Protein AF-A0A1C6FQ64-F1 (afdb_monomer)

pLDDT: mean 91.22, std 11.68, range [41.25, 98.88]

Secondary structure (DSSP, 8-state):
-HHHHHHHHHHHHHHHHHHHHHHHHHHHHHHHHH----EEEE----B--S----TT-EEEEEEEEE--TT----PPPTT--TTSTT---SEEEEEEE-GGGTTSPPPHHHHHHHHHHHHHHHHHT-EEEEEEES-SSS-GGGTS-SSHHHHHHHHHHHHHHHHTTTTTEEEEES-S-SGGGSS-S-STTSTTHHHHHHHHHHHHS-TTSEEEES-HHHHHHHH-TTTT-SS--SPPTT-GGGTEEE-EEEETSSTTGGGTS-SB-TTT-SS-TTSPBPHHHHHHHHHHHTTTS-EEEEE-S-SGGGSHHHHHHHHHHTTEEEEESSS-HHHHHHHHHPBP--SSTTTTT-BHHHHHHHHSS--EEEEEEEEE--TTT-SSEEEEEEEEE-SSS---S--EEEEEEEETTT--EEEEEE-SS-GGGS-BT-EEEEEEEE-HHHH--SS--EEEEEEEEEETTTTEEPPP-BSSPPBTTBEEEEEEE-

Nearest PDB structures (foldseek):
  6ed1-assembly2_C  TM=5.323E-01  e=8.907E-02  Phocaeicola dorei
  6kzb-assembly2_B  TM=4.913E-01  e=3.198E-01  Homo sapiens
  5vi0-assembly2_B  TM=2.117E-01  e=6.150E-03  Pseudomonas fluorescens
  3myo-assembly1_B  TM=4.336E-01  e=9.646E-01  Streptococcus pyogenes serotype M1
  7xbx-assembly1_C  TM=5.048E-01  e=9.857E+00  Homo sapiens

Radius of gyration: 29.84 Å; Cα contacts (8 Å, |Δi|>4): 1020; chains: 1; bounding box: 92×79×87 Å

Solvent-accessible surface area (backbone atoms only — not comparable to full-atom values): 25631 Å² total; per-residue (Å²): 115,69,68,65,52,50,54,51,50,50,53,50,53,52,49,52,51,52,51,50,51,50,53,49,52,52,48,52,50,50,49,65,74,39,58,45,63,73,50,70,48,56,51,90,63,45,72,35,67,68,85,75,90,43,84,85,23,22,42,24,52,83,45,80,43,73,51,48,96,82,61,82,79,91,69,67,63,66,82,44,36,69,91,39,95,77,48,93,49,41,30,34,34,39,36,44,30,45,38,80,38,34,90,48,80,78,47,76,62,44,53,50,50,52,47,51,53,52,55,33,46,49,51,24,68,34,28,29,35,41,30,41,18,22,30,89,79,68,50,16,84,82,25,45,46,92,48,71,67,56,53,55,48,50,48,60,66,47,18,70,56,54,44,76,41,42,82,30,38,48,32,40,40,39,70,41,41,14,32,60,8,54,69,38,84,53,88,66,65,52,100,60,37,44,48,51,44,49,49,51,47,58,75,43,37,51,85,84,33,28,36,24,35,56,28,70,22,56,49,44,52,58,60,48,81,57,65,92,53,86,54,67,65,85,52,56,92,94,40,68,70,43,32,48,26,40,32,31,80,27,35,43,37,45,87,28,23,80,67,53,27,35,84,43,51,71,86,78,44,98,72,65,58,57,50,40,26,20,48,71,52,47,41,53,39,30,50,42,46,21,53,58,23,58,19,30,37,28,55,33,58,80,49,75,51,54,35,62,73,45,30,56,51,49,41,36,40,34,12,28,16,32,37,50,73,70,80,33,62,66,44,52,47,53,23,52,73,34,66,35,80,60,90,57,75,64,54,45,75,35,34,36,36,61,52,51,50,59,24,26,6,56,32,39,26,64,66,51,49,51,69,50,70,49,43,68,79,50,59,46,28,43,33,37,40,31,37,31,17,72,7,25,9,29,40,76,62,85,48,51,44,30,40,30,36,26,31,70,85,77,69,46,76,79,45,77,42,70,51,92,69,62,55,38,70,39,38,41,79,36,76,41,74,52,65,39,79,39,62,51,60,81,55,65,47,100,88,47,42,46,32,41,31,18,46,29,40,27,33,75,80,74,72,38,75,56,71,58,36,35,69,69,75,79,49,99,57,23,40,73,46,28,36,41,40,85

Foldseek 3Di:
DVVVVVVVVVVVVVVVVVVVVVVVVVVVVLQVVQFDDKDFDFDDWDFALDFDAFAPFFEEAEDEDEQDLPDDDDFDDLPLAPPDPPDPHLEYEYEYAPLVDLPHAQDPSSLVVLLVNLVRVVSNLHAYAYAYEHDAPQPRVVRHHPDLVSLLRNLQSNLVSQQVNLLRHAEAEALHDGRSNQQPPGPQLPDCSLLVSLVSNCVRHDLNHAYEHAAQLSVCVNQVVCFVPLADDCPDPPGNLQRYYYEHQQPLQDQQSVPNADDADPVNDPTNSNHGHGPVSRLSSLLRSQLAYAYEHEYDHDDDCLQLVNVVVSLLSNLARYYYPPDHPVSLVNQQPAADPDPPPNRHRPGSNSVLRSQRRWAKTWDAKDWDDDRRPDQWIKIKTKIATQHSYFDNHWKWKWKWKAFPVPRDGPDIWTWPDTSSPNGHPDMDMGITIHRQNVVPDPPTFKIWMAMWMDDPSSRGTGDHSIPDDADPRGHTRTMMGD

Structure (mmCIF, N/CA/C/O backbone):
data_AF-A0A1C6FQ64-F1
#
_entry.id   AF-A0A1C6FQ64-F1
#
loop_
_atom_site.group_PDB
_atom_site.id
_atom_site.type_symbol
_atom_site.label_atom_id
_atom_site.label_alt_id
_atom_site.label_comp_id
_atom_site.label_asym_id
_atom_site.label_entity_id
_atom_site.label_seq_id
_atom_site.pdbx_PDB_ins_code
_atom_site.Cartn_x
_atom_site.Cartn_y
_atom_site.Cartn_z
_atom_site.occupancy
_atom_site.B_iso_or_equiv
_atom_site.auth_seq_id
_atom_site.auth_comp_id
_atom_site.auth_asym_id
_atom_site.auth_atom_id
_atom_site.pdbx_PDB_model_num
ATOM 1 N N . MET A 1 1 ? 56.320 -53.507 -55.464 1.00 50.50 1 MET A N 1
ATOM 2 C CA . MET A 1 1 ? 55.688 -53.169 -54.160 1.00 50.50 1 MET A CA 1
ATOM 3 C C . MET A 1 1 ? 55.742 -51.681 -53.788 1.00 50.50 1 MET A C 1
ATOM 5 O O . MET A 1 1 ? 54.725 -51.188 -53.321 1.00 50.50 1 MET A O 1
ATOM 9 N N . LYS A 1 2 ? 56.837 -50.936 -54.031 1.00 53.28 2 LYS A N 1
ATOM 10 C CA . LYS A 1 2 ? 56.956 -49.500 -53.666 1.00 53.28 2 LYS A CA 1
ATOM 11 C C . LYS A 1 2 ? 55.908 -48.563 -54.307 1.00 53.28 2 LYS A C 1
ATOM 13 O O . LYS A 1 2 ? 55.346 -47.722 -53.617 1.00 53.28 2 LYS A O 1
ATOM 18 N N . GLN A 1 3 ? 55.565 -48.756 -55.583 1.00 54.75 3 GLN A N 1
ATOM 19 C CA . GLN A 1 3 ? 54.612 -47.891 -56.307 1.00 54.75 3 GLN A CA 1
ATOM 20 C C . GLN A 1 3 ? 53.154 -48.042 -55.824 1.00 54.75 3 GLN A C 1
ATOM 22 O O . GLN A 1 3 ? 52.431 -47.062 -55.684 1.00 54.75 3 GLN A O 1
ATOM 27 N N . LYS A 1 4 ? 52.738 -49.266 -55.460 1.00 55.53 4 LYS A N 1
ATOM 28 C CA . LYS A 1 4 ? 51.401 -49.546 -54.898 1.00 55.53 4 LYS A CA 1
ATOM 29 C C . LYS A 1 4 ? 51.234 -48.953 -53.490 1.00 55.53 4 LYS A C 1
ATOM 31 O O . LYS A 1 4 ? 50.132 -48.562 -53.118 1.00 55.53 4 LYS A O 1
ATOM 36 N N . HIS A 1 5 ? 52.328 -48.861 -52.730 1.00 57.06 5 HIS A N 1
ATOM 37 C CA . HIS A 1 5 ? 52.360 -48.230 -51.408 1.00 57.06 5 HIS A CA 1
ATOM 38 C C . HIS A 1 5 ? 52.306 -46.695 -51.497 1.00 57.06 5 HIS A C 1
ATOM 40 O O . HIS A 1 5 ? 51.608 -46.068 -50.706 1.00 57.06 5 HIS A O 1
ATOM 46 N N . SER A 1 6 ? 52.979 -46.107 -52.494 1.00 62.12 6 SER A N 1
ATOM 47 C CA . SER A 1 6 ? 52.959 -44.664 -52.777 1.00 62.12 6 SER A CA 1
ATOM 48 C C . SER A 1 6 ? 51.579 -44.177 -53.242 1.00 62.12 6 SER A C 1
ATOM 50 O O . SER A 1 6 ? 51.078 -43.194 -52.705 1.00 62.12 6 SER A O 1
ATOM 52 N N . ASN A 1 7 ? 50.900 -44.918 -54.128 1.00 69.06 7 ASN A N 1
ATOM 53 C CA . ASN A 1 7 ? 49.538 -44.574 -54.565 1.00 69.06 7 ASN A CA 1
ATOM 54 C C . ASN A 1 7 ? 48.507 -44.682 -53.427 1.00 69.06 7 ASN A C 1
ATOM 56 O O . ASN A 1 7 ? 47.606 -43.853 -53.334 1.00 69.06 7 ASN A O 1
ATOM 60 N N . ARG A 1 8 ? 48.653 -45.671 -52.530 1.00 71.88 8 ARG A N 1
ATOM 61 C CA . ARG A 1 8 ? 47.814 -45.784 -51.323 1.00 71.88 8 ARG A CA 1
ATOM 62 C C . ARG A 1 8 ? 48.053 -44.628 -50.352 1.00 71.88 8 ARG A C 1
ATOM 64 O O . ARG A 1 8 ? 47.089 -44.065 -49.855 1.00 71.88 8 ARG A O 1
ATOM 71 N N . LEU A 1 9 ? 49.310 -44.247 -50.121 1.00 75.50 9 LEU A N 1
ATOM 72 C CA . LEU A 1 9 ? 49.655 -43.112 -49.261 1.00 75.50 9 LEU A CA 1
ATOM 73 C C . LEU A 1 9 ? 49.114 -41.788 -49.828 1.00 75.50 9 LEU A C 1
ATOM 75 O O . LEU A 1 9 ? 48.520 -41.008 -49.093 1.00 75.50 9 LEU A O 1
ATOM 79 N N . CYS A 1 10 ? 49.246 -41.567 -51.139 1.00 79.19 10 CYS A N 1
ATOM 80 C CA . CYS A 1 10 ? 48.720 -40.381 -51.816 1.00 79.19 10 CYS A CA 1
ATOM 81 C C . CYS A 1 10 ? 47.182 -40.316 -51.744 1.00 79.19 10 CYS A C 1
ATOM 83 O O . CYS A 1 10 ? 46.627 -39.281 -51.388 1.00 79.19 10 CYS A O 1
ATOM 85 N N . SER A 1 11 ? 46.490 -41.442 -51.960 1.00 80.50 11 SER A N 1
ATOM 86 C CA . SER A 1 11 ? 45.030 -41.539 -51.803 1.00 80.50 11 SER A CA 1
ATOM 87 C C . SER A 1 11 ? 44.561 -41.252 -50.371 1.00 80.50 11 SER A C 1
ATOM 89 O O . SER A 1 11 ? 43.514 -40.632 -50.193 1.00 80.50 11 SER A O 1
ATOM 91 N N . VAL A 1 12 ? 45.315 -41.683 -49.354 1.00 85.25 12 VAL A N 1
ATOM 92 C CA . VAL A 1 12 ? 45.012 -41.398 -47.940 1.00 85.25 12 VAL A CA 1
ATOM 93 C C . VAL A 1 12 ? 45.204 -39.912 -47.633 1.00 85.25 12 VAL A C 1
ATOM 95 O O . VAL A 1 12 ? 44.321 -39.308 -47.035 1.00 85.25 12 VAL A O 1
ATOM 98 N N . ILE A 1 13 ? 46.297 -39.299 -48.100 1.00 87.75 13 ILE A N 1
ATOM 99 C CA . ILE A 1 13 ? 46.556 -37.861 -47.918 1.00 87.75 13 ILE A CA 1
ATOM 100 C C . ILE A 1 13 ? 45.460 -37.018 -48.585 1.00 87.75 13 ILE A C 1
ATOM 102 O O . ILE A 1 13 ? 44.919 -36.116 -47.952 1.00 87.75 13 ILE A O 1
ATOM 106 N N . VAL A 1 14 ? 45.077 -37.340 -49.826 1.00 88.94 14 VAL A N 1
ATOM 107 C CA . VAL A 1 14 ? 43.984 -36.647 -50.531 1.00 88.94 14 VAL A CA 1
ATOM 108 C C . VAL A 1 14 ? 42.659 -36.800 -49.779 1.00 88.94 14 VAL A C 1
ATOM 110 O O . VAL A 1 14 ? 41.938 -35.820 -49.618 1.00 88.94 14 VAL A O 1
ATOM 113 N N . SER A 1 15 ? 42.358 -37.992 -49.254 1.00 88.62 15 SER A N 1
ATOM 114 C CA . SER A 1 15 ? 41.135 -38.224 -48.469 1.00 88.62 15 SER A CA 1
ATOM 115 C C . SER A 1 15 ? 41.114 -37.401 -47.177 1.00 88.62 15 SER A C 1
ATOM 117 O O . SER A 1 15 ? 40.089 -36.812 -46.849 1.00 88.62 15 SER A O 1
ATOM 119 N N . ILE A 1 16 ? 42.247 -37.302 -46.471 1.00 92.44 16 ILE A N 1
ATOM 120 C CA . ILE A 1 16 ? 42.382 -36.469 -45.264 1.00 92.44 16 ILE A CA 1
ATOM 121 C C . ILE A 1 16 ? 42.164 -34.987 -45.598 1.00 92.44 16 ILE A C 1
ATOM 123 O O . ILE A 1 16 ? 41.440 -34.307 -44.877 1.00 92.44 16 ILE A O 1
ATOM 127 N N . ILE A 1 17 ? 42.736 -34.493 -46.703 1.00 93.12 17 ILE A N 1
ATOM 128 C CA . ILE A 1 17 ? 42.558 -33.100 -47.144 1.00 93.12 17 ILE A CA 1
ATOM 129 C C . ILE A 1 17 ? 41.088 -32.814 -47.474 1.00 93.12 17 ILE A C 1
ATOM 131 O O . ILE A 1 17 ? 40.559 -31.796 -47.038 1.00 93.12 17 ILE A O 1
ATOM 135 N N . VAL A 1 18 ? 40.408 -33.709 -48.199 1.00 93.44 18 VAL A N 1
ATOM 136 C CA . VAL A 1 18 ? 38.982 -33.544 -48.530 1.00 93.44 18 VAL A CA 1
ATOM 137 C C . VAL A 1 18 ? 38.122 -33.522 -47.266 1.00 93.44 18 VAL A C 1
ATOM 139 O O . VAL A 1 18 ? 37.279 -32.640 -47.128 1.00 93.44 18 VAL A O 1
ATOM 142 N N . ILE A 1 19 ? 38.361 -34.434 -46.316 1.00 94.31 19 ILE A N 1
ATOM 143 C CA . ILE A 1 19 ? 37.652 -34.444 -45.027 1.00 94.31 19 ILE A CA 1
ATOM 144 C C . ILE A 1 19 ? 37.881 -33.126 -44.279 1.00 94.31 19 ILE A C 1
ATOM 146 O O . ILE A 1 19 ? 36.928 -32.534 -43.782 1.00 94.31 19 ILE A O 1
ATOM 150 N N . LEU A 1 20 ? 39.120 -32.632 -44.237 1.00 95.06 20 LEU A N 1
ATOM 151 C CA . LEU A 1 20 ? 39.455 -31.380 -43.562 1.00 95.06 20 LEU A CA 1
ATOM 152 C C . LEU A 1 20 ? 38.768 -30.171 -44.216 1.00 95.06 20 LEU A C 1
ATOM 154 O O . LEU A 1 20 ? 38.237 -29.322 -43.508 1.00 95.06 20 LEU A O 1
ATOM 158 N N . LEU A 1 21 ? 38.704 -30.116 -45.549 1.00 94.75 21 LEU A N 1
ATOM 159 C CA . LEU A 1 21 ? 37.979 -29.067 -46.275 1.00 94.75 21 LEU A CA 1
ATOM 160 C C . LEU A 1 21 ? 36.473 -29.110 -46.002 1.00 94.75 21 LEU A C 1
ATOM 162 O O . LEU A 1 21 ? 35.866 -28.060 -45.809 1.00 94.75 21 LEU A O 1
ATOM 166 N N . VAL A 1 22 ? 35.874 -30.304 -45.940 1.00 94.75 22 VAL A N 1
ATOM 167 C CA . VAL A 1 22 ? 34.458 -30.461 -45.577 1.00 94.75 22 VAL A CA 1
ATOM 168 C C . VAL A 1 22 ? 34.219 -30.009 -44.137 1.00 94.75 22 VAL A C 1
ATOM 170 O O . VAL A 1 22 ? 33.280 -29.260 -43.896 1.00 94.75 22 VAL A O 1
ATOM 173 N N . LEU A 1 23 ? 35.080 -30.390 -43.189 1.00 94.88 23 LEU A N 1
ATOM 174 C CA . LEU A 1 23 ? 34.971 -29.949 -41.794 1.00 94.88 23 LEU A CA 1
ATOM 175 C C . LEU A 1 23 ? 35.099 -28.427 -41.661 1.00 94.88 23 LEU A C 1
ATOM 177 O O . LEU A 1 23 ? 34.334 -27.818 -40.918 1.00 94.88 23 LEU A O 1
ATOM 181 N N . ILE A 1 24 ? 36.015 -27.802 -42.406 1.00 94.88 24 ILE A N 1
ATOM 182 C CA . ILE A 1 24 ? 36.146 -26.341 -42.451 1.00 94.88 24 ILE A CA 1
ATOM 183 C C . ILE A 1 24 ? 34.890 -25.709 -43.053 1.00 94.88 24 ILE A C 1
ATOM 185 O O . ILE A 1 24 ? 34.363 -24.767 -42.473 1.00 94.88 24 ILE A O 1
ATOM 189 N N . ALA A 1 25 ? 34.378 -26.224 -44.173 1.00 93.19 25 ALA A N 1
ATOM 190 C CA . ALA A 1 25 ? 33.176 -25.690 -44.810 1.00 93.19 25 ALA A CA 1
ATOM 191 C C . ALA A 1 25 ? 31.940 -25.810 -43.904 1.00 93.19 25 ALA A C 1
ATOM 193 O O . ALA A 1 25 ? 31.176 -24.857 -43.790 1.00 93.19 25 ALA A O 1
ATOM 194 N N . VAL A 1 26 ? 31.775 -26.943 -43.214 1.00 93.50 26 VAL A N 1
ATOM 195 C CA . VAL A 1 26 ? 30.701 -27.152 -42.232 1.00 93.50 26 VAL A CA 1
ATOM 196 C C . VAL A 1 26 ? 30.869 -26.218 -41.037 1.00 93.50 26 VAL A C 1
ATOM 198 O O . VAL A 1 26 ? 29.891 -25.620 -40.607 1.00 93.50 26 VAL A O 1
ATOM 201 N N . SER A 1 27 ? 32.093 -26.046 -40.531 1.00 91.25 27 SER A N 1
ATOM 202 C CA . SER A 1 27 ? 32.384 -25.119 -39.433 1.00 91.25 27 SER A CA 1
ATOM 203 C C . SER A 1 27 ? 32.088 -23.670 -39.821 1.00 91.25 27 SER A C 1
ATOM 205 O O . SER A 1 27 ? 31.380 -22.978 -39.099 1.00 91.25 27 SER A O 1
ATOM 207 N N . LEU A 1 28 ? 32.539 -23.220 -40.995 1.00 92.25 28 LEU A N 1
ATOM 208 C CA . LEU A 1 28 ? 32.263 -21.876 -41.507 1.00 92.25 28 LEU A CA 1
ATOM 209 C C . LEU A 1 28 ? 30.773 -21.659 -41.765 1.00 92.25 28 LEU A C 1
ATOM 211 O O . LEU A 1 28 ? 30.250 -20.606 -41.414 1.00 92.25 28 LEU A O 1
ATOM 215 N N . PHE A 1 29 ? 30.080 -22.646 -42.338 1.00 91.00 29 PHE A N 1
ATOM 216 C CA . PHE A 1 29 ? 28.633 -22.586 -42.521 1.00 91.00 29 PHE A CA 1
ATOM 217 C C . PHE A 1 29 ? 27.914 -22.494 -41.174 1.00 91.00 29 PHE A C 1
ATOM 219 O O . PHE A 1 29 ? 27.047 -21.642 -41.005 1.00 91.00 29 PHE A O 1
ATOM 226 N N . TRP A 1 30 ? 28.308 -23.318 -40.201 1.00 89.38 30 TRP A N 1
ATOM 227 C CA . TRP A 1 30 ? 27.746 -23.301 -38.857 1.00 89.38 30 TRP A CA 1
ATOM 228 C C . TRP A 1 30 ? 27.982 -21.951 -38.171 1.00 89.38 30 TRP A C 1
ATOM 230 O O . TRP A 1 30 ? 27.018 -21.328 -37.735 1.00 89.38 30 TRP A O 1
ATOM 240 N N . VAL A 1 31 ? 29.219 -21.443 -38.170 1.00 89.06 31 VAL A N 1
ATOM 241 C CA . VAL A 1 31 ? 29.573 -20.117 -37.637 1.00 89.06 31 VAL A CA 1
ATOM 242 C C . VAL A 1 31 ? 28.755 -19.028 -38.323 1.00 89.06 31 VAL A C 1
ATOM 244 O O . VAL A 1 31 ? 28.104 -18.253 -37.637 1.00 89.06 31 VAL A O 1
ATOM 247 N N . ASN A 1 32 ? 28.710 -18.996 -39.654 1.00 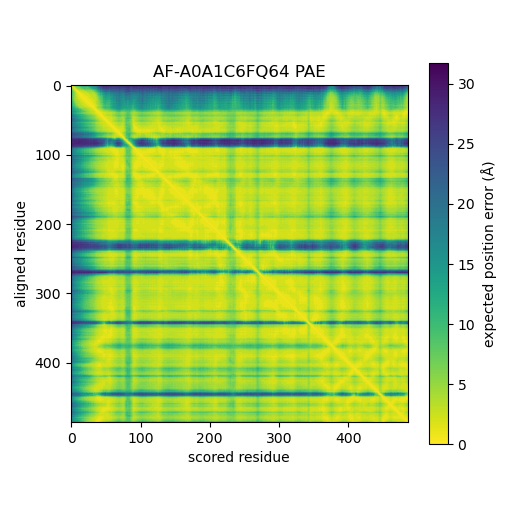86.00 32 ASN A N 1
ATOM 248 C CA . ASN A 1 32 ? 27.968 -17.982 -40.402 1.00 86.00 32 ASN A CA 1
ATOM 249 C C . ASN A 1 32 ? 26.451 -18.064 -40.168 1.00 86.00 32 ASN A C 1
ATOM 251 O O . ASN A 1 32 ? 25.781 -17.043 -40.125 1.00 86.00 32 ASN A O 1
ATOM 255 N N . SER A 1 33 ? 25.903 -19.269 -39.984 1.00 84.25 33 SER A N 1
ATOM 256 C CA . SER A 1 33 ? 24.484 -19.464 -39.657 1.00 84.25 33 SER A CA 1
ATOM 257 C C . SER A 1 33 ? 24.133 -19.091 -38.214 1.00 84.25 33 SER A C 1
ATOM 259 O O . SER A 1 33 ? 22.961 -18.903 -37.896 1.00 84.25 33 SER A O 1
ATOM 261 N N . ARG A 1 34 ? 25.134 -19.024 -37.327 1.00 86.94 34 ARG A N 1
ATOM 262 C CA . ARG A 1 34 ? 24.954 -18.763 -35.894 1.00 86.94 34 ARG A CA 1
ATOM 263 C C . ARG A 1 34 ? 25.423 -17.375 -35.477 1.00 86.94 34 ARG A C 1
ATOM 265 O O . ARG A 1 34 ? 24.992 -16.928 -34.421 1.00 86.94 34 ARG A O 1
ATOM 272 N N . LEU A 1 35 ? 26.266 -16.703 -36.249 1.00 89.19 35 LEU A N 1
ATOM 273 C CA . LEU A 1 35 ? 26.768 -15.376 -35.921 1.00 89.19 35 LEU A CA 1
ATOM 274 C C . LEU A 1 35 ? 25.618 -14.362 -35.941 1.00 89.19 35 LEU A C 1
ATOM 276 O O . LEU A 1 35 ? 24.963 -14.182 -36.961 1.00 89.19 35 LEU A O 1
ATOM 280 N N . CYS A 1 36 ? 25.373 -13.735 -34.798 1.00 89.31 36 CYS A N 1
ATOM 281 C CA . CYS A 1 36 ? 24.341 -12.726 -34.596 1.00 89.31 36 CYS A CA 1
ATOM 282 C C . CYS A 1 36 ? 24.956 -11.650 -33.708 1.00 89.31 36 CYS A C 1
ATOM 284 O O . CYS A 1 36 ? 25.340 -11.965 -32.585 1.00 89.31 36 CYS A O 1
ATOM 286 N N . PHE A 1 37 ? 25.132 -10.431 -34.201 1.00 91.50 37 PHE A N 1
ATOM 287 C CA . PHE A 1 37 ? 25.578 -9.341 -33.336 1.00 91.50 37 PHE A CA 1
ATOM 288 C C . PHE A 1 37 ? 24.357 -8.727 -32.671 1.00 91.50 37 PHE A C 1
ATOM 290 O O . PHE A 1 37 ? 23.246 -8.898 -33.151 1.00 91.50 37 PHE A O 1
ATOM 297 N N . VAL A 1 38 ? 24.550 -8.160 -31.490 1.00 93.38 38 VAL A N 1
ATOM 298 C CA . VAL A 1 38 ? 23.466 -7.532 -30.748 1.00 93.38 38 VAL A CA 1
ATOM 299 C C . VAL A 1 38 ? 24.060 -6.355 -30.022 1.00 93.38 38 VAL A C 1
ATOM 301 O O . VAL A 1 38 ? 24.919 -6.546 -29.157 1.00 93.38 38 VAL A O 1
ATOM 304 N N . ASP A 1 39 ? 23.577 -5.172 -30.356 1.00 95.31 39 ASP A N 1
ATOM 305 C CA . ASP A 1 39 ? 23.893 -3.952 -29.640 1.00 95.31 39 ASP A CA 1
ATOM 306 C C . ASP A 1 39 ? 22.680 -3.557 -28.801 1.00 95.31 39 ASP A C 1
ATOM 308 O O . ASP A 1 39 ? 21.544 -3.539 -29.272 1.00 95.31 39 ASP A O 1
ATOM 312 N N . TYR A 1 40 ? 22.921 -3.286 -27.520 1.00 97.56 40 TYR A N 1
ATOM 313 C CA . TYR A 1 40 ? 21.890 -2.844 -26.592 1.00 97.56 40 TYR A CA 1
ATOM 314 C C . TYR A 1 40 ? 22.198 -1.439 -26.102 1.00 97.56 40 TYR A C 1
ATOM 316 O O . TYR A 1 40 ? 23.255 -1.202 -25.512 1.00 97.56 40 TYR A O 1
ATOM 324 N N . THR A 1 41 ? 21.246 -0.534 -26.300 1.00 98.19 41 THR A N 1
ATOM 325 C CA . THR A 1 41 ? 21.323 0.839 -25.806 1.00 98.19 41 THR A CA 1
ATOM 326 C C . THR A 1 41 ? 20.285 1.020 -24.699 1.00 98.19 41 THR A C 1
ATOM 328 O O . THR A 1 41 ? 19.091 1.008 -24.999 1.00 98.19 41 THR A O 1
ATOM 331 N N . PRO A 1 42 ? 20.694 1.163 -23.424 1.00 98.06 42 PRO A N 1
ATOM 332 C CA . PRO A 1 42 ? 19.753 1.400 -22.336 1.00 98.06 42 PRO A CA 1
ATOM 333 C C . PRO A 1 42 ? 19.106 2.784 -22.461 1.00 98.06 42 PRO A C 1
ATOM 335 O O . PRO A 1 42 ? 19.740 3.733 -22.931 1.00 98.06 42 PRO A O 1
ATOM 338 N N . TYR A 1 43 ? 17.870 2.914 -21.980 1.00 97.81 43 TYR A N 1
ATOM 339 C CA . TYR A 1 43 ? 17.222 4.217 -21.845 1.00 97.81 43 TYR A CA 1
ATOM 340 C C . TYR A 1 43 ? 17.938 5.094 -20.794 1.00 97.81 43 TYR A C 1
ATOM 342 O O . TYR A 1 43 ? 18.624 4.596 -19.899 1.00 97.81 43 TYR A O 1
ATOM 350 N N . SER A 1 44 ? 17.784 6.418 -20.885 1.00 96.12 44 SER A N 1
ATOM 351 C CA . SER A 1 44 ? 18.323 7.352 -19.888 1.00 96.12 44 SER A CA 1
ATOM 352 C C . SER A 1 44 ? 17.351 7.531 -18.724 1.00 96.12 44 SER A C 1
ATOM 354 O O . SER A 1 44 ? 16.393 8.298 -18.804 1.00 96.12 44 SER A O 1
ATOM 356 N N . TYR A 1 45 ? 17.620 6.856 -17.615 1.00 95.94 45 TYR A N 1
ATOM 357 C CA . TYR A 1 45 ? 16.752 6.873 -16.443 1.00 95.94 45 TY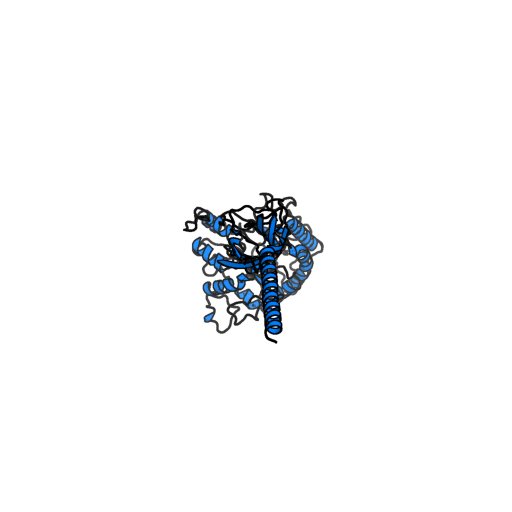R A CA 1
ATOM 358 C C . TYR A 1 45 ? 16.941 8.112 -15.575 1.00 95.94 45 TYR A C 1
ATOM 360 O O . TYR A 1 45 ? 18.059 8.530 -15.278 1.00 95.94 45 TYR A O 1
ATOM 368 N N . SER A 1 46 ? 15.838 8.706 -15.132 1.00 94.94 46 SER A N 1
ATOM 369 C CA . SER A 1 46 ? 15.849 9.756 -14.115 1.00 94.94 46 SER A CA 1
ATOM 370 C C . SER A 1 46 ? 14.582 9.674 -13.281 1.00 94.94 46 SER A C 1
ATOM 372 O O . SER A 1 46 ? 13.509 9.381 -13.814 1.00 94.94 46 SER A O 1
ATOM 374 N N . GLU A 1 47 ? 14.726 9.910 -11.983 1.00 95.88 47 GLU A N 1
ATOM 375 C CA . GLU A 1 47 ? 13.617 9.980 -11.038 1.00 95.88 47 GLU A CA 1
ATOM 376 C C . GLU A 1 47 ? 12.774 11.231 -11.314 1.00 95.88 47 GLU A C 1
ATOM 378 O O . GLU A 1 47 ? 13.313 12.315 -11.546 1.00 95.88 47 GLU A O 1
ATOM 383 N N . SER A 1 48 ? 11.451 11.076 -11.324 1.00 95.25 48 SER A N 1
ATOM 384 C CA . SER A 1 48 ? 10.514 12.194 -11.343 1.00 95.25 48 SER A CA 1
ATOM 385 C C . SER A 1 48 ? 10.114 12.548 -9.919 1.00 95.25 48 SER A C 1
ATOM 387 O O . SER A 1 48 ? 9.850 11.667 -9.098 1.00 95.25 48 SER A O 1
ATOM 389 N N . GLY A 1 49 ? 10.009 13.847 -9.653 1.00 93.94 49 GLY A N 1
ATOM 390 C CA . GLY A 1 49 ? 9.431 14.358 -8.421 1.00 93.94 49 GLY A CA 1
ATOM 391 C C . GLY A 1 49 ? 7.909 14.305 -8.426 1.00 93.94 49 GLY A C 1
ATOM 392 O O . GLY A 1 49 ? 7.334 14.523 -7.376 1.00 93.94 49 GLY A O 1
ATOM 393 N N . ASP A 1 50 ? 7.240 14.028 -9.549 1.00 93.31 50 ASP A N 1
ATOM 394 C CA . ASP A 1 50 ? 5.786 14.174 -9.699 1.00 93.31 50 ASP A CA 1
ATOM 395 C C . ASP A 1 50 ? 4.973 13.247 -8.783 1.00 93.31 50 ASP A C 1
ATOM 397 O O . ASP A 1 50 ? 5.395 12.140 -8.421 1.00 93.31 50 ASP A O 1
ATOM 401 N N . ALA A 1 51 ? 3.765 13.690 -8.427 1.00 91.50 51 ALA A N 1
ATOM 402 C CA . ALA A 1 51 ? 2.801 12.841 -7.742 1.00 91.50 51 ALA A CA 1
ATOM 403 C C . ALA A 1 51 ? 2.397 11.670 -8.651 1.00 91.50 51 ALA A C 1
ATOM 405 O O . ALA A 1 51 ? 2.088 11.864 -9.828 1.00 91.50 51 ALA A O 1
ATOM 406 N N . ILE A 1 52 ? 2.388 10.456 -8.096 1.00 91.56 52 ILE A N 1
ATOM 407 C CA . ILE A 1 52 ? 1.918 9.256 -8.790 1.00 91.56 52 ILE A CA 1
ATOM 408 C C . ILE A 1 52 ? 0.730 8.683 -8.038 1.00 91.56 52 ILE A C 1
ATOM 410 O O . ILE A 1 52 ? 0.723 8.594 -6.814 1.00 91.56 52 ILE A O 1
ATOM 414 N N . LYS A 1 53 ? -0.279 8.288 -8.800 1.00 88.88 53 LYS A N 1
ATOM 415 C CA . LYS A 1 53 ? -1.519 7.725 -8.291 1.00 88.88 53 LYS A CA 1
ATOM 416 C C . LYS A 1 53 ? -1.469 6.212 -8.450 1.00 88.88 53 LYS A C 1
ATOM 418 O O . LYS A 1 53 ? -1.855 5.685 -9.493 1.00 88.88 53 LYS A O 1
ATOM 423 N N . ASN A 1 54 ? -0.930 5.534 -7.444 1.00 94.00 54 ASN A N 1
ATOM 424 C CA . ASN A 1 54 ? -0.847 4.077 -7.369 1.00 94.00 54 ASN A CA 1
ATOM 425 C C . ASN A 1 54 ? -1.838 3.541 -6.321 1.00 94.00 54 ASN A C 1
ATOM 427 O O . ASN A 1 54 ? -2.110 4.234 -5.342 1.00 94.00 54 ASN A O 1
ATOM 431 N N . PRO A 1 55 ? -2.389 2.327 -6.501 1.00 93.38 55 PRO A N 1
ATOM 432 C CA . PRO A 1 55 ? -3.354 1.767 -5.562 1.00 93.38 55 PRO A CA 1
ATOM 433 C C . PRO A 1 55 ? -2.710 1.379 -4.224 1.00 93.38 55 PRO A C 1
ATOM 435 O O . PRO A 1 55 ? -1.514 1.078 -4.159 1.00 93.38 55 PRO A O 1
ATOM 438 N N . TYR A 1 56 ? -3.552 1.301 -3.187 1.00 94.62 56 TYR A N 1
ATOM 439 C CA . TYR A 1 56 ? -3.230 0.828 -1.827 1.00 94.62 56 TYR A CA 1
ATOM 440 C C . TYR A 1 56 ? -2.283 1.710 -1.004 1.00 94.62 56 TYR A C 1
ATOM 442 O O . TYR A 1 56 ? -1.803 1.278 0.046 1.00 94.62 56 TYR A O 1
ATOM 450 N N . VAL A 1 57 ? -2.002 2.928 -1.465 1.00 95.38 57 VAL A N 1
ATOM 451 C CA . VAL A 1 57 ? -1.037 3.831 -0.835 1.00 95.38 57 VAL A CA 1
ATOM 452 C C . VAL A 1 57 ? -1.508 5.278 -0.875 1.00 95.38 57 VAL A C 1
ATOM 454 O O . VAL A 1 57 ? -2.413 5.630 -1.633 1.00 95.38 57 VAL A O 1
ATOM 457 N N . GLY A 1 58 ? -0.854 6.123 -0.085 1.00 94.94 58 GLY A N 1
ATOM 458 C CA . GLY A 1 58 ? -1.055 7.565 -0.115 1.00 94.94 58 GLY A CA 1
ATOM 459 C C . GLY A 1 58 ? -2.022 8.060 0.948 1.00 94.94 58 GLY A C 1
ATOM 460 O O . GLY A 1 58 ? -2.269 7.421 1.969 1.00 94.94 58 GLY A O 1
ATOM 461 N N . LEU A 1 59 ? -2.538 9.259 0.733 1.00 94.69 59 LEU A N 1
ATOM 462 C CA . LEU A 1 59 ? -3.432 9.895 1.684 1.00 94.69 59 LEU A CA 1
ATOM 463 C C . LEU A 1 59 ? -4.849 9.310 1.610 1.00 94.69 59 LEU A C 1
ATOM 465 O O . LEU A 1 59 ? -5.290 8.876 0.545 1.00 94.69 59 LEU A O 1
ATOM 469 N N . TYR A 1 60 ? -5.570 9.325 2.730 1.00 94.31 60 TYR A N 1
ATOM 470 C CA . TYR A 1 60 ? -6.985 8.955 2.797 1.00 94.31 60 TYR A CA 1
ATOM 471 C C . TYR A 1 60 ? -7.806 10.000 3.553 1.00 94.31 60 TYR A C 1
ATOM 473 O O . TYR A 1 60 ? -7.288 10.714 4.408 1.00 94.31 60 TYR A O 1
ATOM 481 N N . SER A 1 61 ? -9.111 10.030 3.281 1.00 90.81 61 SER A N 1
ATOM 482 C CA . SER A 1 61 ? -10.094 10.797 4.060 1.00 90.81 61 SER A CA 1
ATOM 483 C C . SER A 1 61 ? -11.101 9.863 4.731 1.00 90.81 61 SER A C 1
ATOM 485 O O . SER A 1 61 ? -11.346 8.759 4.232 1.00 90.81 61 SER A O 1
ATOM 487 N N . ILE A 1 62 ? -11.678 10.304 5.851 1.00 92.69 62 ILE A N 1
ATOM 488 C CA . ILE A 1 62 ? -12.686 9.546 6.602 1.00 92.69 62 ILE A CA 1
ATOM 489 C C . ILE A 1 62 ? -14.087 9.884 6.090 1.00 92.69 62 ILE A C 1
ATOM 491 O O . ILE A 1 62 ? -14.425 11.048 5.844 1.00 92.69 62 ILE A O 1
ATOM 495 N N . ARG A 1 63 ? -14.925 8.858 5.927 1.00 94.56 63 ARG A N 1
ATOM 496 C CA . ARG A 1 63 ? -16.337 8.979 5.553 1.00 94.56 63 ARG A CA 1
ATOM 497 C C . ARG A 1 63 ? -17.180 8.077 6.447 1.00 94.56 63 ARG A C 1
ATOM 499 O O . ARG A 1 63 ? -17.065 6.857 6.389 1.00 94.56 63 ARG A O 1
ATOM 506 N N . GLY A 1 64 ? -18.024 8.694 7.269 1.00 95.50 64 GLY A N 1
ATOM 507 C CA . GLY A 1 64 ? -18.854 7.998 8.247 1.00 95.50 64 GLY A CA 1
ATOM 508 C C . GLY A 1 64 ? -20.271 7.705 7.765 1.00 95.50 64 GLY A C 1
ATOM 509 O O . GLY A 1 64 ? -20.920 8.549 7.143 1.00 95.50 64 GLY A O 1
ATOM 510 N N . TYR A 1 65 ? -20.766 6.519 8.112 1.00 97.88 65 TYR A N 1
ATOM 511 C CA . TYR A 1 65 ? -22.122 6.050 7.852 1.00 97.88 65 TYR A CA 1
ATOM 512 C C . TYR A 1 65 ? -22.731 5.469 9.128 1.00 97.88 65 TYR A C 1
ATOM 514 O O . TYR A 1 65 ? -22.289 4.432 9.614 1.00 97.88 65 TYR A O 1
ATOM 522 N N . LEU A 1 66 ? -23.767 6.120 9.663 1.00 97.81 66 LEU A N 1
ATOM 523 C CA . LEU A 1 66 ? -24.540 5.607 10.795 1.00 97.81 66 LEU A CA 1
ATOM 524 C C . LEU A 1 66 ? -25.710 4.781 10.279 1.00 97.81 66 LEU A C 1
ATOM 526 O O . LEU A 1 66 ? -26.646 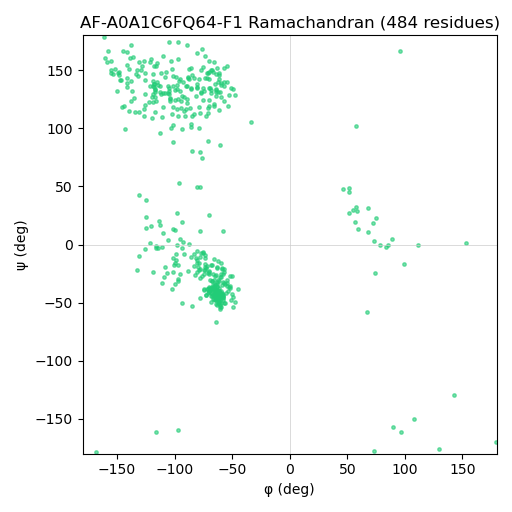5.333 9.700 1.00 97.81 66 LEU A O 1
ATOM 530 N N . LEU A 1 67 ? -25.655 3.466 10.488 1.00 98.12 67 LEU A N 1
ATOM 531 C CA . LEU A 1 67 ? -26.721 2.569 10.059 1.00 98.12 67 LEU A CA 1
ATOM 532 C C . LEU A 1 67 ? -27.971 2.781 10.918 1.00 98.12 67 LEU A C 1
ATOM 534 O O . LEU A 1 67 ? -27.900 2.845 12.147 1.00 98.12 67 LEU A O 1
ATOM 538 N N . ALA A 1 68 ? -29.131 2.858 10.276 1.00 97.00 68 ALA A N 1
ATOM 539 C CA . ALA A 1 68 ? -30.437 2.947 10.928 1.00 97.00 68 ALA A CA 1
ATOM 540 C C . ALA A 1 68 ? -31.528 2.497 9.954 1.00 97.00 68 ALA A C 1
ATOM 542 O O . ALA A 1 68 ? -31.341 2.578 8.741 1.00 97.00 68 ALA A O 1
ATOM 543 N N . GLU A 1 69 ? -32.682 2.074 10.464 1.00 95.50 69 GLU A N 1
ATOM 544 C CA . GLU A 1 69 ? -33.775 1.561 9.626 1.00 95.50 69 GLU A CA 1
ATOM 545 C C . GLU A 1 69 ? -34.273 2.560 8.567 1.00 95.50 69 GLU A C 1
ATOM 547 O O . GLU A 1 69 ? -34.659 2.176 7.466 1.00 95.50 69 GLU A O 1
ATOM 552 N N . ASP A 1 70 ? -34.217 3.854 8.868 1.00 91.62 70 ASP A N 1
ATOM 553 C CA . ASP A 1 70 ? -34.646 4.947 7.996 1.00 91.62 70 ASP A CA 1
ATOM 554 C C . ASP A 1 70 ? -33.479 5.792 7.451 1.00 91.62 70 ASP A C 1
ATOM 556 O O . ASP A 1 70 ? -33.704 6.837 6.829 1.00 91.62 70 ASP A O 1
ATOM 560 N N . ALA A 1 71 ? -32.228 5.351 7.639 1.00 91.75 71 ALA A N 1
ATOM 561 C CA . ALA A 1 71 ? -31.064 6.098 7.176 1.00 91.75 71 ALA A CA 1
ATOM 562 C C . ALA A 1 71 ? -31.020 6.202 5.644 1.00 91.75 71 ALA A C 1
ATOM 564 O O . ALA A 1 71 ? -31.244 5.244 4.903 1.00 91.75 71 ALA A O 1
ATOM 565 N N . THR A 1 72 ? -30.674 7.398 5.169 1.00 89.69 72 THR A N 1
ATOM 566 C CA . THR A 1 72 ? -30.381 7.682 3.763 1.00 89.69 72 THR A CA 1
ATOM 567 C C . THR A 1 72 ? -29.011 8.337 3.686 1.00 89.69 72 THR A C 1
ATOM 569 O O . THR A 1 72 ? -28.745 9.304 4.398 1.00 89.69 72 THR A O 1
ATOM 572 N N . PHE A 1 73 ? -28.142 7.828 2.815 1.00 91.19 73 PHE A N 1
ATOM 573 C CA . PHE A 1 73 ? -26.765 8.300 2.704 1.00 91.19 73 PHE A CA 1
ATOM 574 C C . PHE A 1 73 ? -26.530 9.090 1.423 1.00 91.19 73 PHE A C 1
ATOM 576 O O . PHE A 1 73 ? -27.037 8.743 0.356 1.00 91.19 73 PHE A O 1
ATOM 583 N N . SER A 1 74 ? -25.685 10.115 1.521 1.00 87.56 74 SER A N 1
ATOM 584 C CA . SER A 1 74 ? -25.064 10.717 0.344 1.00 87.56 74 SER A CA 1
ATOM 585 C C . SER A 1 74 ? -23.902 9.829 -0.093 1.00 87.56 74 SER A C 1
ATOM 587 O O . SER A 1 74 ? -22.828 9.853 0.508 1.00 87.56 74 SER A O 1
ATOM 589 N N . LEU A 1 75 ? -24.132 9.010 -1.114 1.00 88.50 75 LEU A N 1
ATOM 590 C CA . LEU A 1 75 ? -23.119 8.124 -1.685 1.00 88.50 75 LEU A CA 1
ATOM 591 C C . LEU A 1 75 ? -22.309 8.845 -2.777 1.00 88.50 75 LEU A C 1
ATOM 593 O O . LEU A 1 75 ? -22.842 9.757 -3.414 1.00 88.50 75 LEU A O 1
ATOM 597 N N . PRO A 1 76 ? -21.037 8.465 -3.002 1.00 83.88 76 PRO A N 1
ATOM 598 C CA . PRO A 1 76 ? -20.230 9.059 -4.065 1.00 83.88 76 PRO A CA 1
ATOM 599 C C . PRO A 1 76 ? -20.842 8.807 -5.454 1.00 83.88 76 PRO A C 1
ATOM 601 O O . PRO A 1 76 ? -21.443 7.760 -5.711 1.00 83.88 76 PRO A O 1
ATOM 604 N N . GLU A 1 77 ? -20.683 9.769 -6.368 1.00 71.75 77 GLU A N 1
ATOM 605 C CA . GLU A 1 77 ? -21.172 9.646 -7.745 1.00 71.75 77 GLU A CA 1
ATOM 606 C C . GLU A 1 77 ? -20.311 8.686 -8.582 1.00 71.75 77 GLU A C 1
ATOM 608 O O . GLU A 1 77 ? -19.085 8.664 -8.496 1.00 71.75 77 GLU A O 1
ATOM 613 N N . THR A 1 78 ? -20.960 7.927 -9.470 1.00 59.03 78 THR A N 1
ATOM 614 C CA . THR A 1 78 ? -20.343 6.856 -10.278 1.00 59.03 78 THR A CA 1
ATOM 615 C C . THR A 1 78 ? -19.344 7.360 -11.331 1.00 59.03 78 THR A C 1
ATOM 617 O O . THR A 1 78 ? -18.540 6.581 -11.828 1.00 59.03 78 THR A O 1
ATOM 620 N N . ASN A 1 79 ? -19.382 8.652 -11.679 1.00 51.03 79 ASN A N 1
ATOM 621 C CA . ASN A 1 79 ? -18.535 9.249 -12.721 1.00 51.03 79 ASN A CA 1
ATOM 622 C C . ASN A 1 79 ? -17.257 9.913 -12.183 1.00 51.03 79 ASN A C 1
ATOM 624 O O . ASN A 1 79 ? -16.504 10.489 -12.967 1.00 51.03 79 ASN A O 1
ATOM 628 N N . ALA A 1 80 ? -16.972 9.807 -10.883 1.00 48.31 80 ALA A N 1
ATOM 629 C CA . ALA A 1 80 ? -15.686 10.191 -10.302 1.00 48.31 80 ALA A CA 1
ATOM 630 C C . ALA A 1 80 ? -14.618 9.110 -10.564 1.00 48.31 80 ALA A C 1
ATOM 632 O O . ALA A 1 80 ? -13.957 8.648 -9.638 1.00 48.31 80 ALA A O 1
ATOM 633 N N . ALA A 1 81 ? -14.478 8.665 -11.819 1.00 44.59 81 ALA A N 1
ATOM 634 C CA . ALA A 1 81 ? -13.397 7.766 -12.207 1.00 44.59 81 ALA A CA 1
ATOM 635 C C . ALA A 1 81 ? -12.058 8.395 -11.797 1.00 44.59 81 ALA A C 1
ATOM 637 O O . ALA A 1 81 ? -11.882 9.602 -11.959 1.00 44.59 81 ALA A O 1
ATOM 638 N N . ILE A 1 82 ? -11.120 7.597 -11.290 1.00 49.75 82 ILE A N 1
ATOM 639 C CA . ILE A 1 82 ? -9.790 8.040 -10.828 1.00 49.75 82 ILE A CA 1
ATOM 640 C C . ILE A 1 82 ? -9.041 8.925 -11.853 1.00 49.75 82 ILE A C 1
ATOM 642 O O . ILE A 1 82 ? -8.269 9.800 -11.459 1.00 49.75 82 ILE A O 1
ATOM 646 N N . ASP A 1 83 ? -9.333 8.768 -13.151 1.00 45.69 83 ASP A N 1
ATOM 647 C CA . ASP A 1 83 ? -8.775 9.574 -14.253 1.00 45.69 83 ASP A CA 1
ATOM 648 C C . ASP A 1 83 ? -9.363 10.992 -14.378 1.00 45.69 83 ASP A C 1
ATOM 650 O O . ASP A 1 83 ? -8.894 11.813 -15.168 1.00 45.69 83 ASP A O 1
ATOM 654 N N . SER A 1 84 ? -10.396 11.314 -13.604 1.00 41.28 84 SER A N 1
ATOM 655 C CA . SER A 1 84 ? -10.884 12.678 -13.452 1.00 41.28 84 SER A CA 1
ATOM 656 C C . SER A 1 84 ? -10.136 13.356 -12.304 1.00 41.28 84 SER A C 1
ATOM 658 O O . SER A 1 84 ? -9.983 12.802 -11.217 1.00 41.28 84 SER A O 1
ATOM 660 N N . ASN A 1 85 ? -9.716 14.605 -12.506 1.00 43.69 85 ASN A N 1
ATOM 661 C CA . ASN A 1 85 ? -9.131 15.471 -11.471 1.00 43.69 85 ASN A CA 1
ATOM 662 C C . ASN A 1 85 ? -10.055 15.716 -10.243 1.00 43.69 85 ASN A C 1
ATOM 664 O O . ASN A 1 85 ? -9.784 16.623 -9.463 1.00 43.69 85 ASN A O 1
ATOM 668 N N . SER A 1 86 ? -11.164 14.980 -10.078 1.00 41.25 86 SER A N 1
ATOM 669 C CA . SER A 1 86 ? -12.160 15.167 -9.017 1.00 41.25 86 SER A CA 1
ATOM 670 C C . SER A 1 86 ? -12.029 14.220 -7.821 1.00 41.25 86 SER A C 1
ATOM 672 O O . SER A 1 86 ? -12.653 14.491 -6.800 1.00 41.25 86 SER A O 1
ATOM 674 N N . SER A 1 87 ? -11.236 13.145 -7.901 1.00 49.69 87 SER A N 1
ATOM 675 C CA . SER A 1 87 ? -10.860 12.351 -6.721 1.00 49.69 87 SER A CA 1
ATOM 676 C C . SER A 1 87 ? -9.428 12.701 -6.303 1.00 49.69 87 SER A C 1
ATOM 678 O O . SER A 1 87 ? -8.467 12.444 -7.041 1.00 49.69 87 SER A O 1
ATOM 680 N N . SER A 1 88 ? -9.284 13.332 -5.134 1.00 55.62 88 SER A N 1
ATOM 681 C CA . SER A 1 88 ? -7.980 13.733 -4.591 1.00 55.62 88 SER A CA 1
ATOM 682 C C . SER A 1 88 ? -7.149 12.537 -4.116 1.00 55.62 88 SER A C 1
ATOM 684 O O . SER A 1 88 ? -5.927 12.638 -4.108 1.00 55.62 88 SER A O 1
ATOM 686 N N . PHE A 1 89 ? -7.784 11.410 -3.761 1.00 63.84 89 PHE A N 1
ATOM 687 C CA . PHE A 1 89 ? -7.146 10.310 -3.031 1.00 63.84 89 PHE A CA 1
ATOM 688 C C . PHE A 1 89 ? -7.525 8.925 -3.569 1.00 63.84 89 PHE A C 1
ATOM 690 O O . PHE A 1 89 ? -8.680 8.653 -3.896 1.00 63.84 89 PHE A O 1
ATOM 697 N N . GLU A 1 90 ? -6.539 8.028 -3.612 1.00 77.31 90 GLU A N 1
ATOM 698 C CA . GLU A 1 90 ? -6.711 6.624 -4.014 1.00 77.31 90 GLU A CA 1
ATOM 699 C C . GLU A 1 90 ? -7.307 5.760 -2.892 1.00 77.31 90 GLU A C 1
ATOM 701 O O . GLU A 1 90 ? -7.925 4.730 -3.161 1.00 77.31 90 GLU A O 1
ATOM 706 N N . LEU A 1 91 ? -7.172 6.204 -1.637 1.00 91.19 91 LEU A N 1
ATOM 707 C CA . LEU A 1 91 ? -7.677 5.529 -0.446 1.00 91.19 91 LEU A CA 1
ATOM 708 C C . LEU A 1 91 ? -8.825 6.299 0.211 1.00 91.19 91 LEU A C 1
ATOM 710 O O . LEU A 1 91 ? -8.880 7.530 0.211 1.00 91.19 91 LEU A O 1
ATOM 714 N N . SER A 1 92 ? -9.754 5.567 0.820 1.00 93.12 92 SER A N 1
ATOM 715 C CA . SER A 1 92 ? -10.794 6.131 1.686 1.00 93.12 92 SER A CA 1
ATOM 716 C C . SER A 1 92 ? -11.047 5.217 2.873 1.00 93.12 92 SER A C 1
ATOM 718 O O . SER A 1 92 ? -11.150 4.002 2.706 1.00 93.12 92 SER A O 1
ATOM 720 N N . LEU A 1 93 ? -11.154 5.808 4.062 1.00 96.50 93 LEU A N 1
ATOM 721 C CA . LEU A 1 93 ? -11.559 5.097 5.266 1.00 96.50 93 LEU A CA 1
ATOM 722 C C . LEU A 1 93 ? -13.063 5.267 5.436 1.00 96.50 93 LEU A C 1
ATOM 724 O O . LEU A 1 93 ? -13.555 6.388 5.574 1.00 96.50 93 LEU A O 1
ATOM 728 N N . LEU A 1 94 ? -13.794 4.155 5.396 1.00 97.75 94 LEU A N 1
ATOM 729 C CA . LEU A 1 94 ? -15.227 4.139 5.649 1.00 97.75 94 LEU A CA 1
ATOM 730 C C . LEU A 1 94 ? -15.485 3.651 7.067 1.00 97.75 94 LEU A C 1
ATOM 732 O O . LEU A 1 94 ? -15.172 2.510 7.414 1.00 97.75 94 LEU A O 1
ATOM 736 N N . GLU A 1 95 ? -16.090 4.521 7.860 1.00 98.38 95 GLU A N 1
ATOM 737 C CA . GLU A 1 95 ? -16.569 4.191 9.192 1.00 98.38 95 GLU A CA 1
ATOM 738 C C . GLU A 1 95 ? -18.020 3.736 9.105 1.00 98.38 95 GLU A C 1
ATOM 740 O O . GLU A 1 95 ? -18.907 4.513 8.743 1.00 98.38 95 GLU A O 1
ATOM 745 N N . ILE A 1 96 ? -18.268 2.474 9.440 1.00 98.62 96 ILE A N 1
ATOM 746 C CA . ILE A 1 96 ? -19.610 1.902 9.485 1.00 98.62 96 ILE A CA 1
ATOM 747 C C . ILE A 1 96 ? -20.033 1.807 10.946 1.00 98.62 96 ILE A C 1
ATOM 749 O O . ILE A 1 96 ? -19.622 0.910 11.683 1.00 98.62 96 ILE A O 1
ATOM 753 N N . ASN A 1 97 ? -20.849 2.768 11.365 1.00 98.62 97 ASN A N 1
ATOM 754 C CA . ASN A 1 97 ? -21.282 2.900 12.741 1.00 98.62 97 ASN A CA 1
ATOM 755 C C . ASN A 1 97 ? -22.535 2.048 13.002 1.00 98.62 97 ASN A C 1
ATOM 757 O O . ASN A 1 97 ? -23.602 2.271 12.419 1.00 98.62 97 ASN A O 1
ATOM 761 N N . LEU A 1 98 ? -22.383 1.079 13.905 1.00 98.62 98 LEU A N 1
ATOM 762 C CA . LEU A 1 98 ? -23.377 0.088 14.309 1.00 98.62 98 LEU A CA 1
ATOM 763 C C . LEU A 1 98 ? -24.077 0.444 15.633 1.00 98.62 98 LEU A C 1
ATOM 765 O O . LEU A 1 98 ? -24.775 -0.401 16.189 1.00 98.62 98 LEU A O 1
ATOM 769 N N . LYS A 1 99 ? -23.929 1.675 16.146 1.00 97.31 99 LYS A N 1
ATOM 770 C CA . LYS A 1 99 ? -24.480 2.146 17.438 1.00 97.31 99 LYS A CA 1
ATOM 771 C C . LYS A 1 99 ? -25.937 1.742 17.689 1.00 97.31 99 LYS A C 1
ATOM 773 O O . LYS A 1 99 ? -26.298 1.395 18.809 1.00 97.31 99 LYS A O 1
ATOM 778 N N . ASN A 1 100 ? -26.775 1.758 16.651 1.00 97.62 100 ASN A N 1
ATOM 779 C CA . ASN A 1 100 ? -28.204 1.435 16.755 1.00 97.62 100 ASN A CA 1
ATOM 780 C C . ASN A 1 100 ? -28.509 -0.069 16.902 1.00 97.62 100 ASN A C 1
ATOM 782 O O . ASN A 1 100 ? -29.659 -0.429 17.135 1.00 97.62 100 ASN A O 1
ATOM 786 N N . TYR A 1 101 ? -27.495 -0.930 16.798 1.00 97.75 101 TYR A N 1
ATOM 787 C CA . TYR A 1 101 ? -27.606 -2.389 16.833 1.00 97.75 101 TYR A CA 1
ATOM 788 C C . TYR A 1 101 ? -26.797 -2.999 17.991 1.00 97.75 101 TYR A C 1
ATOM 790 O O . TYR A 1 101 ? -26.573 -4.198 18.037 1.00 97.75 101 TYR A O 1
ATOM 798 N N . GLY A 1 102 ? -26.372 -2.208 18.986 1.00 95.50 102 GLY A N 1
ATOM 799 C CA . GLY A 1 102 ? -25.532 -2.701 20.091 1.00 95.50 102 GLY A CA 1
ATOM 800 C C . GLY A 1 102 ? -26.126 -3.872 20.899 1.00 95.50 102 GLY A C 1
ATOM 801 O O . GLY A 1 102 ? -25.391 -4.614 21.537 1.00 95.50 102 GLY A O 1
ATOM 802 N N . ASN A 1 103 ? -27.449 -4.070 20.857 1.00 96.44 103 ASN A N 1
ATOM 803 C CA . ASN A 1 103 ? -28.157 -5.123 21.600 1.00 96.44 103 ASN A CA 1
ATOM 804 C C . ASN A 1 103 ? -29.026 -6.030 20.708 1.00 96.44 103 ASN A C 1
ATOM 806 O O . ASN A 1 103 ? -29.913 -6.718 21.220 1.00 96.44 103 ASN A O 1
ATOM 810 N N . CYS A 1 104 ? -28.854 -5.985 19.387 1.00 97.75 104 CYS A N 1
ATOM 811 C CA . CYS A 1 104 ? -29.601 -6.833 18.465 1.00 97.75 104 CYS A CA 1
ATOM 812 C C . CYS A 1 104 ? -28.844 -7.039 17.160 1.00 97.75 104 CYS A C 1
ATOM 814 O O . CYS A 1 104 ? -28.039 -6.212 16.760 1.00 97.75 104 CYS A O 1
ATOM 816 N N . ASP A 1 105 ? -29.174 -8.112 16.460 1.00 98.56 105 ASP A N 1
ATOM 817 C CA . ASP A 1 105 ? -28.612 -8.419 15.150 1.00 98.56 105 ASP A CA 1
ATOM 818 C C . ASP A 1 105 ? -28.854 -7.284 14.139 1.00 98.56 105 ASP A C 1
ATOM 820 O O . ASP A 1 105 ? -29.860 -6.566 14.198 1.00 98.56 105 ASP A O 1
ATOM 824 N N . LEU A 1 106 ? -27.954 -7.160 13.160 1.00 98.62 106 LEU A N 1
ATOM 825 C CA . LEU A 1 106 ? -28.151 -6.273 12.016 1.00 98.62 106 LEU A CA 1
ATOM 826 C C . LEU A 1 106 ? -29.375 -6.728 11.216 1.00 98.62 106 LEU A C 1
ATOM 828 O O . LEU A 1 106 ? -29.505 -7.908 10.881 1.00 98.62 106 LEU A O 1
ATOM 832 N N . SER A 1 107 ? -30.264 -5.791 10.888 1.00 98.44 107 SER A N 1
ATOM 833 C CA . SER A 1 107 ? -31.431 -6.067 10.050 1.00 98.44 107 SER A CA 1
ATOM 834 C C . SER A 1 107 ? -31.047 -6.253 8.580 1.00 98.44 107 SER A C 1
ATOM 836 O O . SER A 1 107 ? -30.001 -5.783 8.127 1.00 98.44 107 SER A O 1
ATOM 838 N N . ASP A 1 108 ? -31.937 -6.861 7.791 1.00 98.06 108 ASP A N 1
ATOM 839 C CA . ASP A 1 108 ? -31.767 -6.966 6.333 1.00 98.06 108 ASP A CA 1
ATOM 840 C C . ASP A 1 108 ? -31.545 -5.593 5.676 1.00 98.06 108 ASP A C 1
ATOM 842 O O . ASP A 1 108 ? -30.808 -5.465 4.697 1.00 98.06 108 ASP A O 1
ATOM 846 N N . ASN A 1 109 ? -32.162 -4.548 6.231 1.00 97.56 109 ASN A N 1
ATOM 847 C CA . ASN A 1 109 ? -32.013 -3.187 5.743 1.00 97.56 109 ASN A CA 1
ATOM 848 C C . ASN A 1 109 ? -30.632 -2.602 6.086 1.00 97.56 109 ASN A C 1
ATOM 850 O O . ASN A 1 109 ? -29.984 -2.041 5.203 1.00 97.56 109 ASN A O 1
ATOM 854 N N . ALA A 1 110 ? -30.132 -2.802 7.311 1.00 98.31 110 ALA A N 1
ATOM 855 C CA . ALA A 1 110 ? -28.768 -2.421 7.693 1.00 98.31 110 ALA A CA 1
ATOM 856 C C . ALA A 1 110 ? -27.717 -3.122 6.815 1.00 98.31 110 ALA A C 1
ATOM 858 O O . ALA A 1 110 ? -26.774 -2.503 6.323 1.00 98.31 110 ALA A O 1
ATOM 859 N N . LEU A 1 111 ? -27.917 -4.411 6.543 1.00 98.69 111 LEU A N 1
ATOM 860 C CA . LEU A 1 111 ? -27.066 -5.192 5.649 1.00 98.69 111 LEU A CA 1
ATOM 861 C C . LEU A 1 111 ? -27.125 -4.662 4.205 1.00 98.69 111 LEU A C 1
ATOM 863 O O . LEU A 1 111 ? -26.088 -4.451 3.572 1.00 98.69 111 LEU A O 1
ATOM 867 N N . SER A 1 112 ? -28.318 -4.349 3.694 1.00 98.06 112 SER A N 1
ATOM 868 C CA . SER A 1 112 ? -28.487 -3.730 2.372 1.00 98.06 112 SER A CA 1
ATOM 869 C C . SER A 1 112 ? -27.846 -2.338 2.276 1.00 98.06 112 SER A C 1
ATOM 871 O O . SER A 1 112 ? -27.383 -1.941 1.201 1.00 98.06 112 SER A O 1
ATOM 873 N N . GLN A 1 113 ? -27.815 -1.585 3.375 1.00 98.38 113 GLN A N 1
ATOM 874 C CA . GLN A 1 113 ? -27.125 -0.300 3.462 1.00 98.38 113 GLN A CA 1
ATOM 875 C C . GLN A 1 113 ? -25.610 -0.470 3.319 1.00 98.38 113 GLN A C 1
ATOM 877 O O . 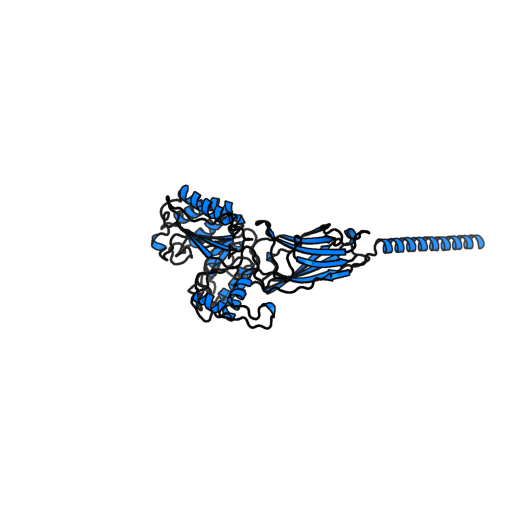GLN A 1 113 ? -25.011 0.229 2.501 1.00 98.38 113 GLN A O 1
ATOM 882 N N . ILE A 1 114 ? -25.005 -1.430 4.030 1.00 98.56 114 ILE A N 1
ATOM 883 C CA . ILE A 1 114 ? -23.574 -1.755 3.894 1.00 98.56 114 ILE A CA 1
ATOM 884 C C . ILE A 1 114 ? -23.256 -2.142 2.444 1.00 98.56 114 ILE A C 1
ATOM 886 O O . ILE A 1 114 ? -22.324 -1.593 1.856 1.00 98.56 114 ILE A O 1
ATOM 890 N N . ASP A 1 115 ? -24.061 -3.020 1.832 1.00 98.31 115 ASP A N 1
ATOM 891 C CA . ASP A 1 115 ? -23.874 -3.419 0.429 1.00 98.31 115 ASP A CA 1
ATOM 892 C C . ASP A 1 115 ? -23.916 -2.212 -0.519 1.00 98.31 115 ASP A C 1
ATOM 894 O O . ASP A 1 115 ? -23.074 -2.084 -1.407 1.00 98.31 115 ASP A O 1
ATOM 898 N N . SER A 1 116 ? -24.861 -1.294 -0.304 1.00 97.12 116 SER A N 1
ATOM 899 C CA . SER A 1 116 ? -25.022 -0.094 -1.132 1.00 97.12 116 SER A CA 1
ATOM 900 C C . SER A 1 116 ? -23.852 0.879 -0.986 1.00 97.12 116 SER A C 1
ATOM 902 O O . SER A 1 116 ? -23.383 1.420 -1.991 1.00 97.12 116 SER A O 1
ATOM 904 N N . ILE A 1 117 ? -23.359 1.079 0.242 1.00 97.19 117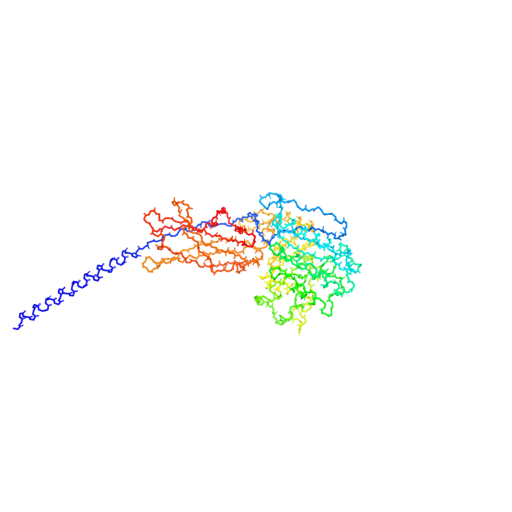 ILE A N 1
ATOM 905 C CA . ILE A 1 117 ? -22.185 1.912 0.531 1.00 97.19 117 ILE A CA 1
ATOM 906 C C . ILE A 1 117 ? -20.965 1.345 -0.198 1.00 97.19 117 ILE A C 1
ATOM 908 O O . ILE A 1 117 ? -20.361 2.046 -1.012 1.00 97.19 117 ILE A O 1
ATOM 91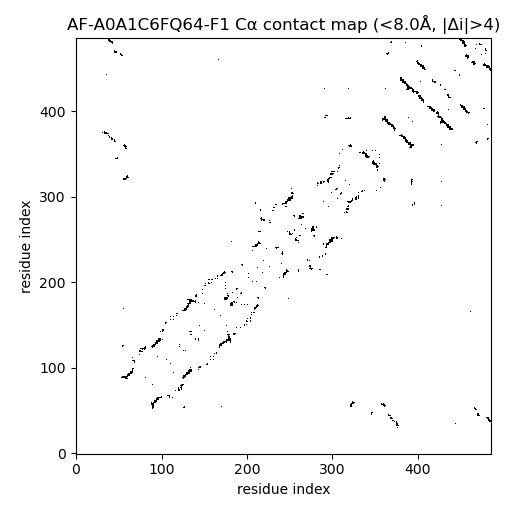2 N N . LEU A 1 118 ? -20.640 0.069 0.029 1.00 97.31 118 LEU A N 1
ATOM 913 C CA . LEU A 1 118 ? -19.471 -0.566 -0.585 1.00 97.31 118 LEU A CA 1
ATOM 914 C C . LEU A 1 118 ? -19.589 -0.612 -2.112 1.00 97.31 118 LEU A C 1
ATOM 916 O O . LEU A 1 118 ? -18.628 -0.295 -2.808 1.00 97.31 118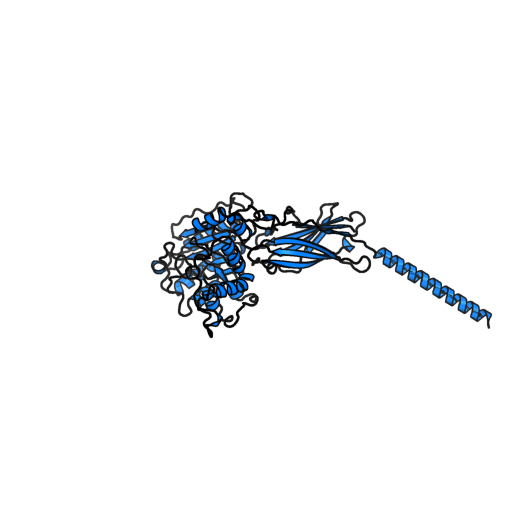 LEU A O 1
ATOM 920 N N . SER A 1 119 ? -20.780 -0.891 -2.653 1.00 95.19 119 SER A N 1
ATOM 921 C CA . SER A 1 119 ? -21.029 -0.852 -4.098 1.00 95.19 119 SER A CA 1
ATOM 922 C C . SER A 1 119 ? -20.752 0.521 -4.708 1.00 95.19 119 SER A C 1
ATOM 924 O O . SER A 1 119 ? -20.187 0.606 -5.800 1.00 95.19 119 SER A O 1
ATOM 926 N N . ALA A 1 120 ? -21.175 1.599 -4.042 1.00 93.12 120 ALA A N 1
ATOM 927 C CA . ALA A 1 120 ? -20.969 2.954 -4.537 1.00 93.12 120 ALA A CA 1
ATOM 928 C C . ALA A 1 120 ? -19.485 3.332 -4.533 1.00 93.12 120 ALA A C 1
ATOM 930 O O . ALA A 1 120 ? -18.986 3.838 -5.536 1.00 93.12 120 ALA A O 1
ATOM 931 N N . TRP A 1 121 ? -18.773 3.016 -3.452 1.00 92.19 121 TRP A N 1
ATOM 932 C CA . TRP A 1 121 ? -17.342 3.283 -3.347 1.00 92.19 121 TRP A CA 1
ATOM 933 C C . TRP A 1 121 ? -16.491 2.427 -4.284 1.00 92.19 121 TRP A C 1
ATOM 935 O O . TRP A 1 121 ? -15.612 2.954 -4.950 1.00 92.19 121 TRP A O 1
ATOM 945 N N . THR A 1 122 ? -16.780 1.135 -4.443 1.00 90.50 122 THR A N 1
ATOM 946 C CA . THR A 1 122 ? -16.068 0.298 -5.423 1.00 90.50 122 THR A CA 1
ATOM 947 C C . THR A 1 122 ? -16.158 0.880 -6.839 1.00 90.50 122 THR A C 1
ATOM 949 O O . THR A 1 122 ? -15.199 0.787 -7.603 1.00 90.50 122 THR A O 1
ATOM 952 N N . LYS A 1 123 ? -17.273 1.533 -7.198 1.00 88.75 123 LYS A N 1
ATOM 953 C CA . LYS A 1 123 ? -17.443 2.161 -8.519 1.00 88.75 123 LYS A CA 1
ATOM 954 C C . LYS A 1 123 ? -16.614 3.433 -8.718 1.00 88.75 123 LYS A C 1
ATOM 956 O O . LYS A 1 123 ? -16.410 3.807 -9.868 1.00 88.75 123 LYS A O 1
ATOM 961 N N . THR A 1 124 ? -16.125 4.082 -7.657 1.00 85.50 124 THR A N 1
ATOM 962 C CA . THR A 1 124 ? -15.173 5.203 -7.800 1.00 85.50 124 THR A CA 1
ATOM 963 C C . THR A 1 124 ? -13.788 4.708 -8.214 1.00 85.50 124 THR A C 1
ATOM 965 O O . THR A 1 124 ? -12.987 5.475 -8.738 1.00 85.50 124 THR A O 1
ATOM 968 N N . GLY A 1 125 ? -13.508 3.418 -7.993 1.00 84.31 125 GLY A N 1
ATOM 969 C CA . GLY A 1 125 ? -12.198 2.808 -8.177 1.00 84.31 125 GLY A CA 1
ATOM 970 C C . GLY A 1 125 ? -11.262 2.984 -6.980 1.00 84.31 125 GLY A C 1
ATOM 971 O O . GLY A 1 125 ? -10.157 2.449 -7.024 1.00 84.31 125 GLY A O 1
ATOM 972 N N . SER A 1 126 ? -11.682 3.683 -5.918 1.00 85.69 126 SER A N 1
ATOM 973 C CA . SER A 1 126 ? -10.895 3.859 -4.691 1.00 85.69 126 SER A CA 1
ATOM 974 C C . SER A 1 126 ? -10.706 2.534 -3.946 1.00 85.69 126 SER A C 1
ATOM 976 O O . SER A 1 126 ? -11.574 1.657 -3.948 1.00 85.69 126 SER A O 1
ATOM 978 N N . GLN A 1 127 ? -9.569 2.400 -3.270 1.00 93.06 127 GLN A N 1
ATOM 979 C CA . GLN A 1 127 ? -9.300 1.306 -2.343 1.00 93.06 127 GLN A CA 1
ATOM 980 C C . GLN A 1 127 ? -9.815 1.692 -0.951 1.00 93.06 127 GLN A C 1
ATOM 982 O O . GLN A 1 127 ? -9.729 2.851 -0.541 1.00 93.06 127 GLN A O 1
ATOM 987 N N . LEU A 1 128 ? -10.374 0.725 -0.226 1.00 96.56 128 LEU A N 1
ATOM 988 C CA . LEU A 1 128 ? -11.119 0.987 1.004 1.00 96.56 128 LEU A CA 1
ATOM 989 C C . LEU A 1 128 ? -10.401 0.462 2.241 1.00 96.56 128 LEU A C 1
ATOM 991 O O . LEU A 1 128 ? -10.040 -0.712 2.316 1.00 96.56 128 LEU A O 1
ATOM 995 N N . ILE A 1 129 ? -10.268 1.325 3.239 1.00 98.56 129 ILE A N 1
ATOM 996 C CA . ILE A 1 129 ? -10.042 0.931 4.627 1.00 98.56 129 ILE A CA 1
ATOM 997 C C . ILE A 1 129 ? -11.429 0.893 5.268 1.00 98.56 129 ILE A C 1
ATOM 999 O O . ILE A 1 129 ? -12.162 1.875 5.194 1.00 98.56 129 ILE A O 1
ATOM 1003 N N . LEU A 1 130 ? -11.831 -0.234 5.843 1.00 98.56 130 LEU A N 1
ATOM 1004 C CA . LEU A 1 130 ? -13.121 -0.361 6.517 1.00 98.56 130 LEU A CA 1
ATOM 1005 C C . LEU A 1 130 ? -12.905 -0.437 8.019 1.00 98.56 130 LEU A C 1
ATOM 1007 O O . LEU A 1 130 ? -12.119 -1.256 8.491 1.00 98.56 130 LEU A O 1
ATOM 1011 N N . ARG A 1 131 ? -13.644 0.386 8.759 1.00 98.75 131 ARG A N 1
ATOM 1012 C CA . ARG A 1 131 ? -13.685 0.347 10.216 1.00 98.75 131 ARG A CA 1
ATOM 1013 C C . ARG A 1 131 ? -15.135 0.247 10.663 1.00 98.75 131 ARG A C 1
ATOM 1015 O O . ARG A 1 131 ? -15.934 1.145 10.409 1.00 98.75 131 ARG A O 1
ATOM 1022 N N . PHE A 1 132 ? -15.482 -0.856 11.311 1.00 98.75 132 PHE A N 1
ATOM 1023 C CA . PHE A 1 132 ? -16.751 -0.959 12.026 1.00 98.75 132 PHE A CA 1
ATOM 1024 C C . PHE A 1 132 ? -16.548 -0.461 13.450 1.00 98.75 132 PHE A C 1
ATOM 1026 O O . PHE A 1 132 ? -15.482 -0.657 14.029 1.00 98.75 132 PHE A O 1
ATOM 1033 N N . LEU A 1 133 ? -17.560 0.202 13.992 1.00 98.56 133 LEU A N 1
ATOM 1034 C CA . LEU A 1 133 ? -17.490 0.849 15.299 1.00 98.56 133 LEU A CA 1
ATOM 1035 C C . LEU A 1 133 ? -18.889 1.041 15.878 1.00 98.56 133 LEU A C 1
ATOM 1037 O O . LEU A 1 133 ? -19.884 0.931 15.159 1.00 98.56 133 LEU A O 1
ATOM 1041 N N . TYR A 1 134 ? -18.967 1.369 17.165 1.00 98.31 134 TYR A N 1
ATOM 1042 C CA . TYR A 1 134 ? -20.237 1.597 17.862 1.00 98.31 134 TYR A CA 1
ATOM 1043 C C . TYR A 1 134 ? -20.412 3.035 18.360 1.00 98.31 134 TYR A C 1
ATOM 1045 O O . TYR A 1 134 ? -21.453 3.350 18.933 1.00 98.31 134 TYR A O 1
ATOM 1053 N N . ASP A 1 135 ? -19.443 3.930 18.159 1.00 96.12 135 ASP A N 1
ATOM 1054 C CA . ASP A 1 135 ? -19.513 5.309 18.645 1.00 96.12 135 ASP A CA 1
ATOM 1055 C C . ASP A 1 135 ? -18.645 6.285 17.835 1.00 96.12 135 ASP A C 1
ATOM 1057 O O . ASP A 1 135 ? -17.573 5.935 17.365 1.00 96.12 135 ASP A O 1
ATOM 1061 N N . TRP A 1 136 ? -19.089 7.537 17.716 1.00 95.69 136 TRP A N 1
ATOM 1062 C CA . TRP A 1 136 ? -18.277 8.631 17.153 1.00 95.69 136 TRP A CA 1
ATOM 1063 C C . TRP A 1 136 ? -17.858 9.671 18.187 1.00 95.69 136 TRP A C 1
ATOM 1065 O O . TRP A 1 136 ? -17.158 10.631 17.869 1.00 95.69 136 TRP A O 1
ATOM 1075 N N . ASP A 1 137 ? -18.297 9.492 19.426 1.00 94.75 137 ASP A N 1
ATOM 1076 C CA . ASP A 1 137 ? -18.197 10.510 20.462 1.00 94.75 137 ASP A CA 1
ATOM 1077 C C . ASP A 1 137 ? -17.098 10.186 21.489 1.00 94.75 137 ASP A C 1
ATOM 1079 O O . ASP A 1 137 ? -16.971 10.901 22.482 1.00 94.75 137 ASP A O 1
ATOM 1083 N N . GLY A 1 138 ? -16.329 9.109 21.288 1.00 93.25 138 GLY A N 1
ATOM 1084 C CA . GLY A 1 138 ? -15.348 8.610 22.255 1.00 93.25 138 GLY A CA 1
ATOM 1085 C C . GLY A 1 138 ? -16.006 8.043 23.514 1.00 93.25 138 GLY A C 1
ATOM 1086 O O . GLY A 1 138 ? -15.480 8.192 24.618 1.00 93.25 138 GLY A O 1
ATOM 1087 N N . GLN A 1 139 ? -17.201 7.473 23.355 1.00 93.94 139 GLN A N 1
ATOM 1088 C CA . GLN A 1 139 ? -18.082 7.004 24.428 1.00 93.94 139 GLN A CA 1
ATOM 1089 C C . GLN A 1 139 ? -18.573 5.581 24.138 1.00 93.94 139 GLN A C 1
ATOM 1091 O O . GLN A 1 139 ? -19.749 5.266 24.320 1.00 93.94 139 GLN A O 1
ATOM 1096 N N . ASN A 1 140 ? -17.675 4.709 23.673 1.00 93.06 140 ASN A N 1
ATOM 1097 C CA . ASN A 1 140 ? -18.019 3.341 23.281 1.00 93.06 140 ASN A CA 1
ATOM 1098 C C . ASN A 1 140 ? -18.743 2.562 24.390 1.00 93.06 140 ASN A C 1
ATOM 1100 O O . ASN A 1 140 ? -19.665 1.822 24.089 1.00 93.06 140 ASN A O 1
ATOM 1104 N N . LEU A 1 141 ? -18.404 2.766 25.667 1.00 94.69 141 LEU A N 1
ATOM 1105 C CA . LEU A 1 141 ? -19.037 2.067 26.795 1.00 94.69 141 LEU A CA 1
ATOM 1106 C C . LEU A 1 141 ? -20.558 2.294 26.900 1.00 94.69 141 LEU A C 1
ATOM 1108 O O . LEU A 1 141 ? -21.231 1.565 27.625 1.00 94.69 141 LEU A O 1
ATOM 1112 N N . GLU A 1 142 ? -21.110 3.300 26.213 1.00 94.69 142 GLU A N 1
ATOM 1113 C CA . GLU A 1 142 ? -22.555 3.548 26.166 1.00 94.69 142 GLU A CA 1
ATOM 1114 C C . GLU A 1 142 ? -23.279 2.784 25.044 1.00 94.69 142 GLU A C 1
ATOM 1116 O O . GLU A 1 142 ? -24.494 2.591 25.128 1.00 94.69 142 GLU A O 1
ATOM 1121 N N . SER A 1 143 ? -22.576 2.381 23.983 1.00 95.12 143 SER A N 1
ATOM 1122 C CA . SER A 1 143 ? -23.181 1.867 22.742 1.00 95.12 143 SER A CA 1
ATOM 1123 C C . SER A 1 143 ? -22.574 0.580 22.192 1.00 95.12 143 SER A C 1
ATOM 1125 O O . SER A 1 143 ? -23.233 -0.121 21.422 1.00 95.12 143 SER A O 1
ATOM 1127 N N . GLU A 1 144 ? -21.339 0.264 22.564 1.00 96.56 144 GLU A N 1
ATOM 1128 C CA . GLU A 1 144 ? -20.695 -1.018 22.311 1.00 96.56 144 GLU A CA 1
ATOM 1129 C C . GLU A 1 144 ? -21.512 -2.143 22.967 1.00 96.56 144 GLU A C 1
ATOM 1131 O O . GLU A 1 144 ? -22.014 -1.967 24.083 1.00 96.56 144 GLU A O 1
ATOM 1136 N N . PRO A 1 145 ? -21.683 -3.300 22.304 1.00 97.75 145 PRO A N 1
ATOM 1137 C CA . PRO A 1 145 ? -22.425 -4.403 22.891 1.00 97.75 145 PRO A CA 1
ATOM 1138 C C . PRO A 1 145 ? -21.837 -4.839 24.231 1.00 97.75 145 PRO A C 1
ATOM 1140 O O . PRO A 1 145 ? -20.629 -5.009 24.350 1.00 97.75 145 PRO A O 1
ATOM 1143 N N . ASN A 1 146 ? -22.685 -5.089 25.229 1.00 95.38 146 ASN A N 1
ATOM 1144 C CA . ASN A 1 146 ? -22.218 -5.566 26.538 1.00 95.38 146 ASN A CA 1
ATOM 1145 C C . ASN A 1 146 ? -21.642 -6.988 26.477 1.00 95.38 146 ASN A C 1
ATOM 1147 O O . ASN A 1 146 ? -20.751 -7.328 27.248 1.00 95.38 146 ASN A O 1
ATOM 1151 N N . GLU A 1 147 ? -22.165 -7.823 25.578 1.00 96.88 147 GLU A N 1
ATOM 1152 C CA . GLU A 1 147 ? -21.783 -9.227 25.443 1.00 96.88 147 GLU A CA 1
ATOM 1153 C C . GLU A 1 147 ? -20.903 -9.422 24.205 1.00 96.88 147 GLU A C 1
ATOM 1155 O O . GLU A 1 147 ? -21.295 -9.056 23.092 1.00 96.88 147 GLU A O 1
ATOM 1160 N N . LEU A 1 148 ? -19.754 -10.084 24.381 1.00 97.88 148 LEU A N 1
ATOM 1161 C CA . LEU A 1 148 ? -18.827 -10.427 23.296 1.00 97.88 148 LEU A CA 1
ATOM 1162 C C . LEU A 1 148 ? -19.531 -11.146 22.133 1.00 97.88 148 LEU A C 1
ATOM 1164 O O . LEU A 1 148 ? -19.235 -10.908 20.963 1.00 97.88 148 LEU A O 1
ATOM 1168 N N . SER A 1 149 ? -20.498 -12.013 22.450 1.00 98.31 149 SER A N 1
ATOM 1169 C CA . SER A 1 149 ? -21.254 -12.797 21.468 1.00 98.31 149 SER A CA 1
ATOM 1170 C C . SER A 1 149 ? -21.999 -11.934 20.451 1.00 98.31 149 SER A C 1
ATOM 1172 O O . SER A 1 149 ? -22.061 -12.318 19.286 1.00 98.31 149 SER A O 1
ATOM 1174 N N . GLN A 1 150 ? -22.507 -10.763 20.846 1.00 98.75 150 GLN A N 1
ATOM 1175 C CA . GLN A 1 150 ? -23.192 -9.862 19.920 1.00 98.75 150 GLN A CA 1
ATOM 1176 C C . GLN A 1 150 ? -22.214 -9.263 18.901 1.00 98.75 150 GLN A C 1
ATOM 1178 O O . GLN A 1 150 ? -22.536 -9.154 17.721 1.00 98.75 150 GLN A O 1
ATOM 1183 N N . ILE A 1 151 ? -20.990 -8.936 19.328 1.00 98.69 151 ILE A N 1
ATOM 1184 C CA . ILE A 1 151 ? -19.940 -8.437 18.429 1.00 98.69 151 ILE A CA 1
ATOM 1185 C C . ILE A 1 151 ? -19.544 -9.528 17.427 1.00 98.69 151 ILE A C 1
ATOM 1187 O O . ILE A 1 151 ? -19.432 -9.256 16.232 1.00 98.69 151 ILE A O 1
ATOM 1191 N N . LEU A 1 152 ? -19.395 -10.774 17.894 1.00 98.88 152 LEU A N 1
ATOM 1192 C CA . LEU A 1 152 ? -19.104 -11.920 17.028 1.00 98.88 152 LEU A CA 1
ATOM 1193 C C . LEU A 1 152 ? -20.218 -12.150 15.994 1.00 98.88 152 LEU A C 1
ATOM 1195 O O . LEU A 1 152 ? -19.913 -12.407 14.831 1.00 98.88 152 LEU A O 1
ATOM 1199 N N . ILE A 1 153 ? -21.490 -12.002 16.385 1.00 98.88 153 ILE A N 1
ATOM 1200 C CA . ILE A 1 153 ? -22.631 -12.072 15.460 1.00 98.88 153 ILE A CA 1
ATOM 1201 C C . ILE A 1 153 ? -22.532 -10.970 14.401 1.00 98.88 153 ILE A C 1
ATOM 1203 O O . ILE A 1 153 ? -22.649 -11.263 13.214 1.00 98.88 153 ILE A O 1
ATOM 1207 N N . HIS A 1 154 ? -22.249 -9.722 14.785 1.00 98.88 154 HIS A N 1
ATOM 1208 C CA . HIS A 1 154 ? -22.085 -8.643 13.806 1.00 98.88 154 HIS A CA 1
ATOM 1209 C C . HIS A 1 154 ? -20.968 -8.938 12.798 1.00 98.88 154 HIS A C 1
ATOM 1211 O O . HIS A 1 154 ? -21.168 -8.729 11.602 1.00 98.88 154 HIS A O 1
ATOM 1217 N N . MET A 1 155 ? -19.826 -9.474 13.244 1.00 98.81 155 MET A N 1
ATOM 1218 C CA . MET A 1 155 ? -18.743 -9.896 12.343 1.00 98.81 155 MET A CA 1
ATOM 1219 C C . MET A 1 155 ? -19.216 -10.965 11.343 1.00 98.81 155 MET A C 1
ATOM 1221 O O . MET A 1 155 ? -18.951 -10.847 10.145 1.00 98.81 155 MET A O 1
ATOM 1225 N N . GLU A 1 156 ? -19.966 -11.970 11.805 1.00 98.88 156 GLU A N 1
ATOM 1226 C CA . GLU A 1 156 ? -20.544 -13.012 10.943 1.00 98.88 156 GLU A CA 1
ATOM 1227 C C . GLU A 1 156 ? -21.548 -12.449 9.930 1.00 98.88 156 GLU A C 1
ATOM 1229 O O . GLU A 1 156 ? -21.560 -12.871 8.773 1.00 98.88 156 GLU A O 1
ATOM 1234 N N . GLN A 1 157 ? -22.369 -11.479 10.335 1.00 98.88 157 GLN A N 1
ATOM 1235 C CA . GLN A 1 157 ? -23.376 -10.872 9.467 1.00 98.88 157 GLN A CA 1
ATOM 1236 C C . GLN A 1 157 ? -22.760 -9.998 8.366 1.00 98.88 157 GLN A C 1
ATOM 1238 O O . GLN A 1 157 ? -23.232 -10.030 7.227 1.00 98.88 157 GLN A O 1
ATOM 1243 N N . VAL A 1 158 ? -21.707 -9.228 8.669 1.00 98.81 158 VAL A N 1
ATOM 1244 C CA . VAL A 1 158 ? -21.091 -8.334 7.672 1.00 98.81 158 VAL A CA 1
ATOM 1245 C C . VAL A 1 158 ? -20.101 -9.045 6.752 1.00 98.81 158 VAL A C 1
ATOM 1247 O O . VAL A 1 158 ? -19.919 -8.604 5.615 1.00 98.81 158 VAL A O 1
ATOM 1250 N N . GLY A 1 159 ? -19.491 -10.148 7.200 1.00 98.75 159 GLY A N 1
ATOM 1251 C CA . GLY A 1 159 ? -18.464 -10.883 6.454 1.00 98.75 159 GLY A CA 1
ATOM 1252 C C . GLY A 1 159 ? -18.848 -11.199 5.001 1.00 98.75 159 GLY A C 1
ATOM 1253 O O . GLY A 1 159 ? -18.133 -10.781 4.086 1.00 98.75 159 GLY A O 1
ATOM 1254 N N . PRO A 1 160 ? -20.006 -11.838 4.730 1.00 98.69 160 PRO A N 1
ATOM 1255 C CA . PRO A 1 160 ? -20.446 -12.137 3.365 1.00 98.69 160 PRO A CA 1
ATOM 1256 C C . PRO A 1 160 ? -20.566 -10.906 2.454 1.00 98.69 160 PRO A C 1
ATOM 1258 O O . PRO A 1 160 ? -20.309 -11.001 1.253 1.00 98.69 160 PRO A O 1
ATOM 1261 N N . ILE A 1 161 ? -20.943 -9.751 3.011 1.00 98.69 161 ILE A N 1
ATOM 1262 C CA . ILE A 1 161 ? -21.114 -8.504 2.256 1.00 98.69 161 ILE A CA 1
ATOM 1263 C C . ILE A 1 161 ? -19.755 -7.882 1.963 1.00 98.69 161 ILE A C 1
ATOM 1265 O O . ILE A 1 161 ? -19.492 -7.526 0.820 1.00 98.69 161 ILE A O 1
ATOM 1269 N N . VAL A 1 162 ? -18.869 -7.800 2.958 1.00 98.69 162 VAL A N 1
ATOM 1270 C CA . VAL A 1 162 ? -17.502 -7.292 2.766 1.00 98.69 162 VAL A CA 1
ATOM 1271 C C . VAL A 1 162 ? -16.760 -8.124 1.716 1.00 98.69 162 VAL A C 1
ATOM 1273 O O . VAL A 1 162 ? -16.163 -7.566 0.795 1.00 98.69 162 VAL A O 1
ATOM 1276 N N . ASN A 1 163 ? -16.866 -9.454 1.788 1.00 98.56 163 ASN A N 1
ATOM 1277 C CA . ASN A 1 163 ? -16.152 -10.370 0.892 1.00 98.56 163 ASN A CA 1
ATOM 1278 C C . ASN A 1 163 ? -16.587 -10.242 -0.574 1.00 98.56 163 ASN A C 1
ATOM 1280 O O . ASN A 1 163 ? -15.780 -10.458 -1.477 1.00 98.56 163 ASN A O 1
ATOM 1284 N N . LYS A 1 164 ? -17.828 -9.812 -0.838 1.00 98.25 164 LYS A N 1
ATOM 1285 C CA . LYS A 1 164 ? -18.295 -9.472 -2.195 1.00 98.25 164 LYS A CA 1
ATOM 1286 C C . LYS A 1 164 ? -17.467 -8.348 -2.837 1.00 98.25 164 LYS A C 1
ATOM 1288 O O . LYS A 1 164 ? -17.391 -8.283 -4.062 1.00 98.25 164 LYS A O 1
ATOM 1293 N N . TYR A 1 165 ? -16.841 -7.491 -2.028 1.00 97.31 165 TYR A N 1
ATOM 1294 C CA . TYR A 1 165 ? -16.053 -6.332 -2.457 1.00 97.31 165 TYR A CA 1
ATOM 1295 C C . TYR A 1 165 ? -14.555 -6.466 -2.134 1.00 97.31 165 TYR A C 1
ATOM 1297 O O . TYR A 1 165 ? -13.841 -5.461 -2.116 1.00 97.31 165 TYR A O 1
ATOM 1305 N N . ALA A 1 166 ? -14.047 -7.686 -1.918 1.00 96.12 166 ALA A N 1
ATOM 1306 C CA . ALA A 1 166 ? -12.655 -7.940 -1.521 1.00 96.12 166 ALA A CA 1
ATOM 1307 C C . ALA A 1 166 ? -11.591 -7.368 -2.482 1.00 96.12 166 ALA A C 1
ATOM 1309 O O . ALA A 1 166 ? -10.475 -7.068 -2.063 1.00 96.12 166 ALA A O 1
ATOM 1310 N N . SER A 1 167 ? -11.934 -7.152 -3.757 1.00 93.06 167 SER A N 1
ATOM 1311 C CA . SER A 1 167 ? -11.053 -6.479 -4.722 1.00 93.06 167 SER A CA 1
ATOM 1312 C C . SER A 1 167 ? -10.799 -5.004 -4.385 1.00 93.06 167 SER A C 1
ATOM 1314 O O . SER A 1 167 ? -9.737 -4.476 -4.706 1.00 93.06 167 SER A O 1
ATOM 1316 N N . SER A 1 168 ? -11.767 -4.329 -3.757 1.00 93.69 168 SER A N 1
ATOM 1317 C CA . SER A 1 168 ? -11.679 -2.915 -3.369 1.00 93.69 168 SER A CA 1
ATOM 1318 C C . SER A 1 168 ? -11.330 -2.735 -1.898 1.00 93.69 168 SER A C 1
ATOM 1320 O O . SER A 1 168 ? -10.649 -1.772 -1.551 1.00 93.69 168 SER A O 1
ATOM 1322 N N . VAL A 1 169 ? -11.792 -3.638 -1.030 1.00 97.19 169 VAL A N 1
ATOM 1323 C CA . VAL A 1 169 ? -11.494 -3.588 0.402 1.00 97.19 169 VAL A CA 1
ATOM 1324 C C . VAL A 1 169 ? -10.041 -3.986 0.623 1.00 97.19 169 VAL A C 1
ATOM 1326 O O . VAL A 1 169 ? -9.629 -5.127 0.429 1.00 97.19 169 VAL A O 1
ATOM 1329 N N . TYR A 1 170 ? -9.244 -3.002 1.013 1.00 97.44 170 TYR A N 1
ATOM 1330 C CA . TYR A 1 170 ? -7.829 -3.170 1.257 1.00 97.44 170 TYR A CA 1
ATOM 1331 C C . TYR A 1 170 ? -7.565 -3.672 2.676 1.00 97.44 170 TYR A C 1
ATOM 1333 O O . TYR A 1 170 ? -6.876 -4.686 2.818 1.00 97.44 170 TYR A O 1
ATOM 1341 N N . ILE A 1 171 ? -8.117 -2.985 3.688 1.00 98.56 171 ILE A N 1
ATOM 1342 C CA . ILE A 1 171 ? -7.823 -3.211 5.112 1.00 98.56 171 ILE A CA 1
ATOM 1343 C C . ILE A 1 171 ? -9.102 -3.236 5.968 1.00 98.56 171 ILE A C 1
ATOM 1345 O O . ILE A 1 171 ? -9.884 -2.290 5.971 1.00 98.56 171 ILE A O 1
ATOM 1349 N N . MET A 1 172 ? -9.239 -4.327 6.715 1.00 98.56 172 MET A N 1
ATOM 1350 C CA . MET A 1 172 ? -9.875 -4.544 8.015 1.00 98.56 172 MET A CA 1
ATOM 1351 C C . MET A 1 172 ? -9.288 -3.742 9.169 1.00 98.56 172 MET A C 1
ATOM 1353 O O . MET A 1 172 ? -8.422 -4.291 9.838 1.00 98.56 172 MET A O 1
ATOM 1357 N N . GLN A 1 173 ? -9.703 -2.501 9.423 1.00 98.31 173 GLN A N 1
ATOM 1358 C CA . GLN A 1 173 ? -9.125 -1.727 10.521 1.00 98.31 173 GLN A CA 1
ATOM 1359 C C . GLN A 1 173 ? -9.867 -1.941 11.842 1.00 98.31 173 GLN A C 1
ATOM 1361 O O . GLN A 1 173 ? -11.062 -1.665 11.945 1.00 98.31 173 GLN A O 1
ATOM 1366 N N . GLY A 1 174 ? -9.130 -2.399 12.855 1.00 98.00 174 GLY A N 1
ATOM 1367 C CA . GLY A 1 174 ? -9.665 -2.682 14.180 1.00 98.00 174 GLY A CA 1
ATOM 1368 C C . GLY A 1 174 ? -10.518 -3.952 14.228 1.00 98.00 174 GLY A C 1
ATOM 1369 O O . GLY A 1 174 ? -10.699 -4.669 13.244 1.00 98.00 174 GLY A O 1
ATOM 1370 N N . ILE A 1 175 ? -11.061 -4.228 15.413 1.00 97.75 175 ILE A N 1
ATOM 1371 C CA . ILE A 1 175 ? -11.895 -5.407 15.704 1.00 97.75 175 ILE A CA 1
ATOM 1372 C C . ILE A 1 175 ? -13.255 -5.003 16.290 1.00 97.75 175 ILE A C 1
ATOM 1374 O O . ILE A 1 175 ? -13.776 -5.652 17.191 1.00 97.75 175 ILE A O 1
ATOM 1378 N N . PHE A 1 176 ? -13.820 -3.910 15.763 1.00 98.31 176 PHE A N 1
ATOM 1379 C CA . PHE A 1 176 ? -15.138 -3.324 16.067 1.00 98.31 176 PHE A CA 1
ATOM 1380 C C . PHE A 1 176 ? -15.242 -2.596 17.411 1.00 98.31 176 PHE A C 1
ATOM 1382 O O . PHE A 1 176 ? -16.108 -1.737 17.568 1.00 98.31 176 PHE A O 1
ATOM 1389 N N . VAL A 1 177 ? -14.391 -2.944 18.372 1.00 98.12 177 VAL A N 1
ATOM 1390 C CA . VAL A 1 177 ? -14.461 -2.448 19.750 1.00 98.12 177 VAL A CA 1
ATOM 1391 C C . VAL A 1 177 ? -13.528 -1.272 20.010 1.00 98.12 177 VAL A C 1
ATOM 1393 O O . VAL A 1 177 ? -12.518 -1.080 19.330 1.00 98.12 177 VAL A O 1
ATOM 1396 N N . GLY A 1 178 ? -13.847 -0.528 21.059 1.00 97.38 178 GLY A N 1
ATOM 1397 C CA . GLY A 1 178 ? -13.136 0.648 21.529 1.00 97.38 178 GLY A CA 1
ATOM 1398 C C . GLY A 1 178 ? -13.721 1.956 21.015 1.00 97.38 178 GLY A C 1
ATOM 1399 O O . GLY A 1 178 ? -14.519 1.958 20.080 1.00 97.38 178 GLY A O 1
ATOM 1400 N N . ASN A 1 179 ? -13.304 3.069 21.623 1.00 96.12 179 ASN A N 1
ATOM 1401 C CA . ASN A 1 179 ? -13.670 4.408 21.155 1.00 96.12 179 ASN A CA 1
ATOM 1402 C C . ASN A 1 179 ? -13.339 4.546 19.668 1.00 96.12 179 ASN A C 1
ATOM 1404 O O . ASN A 1 179 ? -12.227 4.208 19.265 1.00 96.12 179 ASN A O 1
ATOM 1408 N N . TRP A 1 180 ? -14.307 4.991 18.864 1.00 96.44 180 TRP A N 1
ATOM 1409 C CA . TRP A 1 180 ? -14.170 5.119 17.404 1.00 96.44 180 TRP A CA 1
ATOM 1410 C C . TRP A 1 180 ? -13.771 3.811 16.688 1.00 96.44 180 TRP A C 1
ATOM 1412 O O . TRP A 1 180 ? -13.283 3.837 15.558 1.00 96.44 180 TRP A O 1
ATOM 1422 N N . GLY A 1 181 ? -13.963 2.651 17.331 1.00 96.44 181 GLY A N 1
ATOM 1423 C CA . GLY A 1 181 ? -13.495 1.348 16.845 1.00 96.44 181 GLY A CA 1
ATOM 1424 C C . GLY A 1 181 ? -11.977 1.147 16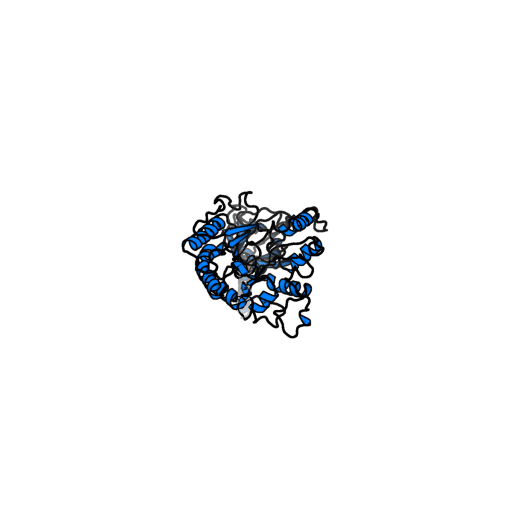.940 1.00 96.44 181 GLY A C 1
ATOM 1425 O O . GLY A 1 181 ? -11.427 0.282 16.259 1.00 96.44 181 GLY A O 1
ATOM 1426 N N . GLU A 1 182 ? -11.279 1.945 17.754 1.00 94.69 182 GLU A N 1
ATOM 1427 C CA . GLU A 1 182 ? -9.814 2.003 17.808 1.00 94.69 182 GLU A CA 1
ATOM 1428 C C . GLU A 1 182 ? -9.191 1.090 18.872 1.00 94.69 182 GLU A C 1
ATOM 1430 O O . GLU A 1 182 ? -8.045 1.272 19.272 1.00 94.69 182 GLU A O 1
ATOM 1435 N N . MET A 1 183 ? -9.910 0.074 19.351 1.00 95.50 183 MET A N 1
ATOM 1436 C CA . MET A 1 183 ? -9.368 -0.930 20.279 1.00 95.50 183 MET A CA 1
ATOM 1437 C C . MET A 1 183 ? -8.828 -0.329 21.592 1.00 95.50 183 MET A C 1
ATOM 1439 O O . MET A 1 183 ? -7.901 -0.864 22.207 1.00 95.50 183 MET A O 1
ATOM 1443 N N . ASN A 1 184 ? -9.387 0.805 22.023 1.00 93.19 184 ASN A N 1
ATOM 1444 C CA . ASN A 1 184 ? -9.059 1.476 23.276 1.00 93.19 184 ASN A CA 1
ATOM 1445 C C . ASN A 1 184 ? -10.334 1.762 24.083 1.00 93.19 184 ASN A C 1
ATOM 1447 O O . ASN A 1 184 ? -11.410 1.873 23.513 1.00 93.19 184 ASN A O 1
ATOM 1451 N N . ASN A 1 185 ? -10.224 1.858 25.410 1.00 93.69 185 ASN A N 1
ATOM 1452 C CA . ASN A 1 185 ? -11.360 2.164 26.292 1.00 93.69 185 ASN A CA 1
ATOM 1453 C C . ASN A 1 185 ? -12.562 1.187 26.189 1.00 93.69 185 ASN A C 1
ATOM 1455 O O . ASN A 1 185 ? -13.704 1.569 26.387 1.00 93.69 185 ASN A O 1
ATOM 1459 N N . THR A 1 186 ? -12.328 -0.095 25.913 1.00 95.06 186 THR A N 1
ATOM 1460 C CA . THR A 1 186 ? -13.369 -1.144 25.826 1.00 95.06 186 THR A CA 1
ATOM 1461 C C . THR A 1 186 ? -13.195 -2.199 26.919 1.00 95.06 186 THR A C 1
ATOM 1463 O O . THR A 1 186 ? -12.092 -2.399 27.436 1.00 95.06 186 THR A O 1
ATOM 1466 N N . THR A 1 187 ? -14.283 -2.892 27.265 1.00 95.00 187 THR A N 1
ATOM 1467 C CA . THR A 1 187 ? -14.258 -4.058 28.157 1.00 95.00 187 THR A CA 1
ATOM 1468 C C . THR A 1 187 ? -13.865 -5.362 27.457 1.00 95.00 187 THR A C 1
ATOM 1470 O O . THR A 1 187 ? -13.555 -6.312 28.164 1.00 95.00 187 THR A O 1
ATOM 1473 N N . HIS A 1 188 ? -13.810 -5.398 26.117 1.00 95.31 188 HIS A N 1
ATOM 1474 C CA . HIS A 1 188 ? -13.659 -6.620 25.299 1.00 95.31 188 HIS A CA 1
ATOM 1475 C C . HIS A 1 188 ? -12.228 -6.914 24.828 1.00 95.31 188 HIS A C 1
ATOM 1477 O O . HIS A 1 188 ? -12.006 -7.489 23.764 1.00 95.31 188 HIS A O 1
ATOM 1483 N N . MET A 1 189 ? -11.229 -6.458 25.583 1.00 92.62 189 MET A N 1
ATOM 1484 C CA . MET A 1 189 ? -9.806 -6.611 25.232 1.00 92.62 189 MET A CA 1
ATOM 1485 C C . MET A 1 189 ? -9.027 -7.472 26.234 1.00 92.62 189 MET A C 1
ATOM 1487 O O . MET A 1 189 ? -7.835 -7.709 26.049 1.00 92.62 189 MET A O 1
ATOM 1491 N N . GLY A 1 190 ? -9.672 -7.919 27.316 1.00 89.75 190 GLY A N 1
ATOM 1492 C CA . GLY A 1 190 ? -9.056 -8.746 28.355 1.00 89.75 190 GLY A CA 1
ATOM 1493 C C . GLY A 1 190 ? -9.322 -10.239 28.160 1.00 89.75 190 GLY A C 1
ATOM 1494 O O . GLY A 1 190 ? -10.093 -10.637 27.301 1.00 89.75 190 GLY A O 1
ATOM 1495 N N . ASN A 1 191 ? -8.703 -11.085 28.990 1.00 89.31 191 ASN A N 1
ATOM 1496 C CA . ASN A 1 191 ? -9.052 -12.509 29.152 1.00 89.31 191 ASN A CA 1
ATOM 1497 C C . ASN A 1 191 ? -9.151 -13.361 27.859 1.00 89.31 191 ASN A C 1
ATOM 1499 O O . ASN A 1 191 ? -9.862 -14.365 27.857 1.00 89.31 191 ASN A O 1
ATOM 1503 N N . GLY A 1 192 ? -8.435 -13.010 26.785 1.00 92.06 192 GLY A N 1
ATOM 1504 C CA . GLY A 1 192 ? -8.476 -13.732 25.504 1.00 92.06 192 GLY A CA 1
ATOM 1505 C C . GLY A 1 192 ? -9.552 -13.249 24.518 1.00 92.06 192 GLY A C 1
ATOM 1506 O O . GLY A 1 192 ? -9.758 -13.867 23.470 1.00 92.06 192 GLY A O 1
ATOM 1507 N N . GLU A 1 193 ? -10.287 -12.183 24.845 1.00 96.19 193 GLU A N 1
ATOM 1508 C CA . GLU A 1 193 ? -11.375 -11.662 24.009 1.00 96.19 193 GLU A CA 1
ATOM 1509 C C . GLU A 1 193 ? -10.854 -10.978 22.742 1.00 96.19 193 GLU A C 1
ATOM 1511 O O . GLU A 1 193 ? -11.412 -11.198 21.668 1.00 96.19 193 GLU A O 1
ATOM 1516 N N . MET A 1 194 ? -9.736 -10.247 22.826 1.00 95.88 194 MET A N 1
ATOM 1517 C CA . MET A 1 194 ? -9.078 -9.645 21.660 1.00 95.88 194 MET A CA 1
ATOM 1518 C C . MET A 1 194 ? -8.692 -10.716 20.629 1.00 95.88 194 MET A C 1
ATOM 1520 O O . MET A 1 194 ? -8.970 -10.567 19.440 1.00 95.88 194 MET A O 1
ATOM 1524 N N . GLU A 1 195 ? -8.089 -11.814 21.086 1.00 94.69 195 GLU A N 1
ATOM 1525 C CA . GLU A 1 195 ? -7.701 -12.963 20.268 1.00 94.69 195 GLU A CA 1
ATOM 1526 C C . GLU A 1 195 ? -8.926 -13.662 19.666 1.00 94.69 195 GLU A C 1
ATOM 1528 O O . GLU A 1 195 ? -8.917 -14.054 18.500 1.00 94.69 195 GLU A O 1
ATOM 1533 N N . THR A 1 196 ? -10.015 -13.765 20.431 1.00 97.56 196 THR A N 1
ATOM 1534 C CA . THR A 1 196 ? -11.281 -14.336 19.949 1.00 97.56 196 THR A CA 1
ATOM 1535 C C . THR A 1 196 ? -11.898 -13.479 18.840 1.00 97.56 196 THR A C 1
ATOM 1537 O O . THR A 1 196 ? -12.338 -14.012 17.820 1.00 97.56 196 THR A O 1
ATOM 1540 N N . LEU A 1 197 ? -11.912 -12.156 19.015 1.00 98.50 197 LEU A N 1
ATOM 1541 C CA . LEU A 1 197 ? -12.462 -11.205 18.049 1.00 98.50 197 LEU A CA 1
ATOM 1542 C C . LEU A 1 197 ? -11.651 -11.173 16.753 1.00 98.50 197 LEU A C 1
ATOM 1544 O O . LEU A 1 197 ? -12.232 -11.264 15.673 1.00 98.50 197 LEU A O 1
ATOM 1548 N N . ILE A 1 198 ? -10.320 -11.089 16.832 1.00 97.62 198 ILE A N 1
ATOM 1549 C CA . ILE A 1 198 ? -9.487 -11.078 15.623 1.00 97.62 198 ILE A CA 1
ATOM 1550 C C . ILE A 1 198 ? -9.529 -12.423 14.891 1.00 97.62 198 ILE A C 1
ATOM 1552 O O . ILE A 1 198 ? -9.573 -12.425 13.665 1.00 97.62 198 ILE A O 1
ATOM 1556 N N . GLN A 1 199 ? -9.591 -13.556 15.605 1.00 96.62 199 GLN A N 1
ATOM 1557 C CA . GLN A 1 199 ? -9.744 -14.864 14.965 1.00 96.62 199 GLN A CA 1
ATOM 1558 C C . GLN A 1 199 ? -11.097 -14.975 14.265 1.00 96.62 199 GLN A C 1
ATOM 1560 O O . GLN A 1 199 ? -11.165 -15.430 13.128 1.00 96.62 199 GLN A O 1
ATOM 1565 N N . LYS A 1 200 ? -12.177 -14.503 14.903 1.00 98.44 200 LYS A N 1
ATOM 1566 C CA . LYS A 1 200 ? -13.488 -14.443 14.253 1.00 98.44 200 LYS A CA 1
ATOM 1567 C C . LYS A 1 200 ? -13.436 -13.589 12.991 1.00 98.44 200 LYS A C 1
ATOM 1569 O O . LYS A 1 200 ? -13.991 -13.997 11.975 1.00 98.44 200 LYS A O 1
ATOM 1574 N N . LEU A 1 201 ? -12.780 -12.432 13.047 1.00 98.06 201 LEU A N 1
ATOM 1575 C CA . LEU A 1 201 ? -12.636 -11.557 11.890 1.00 98.06 201 LEU A CA 1
ATOM 1576 C C . LEU A 1 201 ? -11.838 -12.234 10.763 1.00 98.06 201 LEU A C 1
ATOM 1578 O O . LEU A 1 201 ? -12.254 -12.175 9.611 1.00 98.06 201 LEU A O 1
ATOM 1582 N N . ASP A 1 202 ? -10.743 -12.922 11.087 1.00 97.00 202 ASP A N 1
ATOM 1583 C CA . ASP A 1 202 ? -9.947 -13.693 10.124 1.00 97.00 202 ASP A CA 1
ATOM 1584 C C . ASP A 1 202 ? -10.753 -14.820 9.465 1.00 97.00 202 ASP A C 1
ATOM 1586 O O . ASP A 1 202 ? -10.677 -14.997 8.249 1.00 97.00 202 ASP A O 1
ATOM 1590 N N . ASP A 1 203 ? -11.587 -15.518 10.242 1.00 97.25 203 ASP A N 1
ATOM 1591 C CA . ASP A 1 203 ? -12.423 -16.622 9.761 1.00 97.25 203 ASP A CA 1
ATOM 1592 C C . ASP A 1 203 ? -13.511 -16.162 8.775 1.00 97.25 203 ASP A C 1
ATOM 1594 O O . ASP A 1 203 ? -13.885 -16.909 7.865 1.00 97.25 203 ASP A O 1
ATOM 1598 N N . VAL A 1 204 ? -14.069 -14.960 8.971 1.00 98.38 204 VAL A N 1
ATOM 1599 C CA . VAL A 1 204 ? -15.225 -14.473 8.193 1.00 98.38 204 VAL A CA 1
ATOM 1600 C C . VAL A 1 204 ? -14.847 -13.525 7.058 1.00 98.38 204 VAL A C 1
ATOM 1602 O O . VAL A 1 204 ? -15.673 -13.310 6.169 1.00 98.38 204 VAL A O 1
ATOM 1605 N N . ILE A 1 205 ? -13.633 -12.966 7.055 1.00 98.25 205 ILE A N 1
ATOM 1606 C CA . ILE A 1 205 ? -13.170 -11.999 6.051 1.00 98.25 205 ILE A CA 1
ATOM 1607 C C . ILE A 1 205 ? -12.197 -12.645 5.062 1.00 98.25 205 ILE A C 1
ATOM 1609 O O . ILE A 1 205 ? -11.207 -13.264 5.450 1.00 98.25 205 ILE A O 1
ATOM 1613 N N . ASP A 1 206 ? -12.435 -12.412 3.769 1.00 97.00 206 ASP A N 1
ATOM 1614 C CA . ASP A 1 206 ? -11.653 -12.937 2.646 1.00 97.00 206 ASP A CA 1
ATOM 1615 C C . ASP A 1 206 ? -10.140 -12.755 2.868 1.00 97.00 206 ASP A C 1
ATOM 1617 O O . ASP A 1 206 ? -9.711 -11.632 3.149 1.00 97.00 206 ASP A O 1
ATOM 1621 N N . PRO A 1 207 ? -9.317 -13.813 2.722 1.00 94.44 207 PRO A N 1
ATOM 1622 C CA . PRO A 1 207 ? -7.894 -13.805 3.076 1.00 94.44 207 PRO A CA 1
ATOM 1623 C C . PRO A 1 207 ? -7.044 -12.805 2.288 1.00 94.44 207 PRO A C 1
ATOM 1625 O O . PRO A 1 207 ? -5.908 -12.537 2.676 1.00 94.44 207 PRO A O 1
ATOM 1628 N N . SER A 1 208 ? -7.561 -12.248 1.190 1.00 93.44 208 SER A N 1
ATOM 1629 C CA . SER A 1 208 ? -6.876 -11.190 0.454 1.00 93.44 208 SER A CA 1
ATOM 1630 C C . SER A 1 208 ? -6.933 -9.836 1.170 1.00 93.44 208 SER A C 1
ATOM 1632 O O . SER A 1 208 ? -6.048 -9.012 0.960 1.00 93.44 208 SER A O 1
ATOM 1634 N N . ILE A 1 209 ? -7.932 -9.589 2.021 1.00 97.25 209 ILE A N 1
ATOM 1635 C CA . ILE A 1 209 ? -8.092 -8.332 2.765 1.00 97.25 209 ILE A CA 1
ATOM 1636 C C . ILE A 1 209 ? -7.103 -8.318 3.938 1.00 97.25 209 ILE A C 1
ATOM 1638 O O . ILE A 1 209 ? -7.052 -9.269 4.711 1.00 97.25 209 ILE A O 1
ATOM 1642 N N . PHE A 1 210 ? -6.320 -7.259 4.127 1.00 97.75 210 PHE A N 1
ATOM 1643 C CA . PHE A 1 210 ? -5.473 -7.158 5.323 1.00 97.75 210 PHE A CA 1
ATOM 1644 C C . PHE A 1 210 ? -6.335 -6.892 6.557 1.00 97.75 210 PHE A C 1
ATOM 1646 O O . PHE A 1 210 ? -7.347 -6.221 6.452 1.00 97.75 210 PHE A O 1
ATOM 1653 N N . LEU A 1 211 ? -5.949 -7.389 7.723 1.00 98.38 211 LEU A N 1
ATOM 1654 C CA . LEU A 1 211 ? -6.501 -6.981 9.015 1.00 98.38 211 LEU A CA 1
ATOM 1655 C C . LEU A 1 211 ? -5.497 -6.046 9.687 1.00 98.38 211 LEU A C 1
ATOM 1657 O O . LEU A 1 211 ? -4.315 -6.091 9.357 1.00 98.38 211 LEU A O 1
ATOM 1661 N N . SER A 1 212 ? -5.906 -5.207 10.628 1.00 98.12 212 SER A N 1
ATOM 1662 C CA . SER A 1 212 ? -4.958 -4.383 11.374 1.00 98.12 212 SER A CA 1
ATOM 1663 C C . SER A 1 212 ? -5.415 -4.088 12.793 1.00 98.12 212 SER A C 1
ATOM 1665 O O . SER A 1 212 ? -6.606 -3.959 13.077 1.00 98.12 212 SER A O 1
ATOM 1667 N N . VAL A 1 213 ? -4.430 -3.980 13.685 1.00 97.88 213 VAL A N 1
ATOM 1668 C CA . VAL A 1 213 ? -4.612 -3.633 15.100 1.00 97.88 213 VAL A CA 1
ATOM 1669 C C . VAL A 1 213 ? -3.854 -2.362 15.449 1.00 97.88 213 VAL A C 1
ATOM 1671 O O . VAL A 1 213 ? -2.927 -1.974 14.738 1.00 97.88 213 VAL A O 1
ATOM 1674 N N . ARG A 1 214 ? -4.254 -1.708 16.539 1.00 96.62 214 ARG A N 1
ATOM 1675 C CA . ARG A 1 214 ? -3.778 -0.365 16.877 1.00 96.62 214 ARG A CA 1
ATOM 1676 C C . ARG A 1 214 ? -2.305 -0.323 17.286 1.00 96.62 214 ARG A C 1
ATOM 1678 O O . ARG A 1 214 ? -1.594 0.634 17.000 1.00 96.62 214 ARG A O 1
ATOM 1685 N N . THR A 1 215 ? -1.828 -1.327 18.019 1.00 96.00 215 THR A N 1
ATOM 1686 C CA . THR A 1 215 ? -0.470 -1.273 18.581 1.00 96.00 215 THR A CA 1
ATOM 1687 C C . THR A 1 215 ? 0.350 -2.521 18.274 1.00 96.00 215 THR A C 1
ATOM 1689 O O . THR A 1 215 ? -0.188 -3.631 18.202 1.00 96.00 215 THR A O 1
ATOM 1692 N N . PRO A 1 216 ? 1.684 -2.387 18.162 1.00 94.62 216 PRO A N 1
ATOM 1693 C CA . PRO A 1 216 ? 2.577 -3.539 18.117 1.00 94.62 216 PRO A CA 1
ATOM 1694 C C . PRO A 1 216 ? 2.388 -4.525 19.280 1.00 94.62 216 PRO A C 1
ATOM 1696 O O . PRO A 1 216 ? 2.475 -5.735 19.082 1.00 94.62 216 PRO A O 1
ATOM 1699 N N . ALA A 1 217 ? 2.096 -4.033 20.489 1.00 92.88 217 ALA A N 1
ATOM 1700 C CA . ALA A 1 217 ? 1.846 -4.875 21.657 1.00 92.88 217 ALA A CA 1
ATOM 1701 C C . ALA A 1 217 ? 0.587 -5.741 21.489 1.00 92.88 217 ALA A C 1
ATOM 1703 O O . ALA A 1 217 ? 0.612 -6.934 21.802 1.00 92.88 217 ALA A O 1
ATOM 1704 N N . GLN A 1 218 ? -0.491 -5.180 20.928 1.00 94.56 218 GLN A N 1
ATOM 1705 C CA . GLN A 1 218 ? -1.690 -5.946 20.569 1.00 94.56 218 GLN A CA 1
ATOM 1706 C C . GLN A 1 218 ? -1.362 -7.012 19.521 1.00 94.56 218 GLN A C 1
ATOM 1708 O O . GLN A 1 218 ? -1.718 -8.174 19.704 1.00 94.56 218 GLN A O 1
ATOM 1713 N N . TRP A 1 219 ? -0.609 -6.652 18.474 1.00 94.69 219 TRP A N 1
ATOM 1714 C CA . TRP A 1 219 ? -0.171 -7.606 17.451 1.00 94.69 219 TRP A CA 1
ATOM 1715 C C . TRP A 1 219 ? 0.598 -8.777 18.071 1.00 94.69 219 TRP A C 1
ATOM 1717 O O . TRP A 1 219 ? 0.264 -9.938 17.847 1.00 94.69 219 TRP A O 1
ATOM 1727 N N . ARG A 1 220 ? 1.601 -8.494 18.912 1.00 91.44 220 ARG A N 1
ATOM 1728 C CA . ARG A 1 220 ? 2.406 -9.540 19.564 1.00 91.44 220 ARG A CA 1
ATOM 1729 C C . ARG A 1 220 ? 1.573 -10.419 20.490 1.00 91.44 220 ARG A C 1
ATOM 1731 O O . ARG A 1 220 ? 1.817 -11.623 20.540 1.00 91.44 220 ARG A O 1
ATOM 1738 N N . THR A 1 221 ? 0.598 -9.839 21.185 1.00 90.06 221 THR A N 1
ATOM 1739 C CA . THR A 1 221 ? -0.338 -10.587 22.036 1.00 90.06 221 THR A CA 1
ATOM 1740 C C . THR A 1 221 ? -1.139 -11.589 21.207 1.00 90.06 221 THR A C 1
ATOM 1742 O O . THR A 1 221 ? -1.156 -12.770 21.537 1.00 90.06 221 THR A O 1
ATOM 1745 N N . ILE A 1 222 ? -1.714 -11.136 20.088 1.00 91.31 222 ILE A N 1
ATOM 1746 C CA . ILE A 1 222 ? -2.555 -11.950 19.203 1.00 91.31 222 ILE A CA 1
ATOM 1747 C C . ILE A 1 222 ? -1.781 -13.109 18.593 1.00 91.31 222 ILE A C 1
ATOM 1749 O O . ILE A 1 222 ? -2.252 -14.244 18.603 1.00 91.31 222 ILE A O 1
ATOM 1753 N N . VAL A 1 223 ? -0.612 -12.828 18.014 1.00 87.31 223 VAL A N 1
ATOM 1754 C CA . VAL A 1 223 ? 0.017 -13.833 17.161 1.00 87.31 223 VAL A CA 1
ATOM 1755 C C . VAL A 1 223 ? 0.709 -14.919 17.982 1.00 87.31 223 VAL A C 1
ATOM 1757 O O . VAL A 1 223 ? 0.732 -16.056 17.533 1.00 87.31 223 VAL A O 1
ATOM 1760 N N . GLY A 1 224 ? 1.198 -14.635 19.197 1.00 79.19 224 GLY A N 1
ATOM 1761 C CA . GLY A 1 224 ? 1.611 -15.655 20.178 1.00 79.19 224 GLY A CA 1
ATOM 1762 C C . GLY A 1 224 ? 2.844 -16.499 19.804 1.00 79.19 224 GLY A C 1
ATOM 1763 O O . GLY A 1 224 ? 3.850 -16.505 20.502 1.00 79.19 224 GLY A O 1
ATOM 1764 N N . GLU A 1 225 ? 2.817 -17.202 18.674 1.00 69.81 225 GLU A N 1
ATOM 1765 C CA . GLU A 1 225 ? 3.882 -18.065 18.153 1.00 69.81 225 GLU A CA 1
ATOM 1766 C C . GLU A 1 225 ? 5.181 -17.314 17.821 1.00 69.81 225 GLU A C 1
ATOM 1768 O O . GLU A 1 225 ? 6.254 -17.914 17.767 1.00 69.81 225 GLU A O 1
ATOM 1773 N N . TYR A 1 226 ? 5.099 -15.994 17.635 1.00 65.88 226 TYR A N 1
ATOM 1774 C CA . TYR A 1 226 ? 6.259 -15.127 17.416 1.00 65.88 226 TYR A CA 1
ATOM 1775 C C . TYR A 1 226 ? 6.877 -14.621 18.726 1.00 65.88 226 TYR A C 1
ATOM 1777 O O . TYR A 1 226 ? 7.886 -13.908 18.681 1.00 65.88 226 TYR A O 1
ATOM 1785 N N . HIS A 1 227 ? 6.333 -15.005 19.891 1.00 70.62 227 HIS A N 1
ATOM 1786 C CA . HIS A 1 227 ? 6.968 -14.771 21.190 1.00 70.62 227 HIS A CA 1
ATOM 1787 C C . HIS A 1 227 ? 8.360 -15.416 21.183 1.00 70.62 227 HIS A C 1
ATOM 1789 O O . HIS A 1 227 ? 8.524 -16.598 20.895 1.00 70.62 227 HIS A O 1
ATOM 1795 N N . GLY A 1 228 ? 9.396 -14.626 21.454 1.00 58.06 228 GLY A N 1
ATOM 1796 C CA . GLY A 1 228 ? 10.798 -15.058 21.370 1.00 58.06 228 GLY A CA 1
ATOM 1797 C C . GLY A 1 228 ? 11.512 -14.641 20.082 1.00 58.06 228 GLY A C 1
ATOM 1798 O O . GLY A 1 228 ? 12.743 -14.623 20.047 1.00 58.06 228 GLY A O 1
ATOM 1799 N N . THR A 1 229 ? 10.781 -14.256 19.032 1.00 58.94 229 THR A N 1
ATOM 1800 C CA . THR A 1 229 ? 11.377 -13.748 17.790 1.00 58.94 229 THR A CA 1
ATOM 1801 C C . THR A 1 229 ? 11.386 -12.220 17.800 1.00 58.94 229 THR A C 1
ATOM 1803 O O . THR A 1 229 ? 10.358 -11.578 17.978 1.00 58.94 229 THR A O 1
ATOM 1806 N N . LYS A 1 230 ? 12.564 -11.609 17.611 1.00 53.69 230 LYS A N 1
ATOM 1807 C CA . LYS A 1 230 ? 12.677 -10.146 17.437 1.00 53.69 230 LYS A CA 1
ATOM 1808 C C . LYS A 1 230 ? 12.183 -9.670 16.064 1.00 53.69 230 LYS A C 1
ATOM 1810 O O . LYS A 1 230 ? 12.079 -8.473 15.834 1.00 53.69 230 LYS A O 1
ATOM 1815 N N . VAL A 1 231 ? 11.953 -10.604 15.141 1.00 54.03 231 VAL A N 1
ATOM 1816 C CA . VAL A 1 231 ? 11.680 -10.343 13.727 1.00 54.03 231 VAL A CA 1
ATOM 1817 C C . VAL A 1 231 ? 10.659 -11.374 13.250 1.00 54.03 231 VAL A C 1
ATOM 1819 O O . VAL A 1 231 ? 10.976 -12.570 13.274 1.00 54.03 231 VAL A O 1
ATOM 1822 N N . PRO A 1 232 ? 9.471 -10.956 12.784 1.00 55.94 232 PRO A N 1
ATOM 1823 C CA . PRO A 1 232 ? 8.585 -11.851 12.061 1.00 55.94 232 PRO A CA 1
ATOM 1824 C C . PRO A 1 232 ? 9.308 -12.327 10.797 1.00 55.94 232 PRO A C 1
ATOM 1826 O O . PRO A 1 232 ? 9.660 -11.536 9.921 1.00 55.94 232 PRO A O 1
ATOM 1829 N N . ARG A 1 233 ? 9.584 -13.631 10.691 1.00 55.25 233 ARG A N 1
ATOM 1830 C CA . ARG A 1 233 ? 9.960 -14.227 9.401 1.00 55.25 233 ARG A CA 1
ATOM 1831 C C . ARG A 1 233 ? 8.778 -14.036 8.453 1.00 55.25 233 ARG A C 1
ATOM 1833 O O . ARG A 1 233 ? 7.657 -14.186 8.930 1.00 55.25 233 ARG A O 1
ATOM 1840 N N . CYS A 1 234 ? 9.047 -13.765 7.165 1.00 54.09 234 CYS A N 1
ATOM 1841 C CA . CYS A 1 234 ? 8.037 -13.658 6.102 1.00 54.09 234 CYS A CA 1
ATOM 1842 C C . CYS A 1 234 ? 6.892 -14.644 6.386 1.00 54.09 234 CYS A C 1
ATOM 1844 O O . CYS A 1 234 ? 7.122 -15.867 6.350 1.00 54.09 234 CYS A O 1
ATOM 1846 N N . PRO A 1 235 ? 5.744 -14.125 6.837 1.00 55.41 235 PRO A N 1
ATOM 1847 C CA . PRO A 1 235 ? 4.741 -14.961 7.460 1.00 55.41 235 PRO A CA 1
ATOM 1848 C C . PRO A 1 235 ? 4.166 -15.879 6.372 1.00 55.41 235 PRO A C 1
ATOM 1850 O O . PRO A 1 235 ? 3.992 -15.491 5.213 1.00 55.41 235 PRO A O 1
ATOM 1853 N N . GLN A 1 236 ? 4.056 -17.172 6.694 1.00 59.22 236 GLN A N 1
ATOM 1854 C CA . GLN A 1 236 ? 3.723 -18.195 5.700 1.00 59.22 236 GLN A CA 1
ATOM 1855 C C . GLN A 1 236 ? 2.342 -17.907 5.096 1.00 59.22 236 GLN A C 1
ATOM 1857 O O . GLN A 1 236 ? 1.464 -17.411 5.803 1.00 59.22 236 GLN A O 1
ATOM 1862 N N . PRO A 1 237 ? 2.096 -18.228 3.816 1.00 60.56 237 PRO A N 1
ATOM 1863 C CA . PRO A 1 237 ? 0.762 -18.079 3.244 1.00 60.56 237 PRO A CA 1
ATOM 1864 C C . PRO A 1 237 ? -0.290 -18.762 4.134 1.00 60.56 237 PRO A C 1
ATOM 1866 O O . PRO A 1 237 ? -0.084 -19.901 4.553 1.00 60.56 237 PRO A O 1
ATOM 1869 N N . ASN A 1 238 ? -1.412 -18.080 4.385 1.00 65.50 238 ASN A N 1
ATOM 1870 C CA . ASN A 1 238 ? -2.551 -18.553 5.192 1.00 65.50 238 ASN A CA 1
ATOM 1871 C C . ASN A 1 238 ? -2.364 -18.573 6.725 1.00 65.50 238 ASN A C 1
ATOM 1873 O O . ASN A 1 238 ? -3.069 -19.314 7.405 1.00 65.50 238 ASN A O 1
ATOM 1877 N N . LEU A 1 239 ? -1.449 -17.774 7.278 1.00 82.81 239 LEU A N 1
ATOM 1878 C CA . LEU A 1 239 ? -1.428 -17.455 8.713 1.00 82.81 239 LEU A CA 1
ATOM 1879 C C . LEU A 1 239 ? -2.018 -16.060 8.949 1.00 82.81 239 LEU A C 1
ATOM 1881 O O . LEU A 1 239 ? -1.757 -15.152 8.158 1.00 82.81 239 LEU A O 1
ATOM 1885 N N . LEU A 1 240 ? -2.732 -15.863 10.065 1.00 88.12 240 LEU A N 1
ATOM 1886 C CA . LEU A 1 240 ? -3.223 -14.546 10.503 1.00 88.12 240 LEU A CA 1
ATOM 1887 C C . LEU A 1 240 ? -2.093 -13.502 10.505 1.00 88.12 240 LEU A C 1
ATOM 1889 O O . LEU A 1 240 ? -2.248 -12.401 9.979 1.00 88.12 240 LEU A O 1
ATOM 1893 N N . ALA A 1 241 ? -0.910 -13.890 10.994 1.00 87.94 241 ALA A N 1
ATOM 1894 C CA . ALA A 1 241 ? 0.303 -13.070 11.001 1.00 87.94 241 ALA A CA 1
ATOM 1895 C C . ALA A 1 241 ? 0.671 -12.482 9.625 1.00 87.94 241 ALA A C 1
ATOM 1897 O O . ALA A 1 241 ? 1.314 -11.438 9.553 1.00 87.94 241 ALA A O 1
ATOM 1898 N N . SER A 1 242 ? 0.274 -13.148 8.536 1.00 87.50 242 SER A N 1
ATOM 1899 C CA . SER A 1 242 ? 0.597 -12.764 7.158 1.00 87.50 242 SER A CA 1
ATOM 1900 C C . SER A 1 242 ? -0.268 -11.667 6.586 1.00 87.50 242 SER A C 1
ATOM 1902 O O . SER A 1 242 ? 0.096 -11.072 5.574 1.00 87.50 242 SER A O 1
ATOM 1904 N N . ARG A 1 243 ? -1.401 -11.402 7.228 1.00 92.69 243 ARG A N 1
ATOM 1905 C CA . ARG A 1 243 ? -2.338 -10.357 6.829 1.00 92.69 243 ARG A CA 1
ATOM 1906 C C . ARG A 1 243 ? -2.663 -9.387 7.958 1.00 92.69 243 ARG A C 1
ATOM 1908 O O . ARG A 1 243 ? -3.370 -8.425 7.700 1.00 92.69 243 ARG A O 1
ATOM 1915 N N . LEU A 1 244 ? -2.156 -9.606 9.172 1.00 95.81 244 LEU A N 1
ATOM 1916 C CA . LEU A 1 244 ? -2.335 -8.712 10.312 1.00 95.81 244 LEU A CA 1
ATOM 1917 C C . LEU A 1 244 ? -1.267 -7.612 10.299 1.00 95.81 244 LEU A C 1
ATOM 1919 O O . LEU A 1 244 ? -0.112 -7.860 10.632 1.00 95.81 244 LEU A O 1
ATOM 1923 N N . GLY A 1 245 ? -1.652 -6.407 9.899 1.00 96.81 245 GLY A N 1
ATOM 1924 C CA . GLY A 1 245 ? -0.852 -5.190 9.953 1.00 96.81 245 GLY A CA 1
ATOM 1925 C C . GLY A 1 245 ? -1.144 -4.329 11.176 1.00 96.81 245 GLY A C 1
ATOM 1926 O O . GLY A 1 245 ? -1.692 -4.789 12.182 1.00 96.81 245 GLY A O 1
ATOM 1927 N N . LEU A 1 246 ? -0.779 -3.056 11.064 1.00 98.06 246 LEU A N 1
ATOM 1928 C CA . LEU A 1 246 ? -0.934 -2.057 12.113 1.00 98.06 246 LEU A CA 1
ATOM 1929 C C . LEU A 1 246 ? -1.696 -0.831 11.602 1.00 98.06 246 LEU A C 1
ATOM 1931 O O . LEU A 1 246 ? -1.749 -0.555 10.400 1.00 98.06 246 LEU A O 1
ATOM 1935 N N . TYR A 1 247 ? -2.282 -0.087 12.529 1.00 97.88 247 TYR A N 1
ATOM 1936 C CA . TYR A 1 247 ? -2.644 1.307 12.314 1.00 97.88 247 TYR A CA 1
ATOM 1937 C C . TYR A 1 247 ? -2.383 2.107 13.587 1.00 97.88 247 TYR A C 1
ATOM 1939 O O . TYR A 1 247 ? -2.608 1.591 14.667 1.00 97.88 247 TYR A O 1
ATOM 1947 N N . ASN A 1 248 ? -1.936 3.354 13.489 1.00 97.06 248 ASN A N 1
ATOM 1948 C CA . ASN A 1 248 ? -1.633 4.194 14.648 1.00 97.06 248 ASN A CA 1
ATOM 1949 C C . ASN A 1 248 ? -2.384 5.527 14.529 1.00 97.06 248 ASN A C 1
ATOM 1951 O O . ASN A 1 248 ? -2.081 6.332 13.651 1.00 97.06 248 ASN A O 1
ATOM 1955 N N . ASP A 1 249 ? -3.370 5.729 15.398 1.00 91.38 249 ASP A N 1
ATOM 1956 C CA . ASP A 1 249 ? -4.217 6.931 15.514 1.00 91.38 249 ASP A CA 1
ATOM 1957 C C . ASP A 1 249 ? -3.535 8.083 16.284 1.00 91.38 249 ASP A C 1
ATOM 1959 O O . ASP A 1 249 ? -4.051 9.193 16.368 1.00 91.38 249 ASP A O 1
ATOM 1963 N N . GLY A 1 250 ? -2.345 7.830 16.835 1.00 94.31 250 GLY A N 1
ATOM 1964 C CA . GLY A 1 250 ? -1.561 8.775 17.626 1.00 94.31 250 GLY A CA 1
ATOM 1965 C C . GLY A 1 250 ? -0.141 8.983 17.112 1.00 94.31 250 GLY A C 1
ATOM 1966 O O . GLY A 1 250 ? 0.764 9.330 17.882 1.00 94.31 250 GLY A O 1
ATOM 1967 N N . MET A 1 251 ? 0.084 8.718 15.825 1.00 97.06 251 MET A N 1
ATOM 1968 C CA . MET A 1 251 ? 1.413 8.621 15.238 1.00 97.06 251 MET A CA 1
ATOM 1969 C C . MET A 1 251 ? 2.175 9.942 15.379 1.00 97.06 251 MET A C 1
ATOM 1971 O O . MET A 1 251 ? 1.671 11.019 15.063 1.00 97.06 251 MET A O 1
ATOM 1975 N N . LEU A 1 252 ? 3.418 9.866 15.858 1.00 98.06 252 LEU A N 1
ATOM 1976 C CA . LEU A 1 252 ? 4.290 11.025 16.094 1.00 98.06 252 LEU A CA 1
ATOM 1977 C C . LEU A 1 252 ? 3.728 12.069 17.083 1.00 98.06 252 LEU A C 1
ATOM 1979 O O . LEU A 1 252 ? 4.264 13.175 17.157 1.00 98.06 252 LEU A O 1
ATOM 1983 N N . GLY A 1 253 ? 2.671 11.759 17.842 1.00 97.25 253 GLY A N 1
ATOM 1984 C CA . GLY A 1 253 ? 1.999 12.719 18.729 1.00 97.25 253 GLY A CA 1
ATOM 1985 C C . GLY A 1 253 ? 2.704 12.983 20.058 1.00 97.25 253 GLY A C 1
ATOM 1986 O O . GLY A 1 253 ? 2.411 13.959 20.749 1.00 97.25 253 GLY A O 1
ATOM 1987 N N . SER A 1 254 ? 3.646 12.123 20.438 1.00 97.31 254 SER A N 1
ATOM 1988 C CA . SER A 1 254 ? 4.463 12.261 21.644 1.00 97.31 254 SER A CA 1
ATOM 1989 C C . SER A 1 254 ? 5.618 11.256 21.613 1.00 97.31 254 SER A C 1
ATOM 1991 O O . SER A 1 254 ? 5.735 10.440 20.701 1.00 97.31 254 SER A O 1
ATOM 1993 N N . ALA A 1 255 ? 6.443 11.241 22.665 1.00 95.88 255 ALA A N 1
ATOM 1994 C CA . ALA A 1 255 ? 7.484 10.223 22.831 1.00 95.88 255 ALA A CA 1
ATOM 1995 C C . ALA A 1 255 ? 6.929 8.790 22.774 1.00 95.88 255 ALA A C 1
ATOM 1997 O O . ALA A 1 255 ? 7.624 7.881 22.324 1.00 95.88 255 ALA A O 1
ATOM 1998 N N . ASN A 1 256 ? 5.680 8.609 23.206 1.00 95.19 256 ASN A N 1
ATOM 1999 C CA . ASN A 1 256 ? 5.006 7.325 23.280 1.00 95.19 256 ASN A CA 1
ATOM 2000 C C . ASN A 1 256 ? 3.827 7.182 22.300 1.00 95.19 256 ASN A C 1
ATOM 2002 O O . ASN A 1 256 ? 2.980 6.318 22.519 1.00 95.19 256 ASN A O 1
ATOM 2006 N N . ASP A 1 257 ? 3.744 8.044 21.277 1.00 95.81 257 ASP A N 1
ATOM 2007 C CA . ASP A 1 257 ? 2.639 8.089 20.305 1.00 95.81 257 ASP A CA 1
ATOM 2008 C C . ASP A 1 257 ? 1.262 8.020 20.990 1.00 95.81 257 ASP A C 1
ATOM 2010 O O . ASP A 1 257 ? 0.396 7.210 20.679 1.00 95.81 257 ASP A O 1
ATOM 2014 N N . THR A 1 258 ? 1.090 8.844 22.025 1.00 94.12 258 THR A N 1
ATOM 2015 C CA . THR A 1 258 ? -0.135 8.962 22.836 1.00 94.12 258 THR A CA 1
ATOM 2016 C C . THR A 1 258 ? -0.650 7.659 23.461 1.00 94.12 258 THR A C 1
ATOM 2018 O O . THR A 1 258 ? -1.834 7.515 23.753 1.00 94.12 258 THR A O 1
ATOM 2021 N N . GLY A 1 259 ? 0.261 6.729 23.751 1.00 91.94 259 GLY A N 1
ATOM 2022 C CA . GLY A 1 259 ? -0.046 5.462 24.420 1.00 91.94 259 GLY A CA 1
ATOM 2023 C C . GLY A 1 259 ? 0.110 4.232 23.531 1.00 91.94 259 GLY A C 1
ATOM 2024 O O . GLY A 1 259 ? -0.073 3.123 24.027 1.00 91.94 259 GLY A O 1
ATOM 2025 N N . THR A 1 260 ? 0.488 4.401 22.260 1.00 93.31 260 THR A N 1
ATOM 2026 C CA . THR A 1 260 ? 0.873 3.285 21.381 1.00 93.31 260 THR A CA 1
ATOM 2027 C C . THR A 1 260 ? 2.155 2.605 21.868 1.00 93.31 260 THR A C 1
ATOM 2029 O O . THR A 1 260 ? 2.269 1.381 21.788 1.00 93.31 260 THR A O 1
ATOM 2032 N N . TYR A 1 261 ? 3.104 3.375 22.410 1.00 95.75 261 TYR A N 1
ATOM 2033 C CA . TYR A 1 261 ? 4.358 2.868 22.975 1.00 95.75 261 TYR A CA 1
ATOM 2034 C C . TYR A 1 261 ? 4.386 3.011 24.504 1.00 95.75 261 TYR A C 1
ATOM 2036 O O . TYR A 1 261 ? 3.628 3.777 25.104 1.00 95.75 261 TYR A O 1
ATOM 2044 N N . GLY A 1 262 ? 5.283 2.267 25.143 1.00 94.12 262 GLY A N 1
ATOM 2045 C CA . GLY A 1 262 ? 5.531 2.289 26.582 1.00 94.12 262 GLY A CA 1
ATOM 2046 C C . GLY A 1 262 ? 6.934 2.779 26.934 1.00 94.12 262 GLY A C 1
ATOM 2047 O O . GLY A 1 262 ? 7.619 3.435 26.149 1.00 94.12 262 GLY A O 1
ATOM 2048 N N . ASP A 1 263 ? 7.360 2.465 28.152 1.00 91.69 263 ASP A N 1
ATOM 2049 C CA . ASP A 1 263 ? 8.649 2.845 28.739 1.00 91.69 263 ASP A CA 1
ATOM 2050 C C . ASP A 1 263 ? 9.568 1.643 29.015 1.00 91.69 263 ASP A C 1
ATOM 2052 O O . ASP A 1 263 ? 10.711 1.815 29.439 1.00 91.69 263 ASP A O 1
ATOM 2056 N N . LYS A 1 264 ? 9.090 0.422 28.755 1.00 88.25 264 LYS A N 1
ATOM 2057 C CA . LYS A 1 264 ? 9.818 -0.818 29.026 1.00 88.25 264 LYS A CA 1
ATOM 2058 C C . LYS A 1 264 ? 10.676 -1.213 27.830 1.00 88.25 264 LYS A C 1
ATOM 2060 O O . LYS A 1 264 ? 10.161 -1.356 26.724 1.00 88.25 264 LYS A O 1
ATOM 2065 N N . ALA A 1 265 ? 11.975 -1.420 28.031 1.00 87.25 265 ALA A N 1
ATOM 2066 C CA . ALA A 1 265 ? 12.830 -1.926 26.963 1.00 87.25 265 ALA A CA 1
ATOM 2067 C C . ALA A 1 265 ? 12.501 -3.393 26.657 1.00 87.25 265 ALA A C 1
ATOM 2069 O O . ALA A 1 265 ? 12.285 -4.193 27.571 1.00 87.25 265 ALA A O 1
ATOM 2070 N N . ALA A 1 266 ? 12.540 -3.777 25.383 1.00 83.25 266 ALA A N 1
ATOM 2071 C CA . ALA A 1 266 ? 12.289 -5.154 24.959 1.00 83.25 266 ALA A CA 1
ATOM 2072 C C . ALA A 1 266 ? 13.297 -6.148 25.572 1.00 83.25 266 ALA A C 1
ATOM 2074 O O . ALA A 1 266 ? 12.980 -7.318 25.764 1.00 83.25 266 ALA A O 1
ATOM 2075 N N . ALA A 1 267 ? 14.518 -5.690 25.880 1.00 74.94 267 ALA A N 1
ATOM 2076 C CA . ALA A 1 267 ? 15.574 -6.502 26.487 1.00 74.94 267 ALA A CA 1
ATOM 2077 C C . ALA A 1 267 ? 15.434 -6.685 28.009 1.00 74.94 267 ALA A C 1
ATOM 2079 O O . ALA A 1 267 ? 15.960 -7.660 28.542 1.00 74.94 267 ALA A O 1
ATOM 2080 N N . ASP A 1 268 ? 14.734 -5.778 28.695 1.00 68.19 268 ASP A N 1
ATOM 2081 C CA . ASP A 1 268 ? 14.556 -5.818 30.155 1.00 68.19 268 ASP A CA 1
ATOM 2082 C C . ASP A 1 268 ? 13.407 -6.750 30.573 1.00 68.19 268 ASP A C 1
ATOM 2084 O O . ASP A 1 268 ? 13.204 -7.029 31.757 1.00 68.19 268 ASP A O 1
ATOM 2088 N N . LEU A 1 269 ? 12.646 -7.244 29.595 1.00 62.03 269 LEU A N 1
ATOM 2089 C CA . LEU A 1 269 ? 11.495 -8.106 29.791 1.00 62.03 269 LEU A CA 1
ATOM 2090 C C . LEU A 1 269 ? 11.869 -9.553 29.504 1.00 62.03 269 LEU A C 1
ATOM 2092 O O . LEU A 1 269 ? 11.892 -10.001 28.362 1.00 62.03 269 LEU A O 1
ATOM 2096 N N . ASP A 1 270 ? 12.064 -10.319 30.571 1.00 58.59 270 ASP A N 1
ATOM 2097 C CA . ASP A 1 270 ? 12.353 -11.754 30.523 1.00 58.59 270 ASP A CA 1
ATOM 2098 C C . ASP A 1 270 ? 11.144 -12.609 30.060 1.00 58.59 270 ASP A C 1
ATOM 2100 O O . ASP A 1 270 ? 11.075 -13.762 30.466 1.00 58.59 270 ASP A O 1
ATOM 2104 N N . THR A 1 271 ? 10.174 -12.057 29.286 1.00 56.59 271 THR A N 1
ATOM 2105 C CA . THR A 1 271 ? 9.161 -12.728 28.402 1.00 56.59 271 THR A CA 1
ATOM 2106 C C . THR A 1 271 ? 7.835 -11.970 28.151 1.00 56.59 271 THR A C 1
ATOM 2108 O O . THR A 1 271 ? 6.989 -12.501 27.432 1.00 56.59 271 THR A O 1
ATOM 2111 N N . ASN A 1 272 ? 7.581 -10.755 28.664 1.00 72.81 272 ASN A N 1
ATOM 2112 C CA . ASN A 1 272 ? 6.249 -10.138 28.476 1.00 72.81 272 ASN A CA 1
ATOM 2113 C C . ASN A 1 272 ? 6.090 -9.382 27.138 1.00 72.81 272 ASN A C 1
ATOM 2115 O O . ASN A 1 272 ? 6.174 -8.157 27.077 1.00 72.81 272 ASN A O 1
ATOM 2119 N N . TYR A 1 273 ? 5.837 -10.123 26.057 1.00 78.50 273 TYR A N 1
ATOM 2120 C CA . TYR A 1 273 ? 5.612 -9.590 24.703 1.00 78.50 273 TYR A CA 1
ATOM 2121 C C . TYR A 1 273 ? 4.338 -8.743 24.554 1.00 78.50 273 TYR A C 1
ATOM 2123 O O . TYR A 1 273 ? 4.204 -8.029 23.558 1.00 78.50 273 TYR A O 1
ATOM 2131 N N . ASN A 1 274 ? 3.450 -8.786 25.549 1.00 83.88 274 ASN A N 1
ATOM 2132 C CA . ASN A 1 274 ? 2.194 -8.037 25.578 1.00 83.88 274 ASN A CA 1
ATOM 2133 C C . ASN A 1 274 ? 2.375 -6.615 26.136 1.00 83.88 274 ASN A C 1
ATOM 2135 O O . ASN A 1 274 ? 1.458 -5.800 26.064 1.00 83.88 274 ASN A O 1
ATOM 2139 N N . ASP A 1 275 ? 3.540 -6.312 26.716 1.00 88.38 275 ASP A N 1
ATOM 2140 C CA . ASP A 1 275 ? 3.864 -4.958 27.150 1.00 88.38 275 ASP A CA 1
ATOM 2141 C C . ASP A 1 275 ? 4.127 -4.052 25.937 1.00 88.38 275 ASP A C 1
ATOM 2143 O O . ASP A 1 275 ? 4.742 -4.464 24.947 1.00 88.38 275 ASP A O 1
ATOM 2147 N N . ALA A 1 276 ? 3.700 -2.793 26.049 1.00 91.38 276 ALA A N 1
ATOM 2148 C CA . ALA A 1 276 ? 4.139 -1.734 25.151 1.00 91.38 276 ALA A CA 1
ATOM 2149 C C . ALA A 1 276 ? 5.614 -1.418 25.434 1.00 91.38 276 ALA A C 1
ATOM 2151 O O . ALA A 1 276 ? 5.986 -1.127 26.578 1.00 91.38 276 ALA A O 1
ATOM 2152 N N . TRP A 1 277 ? 6.455 -1.507 24.405 1.00 93.31 277 TRP A N 1
ATOM 2153 C CA . TRP A 1 277 ? 7.890 -1.271 24.531 1.00 93.31 277 TRP A CA 1
ATOM 2154 C C . TRP A 1 277 ? 8.253 0.194 24.308 1.00 93.31 277 TRP A C 1
ATOM 2156 O O . TRP A 1 277 ? 7.419 1.001 23.900 1.00 93.31 277 TRP A O 1
ATOM 2166 N N . THR A 1 278 ? 9.512 0.547 24.573 1.00 94.50 278 THR A N 1
ATOM 2167 C CA . THR A 1 278 ? 10.047 1.869 24.227 1.00 94.50 278 THR A CA 1
ATOM 2168 C C . THR A 1 278 ? 9.844 2.191 22.745 1.00 94.50 278 THR A C 1
ATOM 2170 O O . THR A 1 278 ? 9.822 1.295 21.902 1.00 94.50 278 THR A O 1
ATOM 2173 N N . ARG A 1 279 ? 9.775 3.485 22.401 1.00 96.00 279 ARG A N 1
ATOM 2174 C CA . ARG A 1 279 ? 9.696 3.945 21.001 1.00 96.00 279 ARG A CA 1
ATOM 2175 C C . ARG A 1 279 ? 10.753 3.289 20.111 1.00 96.00 279 ARG A C 1
ATOM 2177 O O . ARG A 1 279 ? 10.434 2.866 19.010 1.00 96.00 279 ARG A O 1
ATOM 2184 N N . GLU A 1 280 ? 12.002 3.212 20.571 1.00 95.06 280 GLU A N 1
ATOM 2185 C CA . GLU A 1 280 ? 13.098 2.628 19.789 1.00 95.06 280 GLU A CA 1
ATOM 2186 C C . GLU A 1 280 ? 12.830 1.156 19.450 1.00 95.06 280 GLU A C 1
ATOM 2188 O O . GLU A 1 280 ? 12.934 0.761 18.287 1.00 95.06 280 GLU A O 1
ATOM 2193 N N . ASP A 1 281 ? 12.419 0.367 20.443 1.00 92.88 281 ASP A N 1
ATOM 2194 C CA . ASP A 1 281 ? 12.107 -1.050 20.258 1.00 92.88 281 ASP A CA 1
ATOM 2195 C C . ASP A 1 281 ? 10.852 -1.260 19.399 1.00 92.88 281 ASP A C 1
ATOM 2197 O O . ASP A 1 281 ? 10.826 -2.158 18.554 1.00 92.88 281 ASP A O 1
ATOM 2201 N N . GLU A 1 282 ? 9.823 -0.424 19.562 1.00 94.88 282 GLU A N 1
ATOM 2202 C CA . GLU A 1 282 ? 8.594 -0.518 18.767 1.00 94.88 282 GLU A CA 1
ATOM 2203 C C . GLU A 1 282 ? 8.805 -0.096 17.314 1.00 94.88 282 GLU A C 1
ATOM 2205 O O . GLU A 1 282 ? 8.276 -0.733 16.402 1.00 94.88 282 GLU A O 1
ATOM 2210 N N . LEU A 1 283 ? 9.616 0.931 17.057 1.00 96.50 283 LEU A N 1
ATOM 2211 C CA . LEU A 1 283 ? 10.018 1.296 15.698 1.00 96.50 283 LEU A CA 1
ATOM 2212 C C . LEU A 1 283 ? 10.879 0.196 15.063 1.00 96.50 283 LEU A C 1
ATOM 2214 O O . LEU A 1 283 ? 10.713 -0.116 13.885 1.00 96.50 283 LEU A O 1
ATOM 2218 N N . ALA A 1 284 ? 11.776 -0.439 15.825 1.00 93.88 284 ALA A N 1
ATOM 2219 C CA . ALA A 1 284 ? 12.558 -1.572 15.334 1.00 93.88 284 ALA A CA 1
ATOM 2220 C C . ALA A 1 284 ? 11.676 -2.788 15.009 1.00 93.88 284 ALA A C 1
ATOM 2222 O O . ALA A 1 284 ? 11.900 -3.461 14.000 1.00 93.88 284 ALA A O 1
ATOM 2223 N N . PHE A 1 285 ? 10.659 -3.063 15.826 1.00 92.50 285 PHE A N 1
ATOM 2224 C CA . PHE A 1 285 ? 9.682 -4.114 15.559 1.00 92.50 285 PHE A CA 1
ATOM 2225 C C . PHE A 1 285 ? 8.868 -3.819 14.288 1.00 92.50 285 PHE A C 1
ATOM 2227 O O . PHE A 1 285 ? 8.785 -4.671 13.400 1.00 92.50 285 PHE A O 1
ATOM 2234 N N . GLN A 1 286 ? 8.346 -2.597 14.151 1.00 95.31 286 GLN A N 1
ATOM 2235 C CA . GLN A 1 286 ? 7.595 -2.150 12.972 1.00 95.31 286 GLN A CA 1
ATOM 2236 C C . GLN A 1 286 ? 8.431 -2.209 11.687 1.00 95.31 286 GLN A C 1
ATOM 2238 O O . GLN A 1 286 ? 7.962 -2.739 10.685 1.00 95.31 286 GLN A O 1
ATOM 2243 N N . ASN A 1 287 ? 9.699 -1.790 11.727 1.00 95.12 287 ASN A N 1
ATOM 2244 C CA . ASN A 1 287 ? 10.628 -1.874 10.590 1.00 95.12 287 ASN A CA 1
ATOM 2245 C C . ASN A 1 287 ? 10.844 -3.306 10.066 1.00 95.12 287 ASN A C 1
ATOM 2247 O O . ASN A 1 287 ? 11.282 -3.518 8.938 1.00 95.12 287 ASN A O 1
ATOM 2251 N N . ASN A 1 288 ? 10.570 -4.314 10.893 1.00 90.62 288 ASN A N 1
ATOM 2252 C CA . ASN A 1 288 ? 10.626 -5.712 10.486 1.00 90.62 288 ASN A CA 1
ATOM 2253 C C . ASN A 1 288 ? 9.260 -6.228 10.021 1.00 90.62 288 ASN A C 1
ATOM 2255 O O . ASN A 1 288 ? 9.164 -6.832 8.953 1.00 90.62 288 ASN A O 1
ATOM 2259 N N . LEU A 1 289 ? 8.215 -6.003 10.823 1.00 91.69 289 LEU A N 1
ATOM 2260 C CA . LEU A 1 289 ? 6.858 -6.474 10.544 1.00 91.69 289 LEU A CA 1
ATOM 2261 C C . LEU A 1 289 ? 6.297 -5.839 9.267 1.00 91.69 289 LEU A C 1
ATOM 2263 O O . LEU A 1 289 ? 5.863 -6.535 8.347 1.00 91.69 289 LEU A O 1
ATOM 2267 N N . CYS A 1 290 ? 6.363 -4.514 9.189 1.00 94.88 290 CYS A N 1
ATOM 2268 C CA . CYS A 1 290 ? 5.699 -3.716 8.168 1.00 94.88 290 CYS A CA 1
ATOM 2269 C C . CYS A 1 290 ? 6.431 -3.740 6.814 1.00 94.88 290 CYS A C 1
ATOM 2271 O O . CYS A 1 290 ? 6.090 -3.002 5.904 1.00 94.88 290 CYS A O 1
ATOM 2273 N N . ARG A 1 291 ? 7.409 -4.637 6.626 1.00 91.69 291 ARG A N 1
ATOM 2274 C CA . ARG A 1 291 ? 7.876 -5.030 5.284 1.00 91.69 291 ARG A CA 1
ATOM 2275 C C . ARG A 1 291 ? 6.874 -5.924 4.556 1.00 91.69 291 ARG A C 1
ATOM 2277 O O . ARG A 1 291 ? 6.925 -6.026 3.334 1.00 91.69 291 ARG A O 1
ATOM 2284 N N . TYR A 1 292 ? 5.988 -6.587 5.301 1.00 91.75 292 TYR A N 1
ATOM 2285 C CA . TYR A 1 292 ? 5.087 -7.617 4.776 1.00 91.75 292 TYR A CA 1
ATOM 2286 C C . TYR A 1 292 ? 3.605 -7.273 4.925 1.00 91.75 292 TYR A C 1
ATOM 2288 O O . TYR A 1 292 ? 2.786 -7.795 4.174 1.00 91.75 292 TYR A O 1
ATOM 2296 N N . VAL A 1 293 ? 3.264 -6.402 5.872 1.00 94.69 293 VAL A N 1
ATOM 2297 C CA . VAL A 1 293 ? 1.887 -6.011 6.190 1.00 94.69 293 VAL A CA 1
ATOM 2298 C C . VAL A 1 293 ? 1.781 -4.490 6.304 1.00 94.69 293 VAL A C 1
ATOM 2300 O O . VAL A 1 293 ? 2.756 -3.843 6.688 1.00 94.69 293 VAL A O 1
ATOM 2303 N N . PRO A 1 294 ? 0.621 -3.900 5.981 1.00 97.50 294 PRO A N 1
ATOM 2304 C CA . PRO A 1 294 ? 0.484 -2.455 5.949 1.00 97.50 294 PRO A CA 1
ATOM 2305 C C . PRO A 1 294 ? 0.524 -1.814 7.335 1.00 97.50 294 PRO A C 1
ATOM 2307 O O . PRO A 1 294 ? 0.039 -2.373 8.320 1.00 97.50 294 PRO A O 1
ATOM 2310 N N . ASN A 1 295 ? 1.045 -0.589 7.359 1.00 98.31 295 ASN A N 1
ATOM 2311 C CA . ASN A 1 295 ? 0.977 0.342 8.477 1.00 98.31 295 ASN A CA 1
ATOM 2312 C C . ASN A 1 295 ? 0.561 1.725 7.968 1.00 98.31 295 ASN A C 1
ATOM 2314 O O . ASN A 1 295 ? 0.899 2.117 6.843 1.00 98.31 295 ASN A O 1
ATOM 2318 N N . GLY A 1 296 ? -0.174 2.457 8.792 1.00 98.12 296 GLY A N 1
ATOM 2319 C CA . GLY A 1 296 ? -0.676 3.788 8.484 1.00 98.12 296 GLY A CA 1
ATOM 2320 C C . GLY A 1 296 ? -1.503 4.347 9.628 1.00 98.12 296 GLY A C 1
ATOM 2321 O O . GLY A 1 296 ? -1.505 3.787 10.719 1.00 98.12 296 GLY A O 1
ATOM 2322 N N . GLY A 1 297 ? -2.195 5.456 9.405 1.00 96.75 297 GLY A N 1
ATOM 2323 C CA . GLY A 1 297 ? -3.032 6.057 10.443 1.00 96.75 297 GLY A CA 1
ATOM 2324 C C . GLY A 1 297 ? -2.994 7.572 10.409 1.00 96.75 297 GLY A C 1
ATOM 2325 O O . GLY A 1 297 ? -3.236 8.161 9.355 1.00 96.75 297 GLY A O 1
ATOM 2326 N N . GLU A 1 298 ? -2.751 8.191 11.557 1.00 96.50 298 GLU A N 1
ATOM 2327 C CA . GLU A 1 298 ? -3.019 9.609 11.788 1.00 96.50 298 GLU A CA 1
ATOM 2328 C C . GLU A 1 298 ? -1.863 10.247 12.543 1.00 96.50 298 GLU A C 1
ATOM 2330 O O . GLU A 1 298 ? -1.384 9.704 13.536 1.00 96.50 298 GLU A O 1
ATOM 2335 N N . VAL A 1 299 ? -1.411 11.403 12.056 1.00 97.25 299 VAL A N 1
ATOM 2336 C CA . VAL A 1 299 ? -0.428 12.224 12.762 1.00 97.25 299 VAL A CA 1
ATOM 2337 C C . VAL A 1 299 ? -1.131 13.330 13.520 1.00 97.25 299 VAL A C 1
ATOM 2339 O O . VAL A 1 299 ? -2.019 13.991 12.978 1.00 97.25 299 VAL A O 1
ATOM 2342 N N . ILE A 1 300 ? -0.734 13.524 14.773 1.00 96.75 300 ILE A N 1
ATOM 2343 C CA . ILE A 1 300 ? -1.456 14.389 15.707 1.00 96.75 300 ILE A CA 1
ATOM 2344 C C . ILE A 1 300 ? -0.488 15.227 16.537 1.00 96.75 300 ILE A C 1
ATOM 2346 O O . ILE A 1 300 ? 0.673 14.854 16.679 1.00 96.75 300 ILE A O 1
ATOM 2350 N N . ILE A 1 301 ? -0.986 16.321 17.117 1.00 97.50 301 ILE A N 1
ATOM 2351 C CA . ILE A 1 301 ? -0.335 17.150 18.142 1.00 97.50 301 ILE A CA 1
ATOM 2352 C C . ILE A 1 301 ? 1.021 17.697 17.676 1.00 97.50 301 ILE A C 1
ATOM 2354 O O . ILE A 1 301 ? 2.031 17.007 17.742 1.00 97.50 301 ILE A O 1
ATOM 2358 N N . ASP A 1 302 ? 1.105 18.968 17.280 1.00 97.69 302 ASP A N 1
ATOM 2359 C CA . ASP A 1 302 ? 2.388 19.596 16.912 1.00 97.69 302 ASP A CA 1
ATOM 2360 C C . ASP A 1 302 ? 3.455 19.454 18.018 1.00 97.69 302 ASP A C 1
ATOM 2362 O O . ASP A 1 302 ? 3.273 19.906 19.153 1.00 97.69 302 ASP A O 1
ATOM 2366 N N . ASN A 1 303 ? 4.568 18.793 17.680 1.00 98.19 303 ASN A N 1
ATOM 2367 C CA . ASN A 1 303 ? 5.697 18.561 18.570 1.00 98.19 303 ASN A CA 1
ATOM 2368 C C . ASN A 1 303 ? 6.976 18.186 17.779 1.00 98.19 303 ASN A C 1
ATOM 2370 O O . ASN A 1 303 ? 6.962 18.058 16.557 1.00 98.19 303 ASN A O 1
ATOM 2374 N N . VAL A 1 304 ? 8.095 17.970 18.478 1.00 98.12 304 VAL A N 1
ATOM 2375 C CA . VAL A 1 304 ? 9.403 17.675 17.856 1.00 98.12 304 VAL A CA 1
ATOM 2376 C C . VAL A 1 304 ? 9.438 16.377 17.029 1.00 98.12 304 VAL A C 1
ATOM 2378 O O . VAL A 1 304 ? 10.169 16.295 16.047 1.00 98.12 304 VAL A O 1
ATOM 2381 N N . TYR A 1 305 ? 8.654 15.353 17.374 1.00 98.12 305 TYR A N 1
ATOM 2382 C CA . TYR A 1 305 ? 8.620 14.064 16.668 1.00 98.12 305 TYR A CA 1
ATOM 2383 C C . TYR A 1 305 ? 7.989 14.168 15.277 1.00 98.12 305 TYR A C 1
ATOM 2385 O O . TYR A 1 305 ? 8.332 13.380 14.400 1.00 98.12 305 TYR A O 1
ATOM 2393 N N . ASN A 1 306 ? 7.118 15.157 15.058 1.00 98.06 306 ASN A N 1
ATOM 2394 C CA . ASN A 1 306 ? 6.572 15.476 13.740 1.00 98.06 306 ASN A CA 1
ATOM 2395 C C . ASN A 1 306 ? 7.236 16.696 13.080 1.00 98.06 306 ASN A C 1
ATOM 2397 O O . ASN A 1 306 ? 6.742 17.183 12.064 1.00 98.06 306 ASN A O 1
ATOM 2401 N N . ASP A 1 307 ? 8.379 17.175 13.589 1.00 98.25 307 ASP A N 1
ATOM 2402 C CA . ASP A 1 307 ? 9.280 17.993 12.767 1.00 98.25 307 ASP A CA 1
ATOM 2403 C C . ASP A 1 307 ? 9.670 17.196 11.516 1.00 98.25 307 ASP A C 1
ATOM 2405 O O . ASP A 1 307 ? 9.912 15.995 11.608 1.00 98.25 307 ASP A O 1
ATOM 2409 N N . PHE A 1 308 ? 9.731 17.850 10.353 1.00 97.56 308 PHE A N 1
ATOM 2410 C CA . PHE A 1 308 ? 9.842 17.182 9.049 1.00 97.56 308 PHE A CA 1
ATOM 2411 C C . PHE A 1 308 ? 10.921 16.086 8.991 1.00 97.56 308 PHE A C 1
ATOM 2413 O O . PHE A 1 308 ? 10.615 14.960 8.608 1.00 97.56 308 PHE A O 1
ATOM 2420 N N . ASP A 1 309 ? 12.150 16.371 9.434 1.00 96.69 309 ASP A N 1
ATOM 2421 C CA . ASP A 1 309 ? 13.247 15.393 9.394 1.00 96.69 309 ASP A CA 1
ATOM 2422 C C . ASP A 1 309 ? 12.988 14.178 10.307 1.00 96.69 309 ASP A C 1
ATOM 2424 O O . ASP A 1 309 ? 13.283 13.039 9.938 1.00 96.69 309 ASP A O 1
ATOM 2428 N N . ASN A 1 310 ? 12.402 14.405 11.489 1.00 98.25 310 ASN A N 1
ATOM 2429 C CA . ASN A 1 310 ? 12.033 13.334 12.419 1.00 98.25 310 ASN A CA 1
ATOM 2430 C C . ASN A 1 310 ? 10.853 12.519 11.877 1.00 98.25 310 ASN A C 1
ATOM 2432 O O . ASN A 1 310 ? 10.881 11.291 11.939 1.00 98.25 310 ASN A O 1
ATOM 2436 N N . ALA A 1 311 ? 9.865 13.192 11.282 1.00 98.38 311 ALA A N 1
ATOM 2437 C CA . ALA A 1 311 ? 8.724 12.554 10.647 1.00 98.38 311 ALA A CA 1
ATOM 2438 C C . ALA A 1 311 ? 9.174 11.647 9.499 1.00 98.38 311 ALA A C 1
ATOM 2440 O O . ALA A 1 311 ? 8.838 10.471 9.497 1.00 98.38 311 ALA A O 1
ATOM 2441 N N . VAL A 1 312 ? 9.987 12.140 8.559 1.00 97.88 312 VAL A N 1
ATOM 2442 C CA . VAL A 1 312 ? 10.490 11.333 7.433 1.00 97.88 312 VAL A CA 1
ATOM 2443 C C . VAL A 1 312 ? 11.252 10.102 7.925 1.00 97.88 312 VAL A C 1
ATOM 2445 O O . VAL A 1 312 ? 11.032 9.000 7.418 1.00 97.88 312 VAL A O 1
ATOM 2448 N N . LYS A 1 313 ? 12.116 10.266 8.932 1.00 97.94 313 LYS A N 1
ATOM 2449 C CA . LYS A 1 313 ? 12.868 9.156 9.523 1.00 97.94 313 LYS A CA 1
ATOM 2450 C C . LYS A 1 313 ? 11.937 8.087 10.101 1.00 97.94 313 LYS A C 1
ATOM 2452 O O . LYS A 1 313 ? 12.068 6.915 9.748 1.00 97.94 313 LYS A O 1
ATOM 2457 N N . ASP A 1 314 ? 11.014 8.483 10.972 1.00 98.44 314 ASP A N 1
ATOM 2458 C CA . ASP A 1 314 ? 10.170 7.535 11.695 1.00 98.44 314 ASP A CA 1
ATOM 2459 C C . ASP A 1 314 ? 9.093 6.932 10.773 1.00 98.44 314 ASP A C 1
ATOM 2461 O O . ASP A 1 314 ? 8.866 5.726 10.828 1.00 98.44 314 ASP A O 1
ATOM 2465 N N . LEU A 1 315 ? 8.484 7.709 9.864 1.00 98.69 315 LEU A N 1
ATOM 2466 C CA . LEU A 1 315 ? 7.518 7.215 8.865 1.00 98.69 315 LEU A CA 1
ATOM 2467 C C . LEU A 1 315 ? 8.145 6.177 7.921 1.00 98.69 315 LEU A C 1
ATOM 2469 O O . LEU A 1 315 ? 7.513 5.164 7.613 1.00 98.69 315 LEU A O 1
ATOM 2473 N N . SER A 1 316 ? 9.395 6.403 7.504 1.00 98.31 316 SER A N 1
ATOM 2474 C CA . SER A 1 316 ? 10.167 5.444 6.708 1.00 98.31 316 SER A CA 1
ATOM 2475 C C . SER A 1 316 ? 10.451 4.162 7.497 1.00 98.31 316 SER A C 1
ATOM 2477 O O . SER A 1 316 ? 10.159 3.066 7.022 1.00 98.31 316 SER A O 1
ATOM 2479 N N . GLN A 1 317 ? 10.925 4.288 8.742 1.00 97.81 317 GLN A N 1
ATOM 2480 C CA . GLN A 1 317 ? 11.204 3.142 9.614 1.00 97.81 317 GLN A CA 1
ATOM 2481 C C . GLN A 1 317 ? 9.939 2.335 9.959 1.00 97.81 317 GLN A C 1
ATOM 2483 O O . GLN A 1 317 ? 9.994 1.117 10.096 1.00 97.81 317 GLN A O 1
ATOM 2488 N N . MET A 1 318 ? 8.788 2.990 10.088 1.00 98.00 318 MET A N 1
ATOM 2489 C CA . MET A 1 318 ? 7.495 2.344 10.335 1.00 98.00 318 MET A CA 1
ATOM 2490 C C . MET A 1 318 ? 6.888 1.683 9.089 1.00 98.00 318 MET A C 1
ATOM 2492 O O . MET A 1 318 ? 5.856 1.016 9.213 1.00 98.00 318 MET A O 1
ATOM 2496 N N . HIS A 1 319 ? 7.488 1.880 7.909 1.00 98.12 319 HIS A N 1
ATOM 2497 C CA . HIS A 1 319 ? 6.932 1.519 6.606 1.00 98.12 319 HIS A CA 1
ATOM 2498 C C . HIS A 1 319 ? 5.507 2.048 6.393 1.00 98.12 319 HIS A C 1
ATOM 2500 O O . HIS A 1 319 ? 4.595 1.319 5.985 1.00 98.12 319 HIS A O 1
ATOM 2506 N N . VAL A 1 320 ? 5.303 3.337 6.676 1.00 98.62 320 VAL A N 1
ATOM 2507 C CA . VAL A 1 320 ? 3.987 3.964 6.534 1.00 98.62 320 VAL A CA 1
ATOM 2508 C C . VAL A 1 320 ? 3.572 4.007 5.066 1.00 98.62 320 VAL A C 1
ATOM 2510 O O . VAL A 1 320 ? 4.232 4.594 4.207 1.00 98.62 320 VAL A O 1
ATOM 2513 N N . SER A 1 321 ? 2.441 3.368 4.787 1.00 98.12 321 SER A N 1
ATOM 2514 C CA . SER A 1 321 ? 1.881 3.241 3.442 1.00 98.12 321 SER A CA 1
ATOM 2515 C C . SER A 1 321 ? 0.737 4.211 3.168 1.00 98.12 321 SER A C 1
ATOM 2517 O O . SER A 1 321 ? 0.495 4.554 2.012 1.00 98.12 321 SER A O 1
ATOM 2519 N N . TYR A 1 322 ? 0.068 4.684 4.220 1.00 97.88 322 TYR A N 1
ATOM 2520 C CA . TYR A 1 322 ? -1.033 5.632 4.118 1.00 97.88 322 TYR A CA 1
ATOM 2521 C C . TYR A 1 322 ? -1.164 6.515 5.364 1.00 97.88 322 TYR A C 1
ATOM 2523 O O . TYR A 1 322 ? -0.838 6.087 6.471 1.00 97.88 322 TYR A O 1
ATOM 2531 N N . LEU A 1 323 ? -1.672 7.737 5.187 1.00 97.69 323 LEU A N 1
ATOM 2532 C CA . LEU A 1 323 ? -1.941 8.692 6.271 1.00 97.69 323 LEU A CA 1
ATOM 2533 C C . LEU A 1 323 ? -3.261 9.435 6.050 1.00 97.69 323 LEU A C 1
ATOM 2535 O O . LEU A 1 323 ? -3.674 9.659 4.914 1.00 97.69 323 LEU A O 1
ATOM 2539 N N . ASN A 1 324 ? -3.905 9.847 7.138 1.00 96.25 324 ASN A N 1
ATOM 2540 C CA . ASN A 1 324 ? -5.096 10.685 7.080 1.00 96.25 324 ASN A CA 1
ATOM 2541 C C . ASN A 1 324 ? -4.737 12.088 6.559 1.00 96.25 324 ASN A C 1
ATOM 2543 O O . ASN A 1 324 ? -3.804 12.725 7.049 1.00 96.25 324 ASN A O 1
ATOM 2547 N N . SER A 1 325 ? -5.482 12.580 5.569 1.00 92.81 325 SER A N 1
ATOM 2548 C CA . SER A 1 325 ? -5.258 13.884 4.937 1.00 92.81 325 SER A CA 1
ATOM 2549 C C . SER A 1 325 ? -5.804 15.079 5.719 1.00 92.81 325 SER A C 1
ATOM 2551 O O . SER A 1 325 ? -5.516 16.218 5.350 1.00 92.81 325 SER A O 1
ATOM 2553 N N . GLU A 1 326 ? -6.645 14.844 6.726 1.00 89.81 326 GLU A N 1
ATOM 2554 C CA . GLU A 1 326 ? -7.520 15.865 7.318 1.00 89.81 326 GLU A CA 1
ATOM 2555 C C . GLU A 1 326 ? -7.456 15.930 8.854 1.00 89.81 326 GLU A C 1
ATOM 2557 O O . GLU A 1 326 ? -7.977 16.890 9.416 1.00 89.81 326 GLU A O 1
ATOM 2562 N N . TYR A 1 327 ? -6.809 14.971 9.530 1.00 89.75 327 TYR A N 1
ATOM 2563 C CA . TYR A 1 327 ? -6.944 14.806 10.984 1.00 89.75 327 TYR A CA 1
ATOM 2564 C C . TYR A 1 327 ? -6.412 15.985 11.822 1.00 89.75 327 TYR A C 1
ATOM 2566 O O . TYR A 1 327 ? -7.196 16.696 12.448 1.00 89.75 327 TYR A O 1
ATOM 2574 N N . ASP A 1 328 ? -5.096 16.245 11.823 1.00 95.38 328 ASP A N 1
ATOM 2575 C CA . ASP A 1 328 ? -4.511 17.388 12.543 1.00 95.38 328 ASP A CA 1
ATOM 2576 C C . ASP A 1 328 ? -3.937 18.431 11.579 1.00 95.38 328 ASP A C 1
ATOM 2578 O O . ASP A 1 328 ? -2.788 18.372 11.132 1.00 95.38 328 ASP A O 1
ATOM 2582 N N . SER A 1 329 ? -4.749 19.446 11.283 1.00 95.81 329 SER A N 1
ATOM 2583 C CA . SER A 1 329 ? -4.350 20.538 10.390 1.00 95.81 329 SER A CA 1
ATOM 2584 C C . SER A 1 329 ? -3.094 21.297 10.844 1.00 95.81 329 SER A C 1
ATOM 2586 O O . SER A 1 329 ? -2.401 21.852 9.993 1.00 95.81 329 SER A O 1
ATOM 2588 N N . THR A 1 330 ? -2.762 21.308 12.140 1.00 97.56 330 THR A N 1
ATOM 2589 C CA . THR A 1 330 ? -1.570 21.999 12.655 1.00 97.56 330 THR A CA 1
ATOM 2590 C C . THR A 1 330 ? -0.307 21.289 12.183 1.00 97.56 330 THR A C 1
ATOM 2592 O O . THR A 1 330 ? 0.567 21.919 11.586 1.00 97.56 330 THR A O 1
ATOM 2595 N N . VAL A 1 331 ? -0.249 19.965 12.362 1.00 97.94 331 VAL A N 1
ATOM 2596 C CA . VAL A 1 331 ? 0.879 19.134 11.911 1.00 97.94 331 VAL A CA 1
ATOM 2597 C C . VAL A 1 331 ? 1.001 19.176 10.387 1.00 97.94 331 VAL A C 1
ATOM 2599 O O . VAL A 1 331 ? 2.085 19.393 9.844 1.00 97.94 331 VAL A O 1
ATOM 2602 N N . LEU A 1 332 ? -0.118 19.046 9.671 1.00 97.25 332 LEU A N 1
ATOM 2603 C CA . LEU A 1 332 ? -0.097 19.054 8.208 1.00 97.25 332 LEU A CA 1
ATOM 2604 C C . LEU A 1 332 ? 0.341 20.413 7.639 1.00 97.25 332 LEU A C 1
ATOM 2606 O O . LEU A 1 332 ? 1.083 20.456 6.658 1.00 97.25 332 LEU A O 1
ATOM 2610 N N . ASN A 1 333 ? -0.084 21.529 8.239 1.00 98.12 333 ASN A N 1
ATOM 2611 C CA . ASN A 1 333 ? 0.344 22.862 7.806 1.00 98.12 333 ASN A CA 1
ATOM 2612 C C . ASN A 1 333 ? 1.826 23.111 8.103 1.00 98.12 333 ASN A C 1
ATOM 2614 O O . ASN A 1 333 ? 2.523 23.650 7.246 1.00 98.12 333 ASN A O 1
ATOM 2618 N N . LYS A 1 334 ? 2.339 22.626 9.238 1.00 97.88 334 LYS A N 1
ATOM 2619 C CA . LYS A 1 334 ? 3.773 22.655 9.557 1.00 97.88 334 LYS A CA 1
ATOM 2620 C C . LYS A 1 334 ? 4.624 21.975 8.476 1.00 97.88 334 LYS A C 1
ATOM 2622 O O . LYS A 1 334 ? 5.662 22.505 8.073 1.00 97.88 334 LYS A O 1
ATOM 2627 N N . TRP A 1 335 ? 4.178 20.839 7.938 1.00 98.06 335 TRP A N 1
ATOM 2628 C CA . TRP A 1 335 ? 4.859 20.191 6.810 1.00 98.06 335 TRP A CA 1
ATOM 2629 C C . TRP A 1 335 ? 4.725 20.966 5.496 1.00 98.06 335 TRP A C 1
ATOM 2631 O O . TRP A 1 335 ? 5.689 21.026 4.735 1.00 98.06 335 TRP A O 1
ATOM 2641 N N . LYS A 1 336 ? 3.571 21.591 5.225 1.00 97.88 336 LYS A N 1
ATOM 2642 C CA . LYS A 1 336 ? 3.368 22.433 4.028 1.00 97.88 336 LYS A CA 1
ATOM 2643 C C . LYS A 1 336 ? 4.261 23.676 4.031 1.00 97.88 336 LYS A C 1
ATOM 2645 O O . LYS A 1 336 ? 4.697 24.115 2.972 1.00 97.88 336 LYS A O 1
ATOM 2650 N N . GLU A 1 337 ? 4.530 24.238 5.206 1.00 97.94 337 GLU A N 1
ATOM 2651 C CA . GLU A 1 337 ? 5.401 25.407 5.384 1.00 97.94 337 GLU A CA 1
ATOM 2652 C C . GLU A 1 337 ? 6.897 25.056 5.350 1.00 97.94 337 GLU A C 1
ATOM 2654 O O . GLU A 1 337 ? 7.737 25.923 5.099 1.00 97.94 337 GLU A O 1
ATOM 2659 N N . THR A 1 338 ? 7.245 23.786 5.573 1.00 97.25 338 THR A N 1
ATOM 2660 C CA . THR A 1 338 ? 8.627 23.307 5.489 1.00 97.25 338 THR A CA 1
ATOM 2661 C C . THR A 1 338 ? 9.040 23.149 4.029 1.00 97.25 338 THR A C 1
ATOM 2663 O O . THR A 1 338 ? 8.335 22.510 3.258 1.00 97.25 338 THR A O 1
ATOM 2666 N N . ILE A 1 339 ? 10.205 23.679 3.651 1.00 96.25 339 ILE A N 1
ATOM 2667 C CA . ILE A 1 339 ? 10.792 23.477 2.319 1.00 96.25 339 ILE A CA 1
ATOM 2668 C C . ILE A 1 339 ? 11.932 22.468 2.413 1.00 96.25 339 ILE A C 1
ATOM 2670 O O . ILE A 1 339 ? 12.872 22.652 3.190 1.00 96.25 339 ILE A O 1
ATOM 2674 N N . VAL A 1 340 ? 11.864 21.424 1.592 1.00 94.06 340 VAL A N 1
ATOM 2675 C CA . VAL A 1 340 ? 12.904 20.404 1.483 1.00 94.06 340 VAL A CA 1
ATOM 2676 C C . VAL A 1 340 ? 14.133 21.014 0.820 1.00 94.06 340 VAL A C 1
ATOM 2678 O O . VAL A 1 340 ? 14.085 21.474 -0.322 1.00 94.06 340 VAL A O 1
ATOM 2681 N N . ASN A 1 341 ? 15.246 21.010 1.551 1.00 84.56 341 ASN A N 1
ATOM 2682 C CA . ASN A 1 341 ? 16.546 21.466 1.075 1.00 84.56 341 ASN A CA 1
ATOM 2683 C C . ASN A 1 341 ? 17.517 20.287 1.167 1.00 84.56 341 ASN A C 1
ATOM 2685 O O . ASN A 1 341 ? 17.889 19.877 2.264 1.00 84.56 341 ASN A O 1
ATOM 2689 N N . GLY A 1 342 ? 17.909 19.724 0.027 1.00 68.19 342 GLY A N 1
ATOM 2690 C CA . GLY A 1 342 ? 18.723 18.510 -0.026 1.00 68.19 342 GLY A CA 1
ATOM 2691 C C . GLY A 1 342 ? 19.708 18.509 -1.189 1.00 68.19 342 GLY A C 1
ATOM 2692 O O . GLY A 1 342 ? 19.626 19.332 -2.100 1.00 68.19 342 GLY A O 1
ATOM 2693 N N . THR A 1 343 ? 20.663 17.578 -1.152 1.00 58.53 343 THR A N 1
ATOM 2694 C CA . THR A 1 343 ? 21.611 17.345 -2.255 1.00 58.53 343 THR A CA 1
ATOM 2695 C C . THR A 1 343 ? 20.973 16.618 -3.438 1.00 58.53 343 THR A C 1
ATOM 2697 O O . THR A 1 343 ? 21.483 16.730 -4.552 1.00 58.53 343 THR A O 1
ATOM 2700 N N . ASP A 1 344 ? 19.863 15.908 -3.208 1.00 63.69 344 ASP A N 1
ATOM 2701 C CA . ASP A 1 344 ? 19.070 15.272 -4.258 1.00 63.69 344 ASP A CA 1
ATOM 2702 C C . ASP A 1 344 ? 18.210 16.319 -4.967 1.00 63.69 344 ASP A C 1
ATOM 2704 O O . ASP A 1 344 ? 17.302 16.929 -4.398 1.00 63.69 344 ASP A O 1
ATOM 2708 N N . ASN A 1 345 ? 18.533 16.546 -6.237 1.00 73.75 345 ASN A N 1
ATOM 2709 C CA . ASN A 1 345 ? 17.991 17.644 -7.031 1.00 73.75 345 ASN A CA 1
ATOM 2710 C C . ASN A 1 345 ? 16.471 17.567 -7.261 1.00 73.75 345 ASN A C 1
ATOM 2712 O O . ASN A 1 345 ? 15.854 18.608 -7.471 1.00 73.75 345 ASN A O 1
ATOM 2716 N N . VAL A 1 346 ? 15.876 16.372 -7.225 1.00 91.00 346 VAL A N 1
ATOM 2717 C CA . VAL A 1 346 ? 14.477 16.138 -7.616 1.00 91.00 346 VAL A CA 1
ATOM 2718 C C . VAL A 1 346 ? 13.465 16.597 -6.557 1.00 91.00 346 VAL A C 1
ATOM 2720 O O . VAL A 1 346 ? 12.351 16.984 -6.902 1.00 91.00 346 VAL A O 1
ATOM 2723 N N . TRP A 1 347 ? 13.866 16.621 -5.281 1.00 91.94 347 TRP A N 1
ATOM 2724 C CA . TRP A 1 347 ? 13.008 17.005 -4.150 1.00 91.94 347 TRP A CA 1
ATOM 2725 C C . TRP A 1 347 ? 13.260 18.434 -3.654 1.00 91.94 347 TRP A C 1
ATOM 2727 O O . TRP A 1 347 ? 12.490 18.968 -2.859 1.00 91.94 347 TRP A O 1
ATOM 2737 N N . ASN A 1 348 ? 14.340 19.071 -4.111 1.00 92.06 348 ASN A N 1
ATOM 2738 C CA . ASN A 1 348 ? 14.744 20.389 -3.641 1.00 92.06 348 ASN A CA 1
ATOM 2739 C C . ASN A 1 348 ? 13.708 21.473 -3.996 1.00 92.06 348 ASN A C 1
ATOM 2741 O O . ASN A 1 348 ? 13.341 21.643 -5.158 1.00 92.06 348 ASN A O 1
ATOM 2745 N N . GLY A 1 349 ? 13.284 22.248 -2.997 1.00 92.94 349 GLY A N 1
ATOM 2746 C CA . GLY A 1 349 ? 12.269 23.295 -3.149 1.00 92.94 349 GLY A CA 1
ATOM 2747 C C . GLY A 1 349 ? 10.820 22.803 -3.037 1.00 92.94 349 GLY A C 1
ATOM 2748 O O . GLY A 1 349 ? 9.905 23.620 -3.125 1.00 92.94 349 GLY A O 1
ATOM 2749 N N . MET A 1 350 ? 10.602 21.501 -2.831 1.00 94.44 350 MET A N 1
ATOM 2750 C CA . MET A 1 350 ? 9.286 20.919 -2.557 1.00 94.44 350 MET A CA 1
ATOM 2751 C C . MET A 1 350 ? 8.848 21.201 -1.114 1.00 94.44 350 MET A C 1
ATOM 2753 O O . MET A 1 350 ? 9.694 21.360 -0.233 1.00 94.44 350 MET A O 1
ATOM 2757 N N . SER A 1 351 ? 7.537 21.245 -0.854 1.00 97.19 351 SER A N 1
ATOM 2758 C CA . SER A 1 351 ? 7.052 21.273 0.527 1.00 97.19 351 SER A CA 1
ATOM 2759 C C . SER A 1 351 ? 7.317 19.934 1.228 1.00 97.19 351 SER A C 1
ATOM 2761 O O . SER A 1 351 ? 7.319 18.875 0.597 1.00 97.19 351 SER A O 1
ATOM 2763 N N . GLY A 1 352 ? 7.510 19.951 2.545 1.00 97.44 352 GLY A N 1
ATOM 2764 C CA . GLY A 1 352 ? 7.661 18.728 3.333 1.00 97.44 352 GLY A CA 1
ATOM 2765 C C . GLY A 1 352 ? 6.416 17.838 3.266 1.00 97.44 352 GLY A C 1
ATOM 2766 O O . GLY A 1 352 ? 6.525 16.615 3.270 1.00 97.44 352 GLY A O 1
ATOM 2767 N N . TYR A 1 353 ? 5.237 18.451 3.126 1.00 97.62 353 TYR A N 1
ATOM 2768 C CA . TYR A 1 353 ? 3.972 17.743 2.937 1.00 97.62 353 TYR A CA 1
ATOM 2769 C C . TYR A 1 353 ? 3.949 16.955 1.625 1.00 97.62 353 TYR A C 1
ATOM 2771 O O . TYR A 1 353 ? 3.690 15.756 1.651 1.00 97.62 353 TYR A O 1
ATOM 2779 N N . ASP A 1 354 ? 4.278 17.599 0.499 1.00 96.31 354 ASP A N 1
ATOM 2780 C CA . ASP A 1 354 ? 4.326 16.928 -0.807 1.00 96.31 354 ASP A CA 1
ATOM 2781 C C . ASP A 1 354 ? 5.404 15.835 -0.825 1.00 96.31 354 ASP A C 1
ATOM 2783 O O . ASP A 1 354 ? 5.217 14.787 -1.440 1.00 96.31 354 ASP A O 1
ATOM 2787 N N . TYR A 1 355 ? 6.531 16.055 -0.137 1.00 97.12 355 TYR A N 1
ATOM 2788 C CA . TYR A 1 355 ? 7.561 15.031 0.012 1.00 97.12 355 TYR A CA 1
ATOM 2789 C C . TYR A 1 355 ? 7.001 13.804 0.734 1.00 97.12 355 TYR A C 1
ATOM 2791 O O . TYR A 1 355 ? 7.073 12.703 0.194 1.00 97.12 355 TYR A O 1
ATOM 2799 N N . ILE A 1 356 ? 6.399 13.985 1.914 1.00 97.69 356 ILE A N 1
ATOM 2800 C CA . ILE A 1 356 ? 5.815 12.883 2.688 1.00 97.69 356 ILE A CA 1
ATOM 2801 C C . ILE A 1 356 ? 4.727 12.180 1.875 1.00 97.69 356 ILE A C 1
ATOM 2803 O O . ILE A 1 356 ? 4.806 10.966 1.717 1.00 97.69 356 ILE A O 1
ATOM 2807 N N . GLU A 1 357 ? 3.774 12.921 1.300 1.00 96.31 357 GLU A N 1
ATOM 2808 C CA . GLU A 1 357 ? 2.698 12.374 0.462 1.00 96.31 357 GLU A CA 1
ATOM 2809 C C . GLU A 1 357 ? 3.249 11.468 -0.645 1.00 96.31 357 GLU A C 1
ATOM 2811 O O . GLU A 1 357 ? 2.778 10.346 -0.824 1.00 96.31 357 GLU A O 1
ATOM 2816 N N . ARG A 1 358 ? 4.275 11.930 -1.369 1.00 95.94 358 ARG A N 1
ATOM 2817 C CA . ARG A 1 358 ? 4.843 11.204 -2.513 1.00 95.94 358 ARG A CA 1
ATOM 2818 C C . ARG A 1 358 ? 5.673 9.992 -2.108 1.00 95.94 358 ARG A C 1
ATOM 2820 O O . ARG A 1 358 ? 5.922 9.150 -2.967 1.00 95.94 358 ARG A O 1
ATOM 2827 N N . HIS A 1 359 ? 6.085 9.901 -0.846 1.00 97.44 359 HIS A N 1
ATOM 2828 C CA . HIS A 1 359 ? 6.817 8.760 -0.304 1.00 97.44 359 HIS A CA 1
ATOM 2829 C C . HIS A 1 359 ? 5.914 7.789 0.467 1.00 97.44 359 HIS A C 1
ATOM 2831 O O . HIS A 1 359 ? 6.365 6.696 0.788 1.00 97.44 359 HIS A O 1
ATOM 2837 N N . LEU A 1 360 ? 4.643 8.109 0.732 1.00 98.06 360 LEU A N 1
ATOM 2838 C CA . LEU A 1 360 ? 3.706 7.134 1.292 1.00 98.06 360 LEU A CA 1
ATOM 2839 C C . LEU A 1 360 ? 3.566 5.940 0.347 1.00 98.06 360 LEU A C 1
ATOM 2841 O O . LEU A 1 360 ? 3.245 6.097 -0.830 1.00 98.06 360 LEU A O 1
ATOM 2845 N N . GLY A 1 361 ? 3.767 4.733 0.872 1.00 97.62 361 GLY A N 1
ATOM 2846 C CA . GLY A 1 361 ? 3.631 3.529 0.060 1.00 97.62 361 GLY A CA 1
ATOM 2847 C C . GLY A 1 361 ? 4.913 3.085 -0.628 1.00 97.62 361 GLY A C 1
ATOM 2848 O O . GLY A 1 361 ? 6.015 3.408 -0.190 1.00 97.62 361 GLY A O 1
ATOM 2849 N N . TYR A 1 362 ? 4.741 2.332 -1.711 1.00 97.94 362 TYR A N 1
ATOM 2850 C CA . TYR A 1 362 ? 5.805 1.999 -2.648 1.00 97.94 362 TYR A CA 1
ATOM 2851 C C . TYR A 1 362 ? 5.904 3.072 -3.735 1.00 97.94 362 TYR A C 1
ATOM 2853 O O . TYR A 1 362 ? 4.899 3.584 -4.233 1.00 97.94 362 TYR A O 1
ATOM 2861 N N . ARG A 1 363 ? 7.133 3.364 -4.161 1.00 97.88 363 ARG A N 1
ATOM 2862 C CA . ARG A 1 363 ? 7.421 4.279 -5.267 1.00 97.88 363 ARG A CA 1
ATOM 2863 C C . ARG A 1 363 ? 8.609 3.749 -6.053 1.00 97.88 363 ARG A C 1
ATOM 2865 O O . ARG A 1 363 ? 9.754 3.902 -5.647 1.00 97.88 363 ARG A O 1
ATOM 2872 N N . TYR A 1 364 ? 8.335 3.090 -7.171 1.00 98.12 364 TYR A N 1
ATOM 2873 C CA . TYR A 1 364 ? 9.375 2.439 -7.963 1.00 98.12 364 TYR A CA 1
ATOM 2874 C C . TYR A 1 364 ? 10.024 3.400 -8.952 1.00 98.12 364 TYR A C 1
ATOM 2876 O O . TYR A 1 364 ? 9.331 4.102 -9.682 1.00 98.12 364 TYR A O 1
ATOM 2884 N N . VAL A 1 365 ? 11.350 3.384 -9.006 1.00 98.12 365 VAL A N 1
ATOM 2885 C CA . VAL A 1 365 ? 12.171 4.083 -9.993 1.00 98.12 365 VAL A CA 1
ATOM 2886 C C . VAL A 1 365 ? 12.962 3.030 -10.752 1.00 98.12 365 VAL A C 1
ATOM 2888 O O . VAL A 1 365 ? 13.699 2.240 -10.165 1.00 98.12 365 VAL A O 1
ATOM 2891 N N . LEU A 1 366 ? 12.803 2.995 -12.069 1.00 98.00 366 LEU A N 1
ATOM 2892 C CA . LEU A 1 366 ? 13.683 2.231 -12.939 1.00 98.00 366 LEU A CA 1
ATOM 2893 C C . LEU A 1 366 ? 15.044 2.934 -12.974 1.00 98.00 366 LEU A C 1
ATOM 2895 O O . LEU A 1 366 ? 15.105 4.082 -13.404 1.00 98.00 366 LEU A O 1
ATOM 2899 N N . ASP A 1 367 ? 16.102 2.270 -12.512 1.00 96.56 367 ASP A N 1
ATOM 2900 C CA . ASP A 1 367 ? 17.428 2.883 -12.345 1.00 96.56 367 ASP A CA 1
ATOM 2901 C C . ASP A 1 367 ? 18.395 2.488 -13.468 1.00 96.56 367 ASP A C 1
ATOM 2903 O O . ASP A 1 367 ? 19.226 3.290 -13.893 1.00 96.56 367 ASP A O 1
ATOM 2907 N N . SER A 1 368 ? 18.347 1.233 -13.931 1.00 98.25 368 SER A N 1
ATOM 2908 C CA . SER A 1 368 ? 19.232 0.761 -15.001 1.00 98.25 368 SER A CA 1
ATOM 2909 C C . SER A 1 368 ? 18.727 -0.493 -15.706 1.00 98.25 368 SER A C 1
ATOM 2911 O O . SER A 1 368 ? 17.939 -1.275 -15.166 1.00 98.25 368 SER A O 1
ATOM 2913 N N . SER A 1 369 ? 19.261 -0.718 -16.903 1.00 98.50 369 SER A N 1
ATOM 2914 C CA . SER A 1 369 ? 19.112 -1.952 -17.663 1.00 98.50 369 SER A CA 1
ATOM 2915 C C . SER A 1 369 ? 20.418 -2.307 -18.379 1.00 98.50 369 SER A C 1
ATOM 2917 O O . SER A 1 369 ? 21.249 -1.446 -18.674 1.00 98.50 369 SER A O 1
ATOM 2919 N N . SER A 1 370 ? 20.625 -3.591 -18.660 1.00 98.38 370 SER A N 1
ATOM 2920 C CA . SER A 1 370 ? 21.730 -4.069 -19.497 1.00 98.38 370 SER A CA 1
ATOM 2921 C C . SER A 1 370 ? 21.382 -5.412 -20.125 1.00 98.38 370 SER A C 1
ATOM 2923 O O . SER A 1 370 ? 20.671 -6.205 -19.516 1.00 98.38 370 SER A O 1
ATOM 2925 N N . LEU A 1 371 ? 21.911 -5.701 -21.312 1.00 98.00 371 LEU A N 1
ATOM 2926 C CA . LEU A 1 371 ? 21.723 -6.983 -21.988 1.00 98.00 371 LEU A CA 1
ATOM 2927 C C . LEU A 1 371 ? 23.069 -7.692 -22.143 1.00 98.00 371 LEU A C 1
ATOM 2929 O O . LEU A 1 371 ? 24.017 -7.126 -22.684 1.00 98.00 371 LEU A O 1
ATOM 2933 N N . LYS A 1 372 ? 23.155 -8.946 -21.692 1.00 97.25 372 LYS A N 1
ATOM 2934 C CA . LYS A 1 372 ? 24.303 -9.822 -21.972 1.00 97.25 372 LYS A CA 1
ATOM 2935 C C . LYS A 1 372 ? 23.933 -10.842 -23.040 1.00 97.25 372 LYS A C 1
ATOM 2937 O O . LYS A 1 372 ? 22.973 -11.586 -22.860 1.00 97.25 372 LYS A O 1
ATOM 2942 N N . PHE A 1 373 ? 24.710 -10.895 -24.118 1.00 95.62 373 PHE A N 1
ATOM 2943 C CA . PHE A 1 373 ? 24.511 -11.842 -25.213 1.00 95.62 373 PHE A CA 1
ATOM 2944 C C . PHE A 1 373 ? 25.841 -12.197 -25.887 1.00 95.62 373 PHE A C 1
ATOM 2946 O O . PHE A 1 373 ? 26.628 -11.312 -26.224 1.00 95.62 373 PHE A O 1
ATOM 2953 N N . HIS A 1 374 ? 26.097 -13.488 -26.100 1.00 93.62 374 HIS A N 1
ATOM 2954 C CA . HIS A 1 374 ? 27.250 -13.979 -26.845 1.00 93.62 374 HIS A CA 1
ATOM 2955 C C . HIS A 1 374 ? 26.884 -14.316 -28.308 1.00 93.62 374 HIS A C 1
ATOM 2957 O O . HIS A 1 374 ? 26.200 -15.320 -28.545 1.00 93.62 374 HIS A O 1
ATOM 2963 N N . PRO A 1 375 ? 27.464 -13.624 -29.313 1.00 91.00 375 PRO A N 1
ATOM 2964 C CA . PRO A 1 375 ? 27.064 -13.713 -30.724 1.00 91.00 375 PRO A CA 1
ATOM 2965 C C . PRO A 1 375 ? 26.964 -15.109 -31.349 1.00 91.00 375 PRO A C 1
ATOM 2967 O O . PRO A 1 375 ? 26.118 -15.367 -32.203 1.00 91.00 375 PRO A O 1
ATOM 2970 N N . LEU A 1 376 ? 27.851 -16.027 -30.953 1.00 88.88 376 LEU A N 1
ATOM 2971 C CA . LEU A 1 376 ? 27.940 -17.374 -31.537 1.00 88.88 376 LEU A CA 1
ATOM 2972 C C . LEU A 1 376 ? 27.210 -18.473 -30.757 1.00 88.88 376 LEU A C 1
ATOM 2974 O O . LEU A 1 376 ? 26.795 -19.469 -31.352 1.00 88.88 376 LEU A O 1
ATOM 2978 N N . PHE A 1 377 ? 27.102 -18.336 -29.436 1.00 88.12 377 PHE A N 1
ATOM 2979 C CA . PHE A 1 377 ? 26.740 -19.449 -28.554 1.00 88.12 377 PHE A CA 1
ATOM 2980 C C . PHE A 1 377 ? 25.357 -19.272 -27.945 1.00 88.12 377 PHE A C 1
ATOM 2982 O O . PHE A 1 377 ? 24.637 -20.262 -27.808 1.00 88.12 377 PHE A O 1
ATOM 2989 N N . ASP A 1 378 ? 24.957 -18.031 -27.675 1.00 91.44 378 ASP A N 1
ATOM 2990 C CA . ASP A 1 378 ? 23.694 -17.763 -27.009 1.00 91.44 378 ASP A CA 1
ATOM 2991 C C . ASP A 1 378 ? 22.549 -17.770 -28.012 1.00 91.44 378 ASP A C 1
ATOM 2993 O O . ASP A 1 378 ? 22.687 -17.347 -29.164 1.00 91.44 378 ASP A O 1
ATOM 2997 N N . ASN A 1 379 ? 21.406 -18.287 -27.571 1.00 88.44 379 ASN A N 1
ATOM 2998 C CA . ASN A 1 379 ? 20.132 -18.104 -28.263 1.00 88.44 379 ASN A CA 1
ATOM 2999 C C . ASN A 1 379 ? 19.336 -16.946 -27.644 1.00 88.44 379 ASN A C 1
ATOM 3001 O O . ASN A 1 379 ? 18.634 -16.242 -28.359 1.00 88.44 379 ASN A O 1
ATOM 3005 N N . THR A 1 380 ? 19.500 -16.731 -26.338 1.00 93.81 380 THR A N 1
ATOM 3006 C CA . THR A 1 380 ? 18.761 -15.752 -25.542 1.00 93.81 380 THR A CA 1
ATOM 3007 C C . THR A 1 380 ? 19.698 -14.693 -24.978 1.00 93.81 380 THR A C 1
ATOM 3009 O O . THR A 1 380 ? 20.730 -15.034 -24.401 1.00 93.81 380 THR A O 1
ATOM 3012 N N . GLY A 1 381 ? 19.326 -13.423 -25.102 1.00 95.50 381 GLY A N 1
ATOM 3013 C CA . GLY A 1 381 ? 19.964 -12.328 -24.381 1.00 95.50 381 GLY A CA 1
ATOM 3014 C C . GLY A 1 381 ? 19.426 -12.253 -22.956 1.00 95.50 381 GLY A C 1
ATOM 3015 O O . GLY A 1 381 ? 18.221 -12.343 -22.739 1.00 95.50 381 GLY A O 1
ATOM 3016 N N . MET A 1 382 ? 20.314 -12.103 -21.979 1.00 97.56 382 MET A N 1
ATOM 3017 C CA . MET A 1 382 ? 19.949 -11.977 -20.569 1.00 97.56 382 MET A CA 1
ATOM 3018 C C . MET A 1 382 ? 19.842 -10.496 -20.216 1.00 97.56 382 MET A C 1
ATOM 3020 O O . MET A 1 382 ? 20.864 -9.832 -20.025 1.00 97.56 382 MET A O 1
ATOM 3024 N N . LEU A 1 383 ? 18.613 -9.978 -20.182 1.00 98.38 383 LEU A N 1
ATOM 3025 C CA . LEU A 1 383 ? 18.317 -8.591 -19.838 1.00 98.38 383 LEU A CA 1
ATOM 3026 C C . LEU A 1 383 ? 18.274 -8.452 -18.320 1.00 98.38 383 LEU A C 1
ATOM 3028 O O . LEU A 1 383 ? 17.367 -8.980 -17.689 1.00 98.38 383 LEU A O 1
ATOM 3032 N N . THR A 1 384 ? 19.217 -7.738 -17.726 1.00 98.44 384 THR A N 1
ATOM 3033 C CA . THR A 1 384 ? 19.169 -7.371 -16.309 1.00 98.44 384 THR A CA 1
ATOM 3034 C C . THR A 1 384 ? 18.534 -5.999 -16.162 1.00 98.44 384 THR A C 1
ATOM 3036 O O . THR A 1 384 ? 18.996 -5.049 -16.789 1.00 98.44 384 THR A O 1
ATOM 3039 N N . VAL A 1 385 ? 17.520 -5.895 -15.308 1.00 98.38 385 VAL A N 1
ATOM 3040 C CA . VAL A 1 385 ? 16.827 -4.650 -14.959 1.00 98.38 385 VAL A CA 1
ATOM 3041 C C . VAL A 1 385 ? 17.014 -4.390 -13.470 1.00 98.38 385 VAL A C 1
ATOM 3043 O O . VAL A 1 385 ? 16.924 -5.328 -12.679 1.00 98.38 385 VAL A O 1
ATOM 3046 N N . THR A 1 386 ? 17.269 -3.138 -13.091 1.00 98.31 386 THR A N 1
ATOM 3047 C CA . THR A 1 386 ? 17.364 -2.702 -11.692 1.00 98.31 386 THR A CA 1
ATOM 3048 C C . THR A 1 386 ? 16.307 -1.649 -11.404 1.00 98.31 386 THR A C 1
ATOM 3050 O O . THR A 1 386 ? 16.234 -0.630 -12.092 1.00 98.31 386 THR A O 1
ATOM 3053 N N . ILE A 1 387 ? 15.519 -1.891 -10.362 1.00 97.94 387 ILE A N 1
ATOM 3054 C CA . ILE A 1 387 ? 14.487 -0.991 -9.848 1.00 97.94 387 ILE A CA 1
ATOM 3055 C C . ILE A 1 387 ? 14.861 -0.623 -8.420 1.00 97.94 387 ILE A C 1
ATOM 3057 O O . ILE A 1 387 ? 15.308 -1.478 -7.661 1.00 97.94 387 ILE A O 1
ATOM 3061 N N . ARG A 1 388 ? 14.646 0.625 -8.032 1.00 97.75 388 ARG A N 1
ATOM 3062 C CA . ARG A 1 388 ? 14.760 1.089 -6.651 1.00 97.75 388 ARG A CA 1
ATOM 3063 C C . ARG A 1 388 ? 13.386 1.479 -6.135 1.00 97.75 388 ARG A C 1
ATOM 3065 O O . ARG A 1 388 ? 12.622 2.115 -6.856 1.00 97.75 388 ARG A O 1
ATOM 3072 N N . ASN A 1 389 ? 13.056 1.088 -4.910 1.00 98.31 389 ASN A N 1
ATOM 3073 C CA . ASN A 1 389 ? 11.847 1.565 -4.246 1.00 98.31 389 ASN A CA 1
ATOM 3074 C C . ASN A 1 389 ? 12.218 2.728 -3.324 1.00 98.31 389 ASN A C 1
ATOM 3076 O O . ASN A 1 389 ? 12.905 2.540 -2.323 1.00 98.31 389 ASN A O 1
ATOM 3080 N N . VAL A 1 390 ? 11.783 3.929 -3.689 1.00 97.25 390 VAL A N 1
ATOM 3081 C CA . VAL A 1 390 ? 12.057 5.167 -2.949 1.00 97.25 390 VAL A CA 1
ATOM 3082 C C . VAL A 1 390 ? 10.909 5.566 -2.027 1.00 97.25 390 VAL A C 1
ATOM 3084 O O . VAL A 1 390 ? 11.002 6.585 -1.361 1.00 97.25 390 VAL A O 1
ATOM 3087 N N . GLY A 1 391 ? 9.823 4.793 -1.992 1.00 97.81 391 GLY A N 1
ATOM 3088 C CA . GLY A 1 391 ? 8.733 5.009 -1.045 1.00 97.81 391 GLY A CA 1
ATOM 3089 C C . GLY A 1 391 ? 9.105 4.513 0.351 1.00 97.81 391 GLY A C 1
ATOM 3090 O O . GLY A 1 391 ? 10.083 3.792 0.526 1.00 97.81 391 GLY A O 1
ATOM 3091 N N . PHE A 1 392 ? 8.310 4.870 1.354 1.00 98.62 392 PHE A N 1
ATOM 3092 C CA . PHE A 1 392 ? 8.486 4.458 2.742 1.00 98.62 392 PHE A CA 1
ATOM 3093 C C . PHE A 1 392 ? 8.191 2.970 2.951 1.00 98.62 392 PHE A C 1
ATOM 3095 O O . PHE A 1 392 ? 8.734 2.366 3.874 1.00 98.62 392 PHE A O 1
ATOM 3102 N N . SER A 1 393 ? 7.414 2.322 2.080 1.00 97.94 393 SER A N 1
ATOM 3103 C CA . SER A 1 393 ? 6.978 0.934 2.274 1.00 97.94 393 SER A CA 1
ATOM 3104 C C . SER A 1 393 ? 7.036 0.063 1.020 1.00 97.94 393 SER A C 1
ATOM 3106 O O . SER A 1 393 ? 7.305 0.520 -0.093 1.00 97.94 393 SER A O 1
ATOM 3108 N N . ASN A 1 394 ? 6.816 -1.235 1.217 1.00 96.06 394 ASN A N 1
ATOM 3109 C CA . ASN A 1 394 ? 6.714 -2.207 0.137 1.00 96.06 394 ASN A CA 1
ATOM 3110 C C . ASN A 1 394 ? 5.317 -2.172 -0.498 1.00 96.06 394 ASN A C 1
ATOM 3112 O O . ASN A 1 394 ? 4.355 -1.664 0.076 1.00 96.06 394 ASN A O 1
ATOM 3116 N N . CYS A 1 395 ? 5.183 -2.769 -1.683 1.00 94.75 395 CYS A N 1
ATOM 3117 C CA . CYS A 1 395 ? 3.866 -3.180 -2.148 1.00 94.75 395 CYS A CA 1
ATOM 3118 C C . CYS A 1 395 ? 3.444 -4.433 -1.373 1.00 94.75 395 CYS A C 1
ATOM 3120 O O . CYS A 1 395 ? 4.217 -5.383 -1.267 1.00 94.75 395 CYS A O 1
ATOM 3122 N N . TYR A 1 396 ? 2.223 -4.449 -0.845 1.00 94.12 396 TYR A N 1
ATOM 3123 C CA . TYR A 1 396 ? 1.714 -5.589 -0.074 1.00 94.12 396 TYR A CA 1
ATOM 3124 C C . TYR A 1 396 ? 0.794 -6.501 -0.893 1.00 94.12 396 TYR A C 1
ATOM 3126 O O . TYR A 1 396 ? 0.576 -7.661 -0.537 1.00 94.12 396 TYR A O 1
ATOM 3134 N N . ARG A 1 397 ? 0.272 -6.005 -2.022 1.00 91.38 397 ARG A N 1
ATOM 3135 C CA . ARG A 1 397 ? -0.599 -6.762 -2.928 1.00 91.38 397 ARG A CA 1
ATOM 3136 C C . ARG A 1 397 ? 0.219 -7.380 -4.069 1.00 91.38 397 ARG A C 1
ATOM 3138 O O . ARG A 1 397 ? 1.182 -6.766 -4.520 1.00 91.38 397 ARG A O 1
ATOM 3145 N N . PRO A 1 398 ? -0.110 -8.603 -4.519 1.00 91.06 398 PRO A N 1
ATOM 3146 C CA . PRO A 1 398 ? 0.561 -9.203 -5.666 1.00 91.06 398 PRO A CA 1
ATOM 3147 C C . PRO A 1 398 ? 0.388 -8.341 -6.918 1.00 91.06 398 PRO A C 1
ATOM 3149 O O . PRO A 1 398 ? -0.714 -7.877 -7.204 1.00 91.06 398 PRO A O 1
ATOM 3152 N N . LEU A 1 399 ? 1.470 -8.174 -7.675 1.00 93.94 399 LEU A N 1
ATOM 3153 C CA . LEU A 1 399 ? 1.484 -7.461 -8.948 1.00 93.94 399 LEU A CA 1
ATOM 3154 C C . LEU A 1 399 ? 2.067 -8.370 -10.029 1.00 93.94 399 LEU A C 1
ATOM 3156 O O . LEU A 1 399 ? 2.969 -9.165 -9.761 1.00 93.94 399 LEU A O 1
ATOM 3160 N N . GLU A 1 400 ? 1.587 -8.224 -11.259 1.00 94.81 400 GLU A N 1
ATOM 3161 C CA . GLU A 1 400 ? 2.170 -8.889 -12.421 1.00 94.81 400 GLU A CA 1
ATOM 3162 C C . GLU A 1 400 ? 3.063 -7.925 -13.185 1.00 94.81 400 GLU A C 1
ATOM 3164 O O . GLU A 1 400 ? 2.659 -6.806 -13.504 1.00 94.81 400 GLU A O 1
ATOM 3169 N N . ALA A 1 401 ? 4.261 -8.374 -13.547 1.00 96.06 401 ALA A N 1
ATOM 3170 C CA . ALA A 1 401 ? 5.157 -7.588 -14.372 1.00 96.06 401 ALA A CA 1
ATOM 3171 C C . ALA A 1 401 ? 5.730 -8.396 -15.537 1.00 96.06 401 ALA A C 1
ATOM 3173 O O . ALA A 1 401 ? 5.929 -9.612 -15.476 1.00 96.06 401 ALA A O 1
ATOM 3174 N N . SER A 1 402 ? 5.930 -7.725 -16.664 1.00 97.75 402 SER A N 1
ATOM 3175 C CA . SER A 1 402 ? 6.411 -8.340 -17.899 1.00 97.75 402 SER A CA 1
ATOM 3176 C C . SER A 1 402 ? 7.239 -7.357 -18.707 1.00 97.75 402 SER A C 1
ATOM 3178 O O . SER A 1 402 ? 6.965 -6.156 -18.711 1.00 97.75 402 SER A O 1
ATOM 3180 N N . VAL A 1 403 ? 8.213 -7.896 -19.432 1.00 98.50 403 VAL A N 1
ATOM 3181 C CA . VAL A 1 403 ? 8.937 -7.176 -20.473 1.00 98.50 403 VAL A CA 1
ATOM 3182 C C . VAL A 1 403 ? 8.249 -7.403 -21.813 1.00 98.50 403 VAL A C 1
ATOM 3184 O O . VAL A 1 403 ? 8.008 -8.541 -22.215 1.00 98.50 403 VAL A O 1
ATOM 3187 N N . TYR A 1 404 ? 7.934 -6.316 -22.497 1.00 98.44 404 TYR A N 1
ATOM 3188 C CA . TYR A 1 404 ? 7.377 -6.284 -23.840 1.00 98.44 404 TYR A CA 1
ATOM 3189 C C . TYR A 1 404 ? 8.495 -5.956 -24.824 1.00 98.44 404 TYR A C 1
ATOM 3191 O O . TYR A 1 404 ? 9.302 -5.068 -24.563 1.00 98.44 404 TYR A O 1
ATOM 3199 N N . VAL A 1 405 ? 8.543 -6.668 -25.946 1.00 97.81 405 VAL A N 1
ATOM 3200 C CA . VAL A 1 405 ? 9.467 -6.404 -27.053 1.00 97.81 405 VAL A CA 1
ATOM 3201 C C . VAL A 1 405 ? 8.644 -5.882 -28.217 1.00 97.81 405 VAL A C 1
ATOM 3203 O O . VAL A 1 405 ? 7.765 -6.588 -28.715 1.00 97.81 405 VAL A O 1
ATOM 3206 N N . VAL A 1 406 ? 8.916 -4.652 -28.635 1.00 97.38 406 VAL A N 1
ATOM 3207 C CA . VAL A 1 406 ? 8.144 -3.935 -29.652 1.00 97.38 406 VAL A CA 1
ATOM 3208 C C . VAL A 1 406 ? 9.040 -3.661 -30.849 1.00 97.38 406 VAL A C 1
ATOM 3210 O O . VAL A 1 406 ? 10.186 -3.254 -30.692 1.00 97.38 406 VAL A O 1
ATOM 3213 N N . SER A 1 407 ? 8.540 -3.928 -32.050 1.00 95.12 407 SER A N 1
ATOM 3214 C CA . SER A 1 407 ? 9.248 -3.643 -33.300 1.00 95.12 407 SER A CA 1
ATOM 3215 C C . SER A 1 407 ? 9.203 -2.148 -33.609 1.00 95.12 407 SER A C 1
ATOM 3217 O O . SER A 1 407 ? 8.114 -1.601 -33.765 1.00 95.12 407 SER A O 1
ATOM 3219 N N . ASP A 1 408 ? 10.353 -1.498 -33.794 1.00 93.00 408 ASP A N 1
ATOM 3220 C CA . ASP A 1 408 ? 10.365 -0.059 -34.114 1.00 93.00 408 ASP A CA 1
ATOM 3221 C C . ASP A 1 408 ? 9.847 0.230 -35.535 1.00 93.00 408 ASP A C 1
ATOM 3223 O O . ASP A 1 408 ? 9.366 1.324 -35.823 1.00 93.00 408 ASP A O 1
ATOM 3227 N N . LEU A 1 409 ? 9.921 -0.761 -36.434 1.00 92.25 409 LEU A N 1
ATOM 3228 C CA . LEU A 1 409 ? 9.418 -0.650 -37.804 1.00 92.25 409 LEU A CA 1
ATOM 3229 C C . LEU A 1 409 ? 7.885 -0.666 -37.875 1.00 92.25 409 LEU A C 1
ATOM 3231 O O . LEU A 1 409 ? 7.299 0.070 -38.667 1.00 92.25 409 LEU A O 1
ATOM 3235 N N . THR A 1 410 ? 7.247 -1.556 -37.110 1.00 91.25 410 THR A N 1
ATOM 3236 C CA . THR A 1 410 ? 5.800 -1.829 -37.220 1.00 91.25 410 THR A CA 1
ATOM 3237 C C . THR A 1 410 ? 4.987 -1.250 -36.066 1.00 91.25 410 THR A C 1
ATOM 3239 O O . THR A 1 410 ? 3.802 -0.984 -36.241 1.00 91.25 410 THR A O 1
ATOM 3242 N N . GLY A 1 411 ? 5.609 -1.032 -34.904 1.00 92.00 411 GLY A N 1
ATOM 3243 C CA . GLY A 1 411 ? 4.932 -0.692 -33.651 1.00 92.00 411 GLY A CA 1
ATOM 3244 C C . GLY A 1 411 ? 4.286 -1.891 -32.946 1.00 92.00 411 GLY A C 1
ATOM 3245 O O . GLY A 1 411 ? 3.704 -1.728 -31.873 1.00 92.00 411 GLY A O 1
ATOM 3246 N N . ASP A 1 412 ? 4.393 -3.094 -33.518 1.00 92.94 412 ASP A N 1
ATOM 3247 C CA . ASP A 1 412 ? 3.760 -4.291 -32.976 1.00 92.94 412 ASP A CA 1
ATOM 3248 C C . ASP A 1 412 ? 4.579 -4.891 -31.825 1.00 92.94 412 ASP A C 1
ATOM 3250 O O . ASP A 1 412 ? 5.806 -5.028 -31.898 1.00 92.94 412 ASP A O 1
ATOM 3254 N N . CYS A 1 413 ? 3.883 -5.322 -30.770 1.00 95.50 413 CYS A N 1
ATOM 3255 C CA . CYS A 1 413 ? 4.460 -6.175 -29.736 1.00 95.50 413 CYS A CA 1
ATOM 3256 C C . CYS A 1 413 ? 4.693 -7.587 -30.290 1.00 95.50 413 CYS A C 1
ATOM 3258 O O . CYS A 1 413 ? 3.748 -8.326 -30.571 1.00 95.50 413 CYS A O 1
ATOM 3260 N N . VAL A 1 414 ? 5.962 -7.973 -30.414 1.00 94.75 414 VAL A N 1
ATOM 3261 C CA . VAL A 1 414 ? 6.380 -9.270 -30.967 1.00 94.75 414 VAL A CA 1
ATOM 3262 C C . VAL A 1 414 ? 6.669 -10.314 -29.888 1.00 94.75 414 VAL A C 1
ATOM 3264 O O . VAL A 1 414 ? 6.683 -11.508 -30.182 1.00 94.75 414 VAL A O 1
ATOM 3267 N N . ALA A 1 415 ? 6.872 -9.892 -28.636 1.00 95.50 415 ALA A N 1
ATOM 3268 C CA . ALA A 1 415 ? 7.011 -10.796 -27.499 1.00 95.50 415 ALA A CA 1
ATOM 3269 C C . ALA A 1 415 ? 6.582 -10.136 -26.180 1.00 95.50 415 ALA A C 1
ATOM 3271 O O . ALA A 1 415 ? 6.821 -8.953 -25.952 1.00 95.50 415 ALA A O 1
ATOM 3272 N N . LYS A 1 416 ? 6.014 -10.944 -25.279 1.00 96.88 416 LYS A N 1
ATOM 3273 C CA . LYS A 1 416 ? 5.757 -10.603 -23.874 1.00 96.88 416 LYS A CA 1
ATOM 3274 C C . LYS A 1 416 ? 6.406 -11.671 -23.001 1.00 96.88 416 LYS A C 1
ATOM 3276 O O . LYS A 1 416 ? 6.038 -12.841 -23.096 1.00 96.88 416 LYS A O 1
ATOM 3281 N N . VAL A 1 417 ? 7.340 -11.271 -22.147 1.00 97.69 417 VAL A N 1
ATOM 3282 C CA . VAL A 1 417 ? 8.078 -12.171 -21.256 1.00 97.69 417 VAL A CA 1
ATOM 3283 C C . VAL A 1 417 ? 7.765 -11.798 -19.804 1.00 97.69 417 VAL A C 1
ATOM 3285 O O . VAL A 1 417 ? 8.109 -10.689 -19.393 1.00 97.69 417 VAL A O 1
ATOM 3288 N N . PRO A 1 418 ? 7.099 -12.661 -19.014 1.00 96.50 418 PRO A N 1
ATOM 3289 C CA . PRO A 1 418 ? 6.884 -12.393 -17.595 1.00 96.50 418 PRO A CA 1
ATOM 3290 C C . PRO A 1 418 ? 8.220 -12.351 -16.849 1.00 96.50 418 PRO A C 1
ATOM 3292 O O . PRO A 1 418 ? 9.159 -13.067 -17.204 1.00 96.50 418 PRO A O 1
ATOM 3295 N N . ILE A 1 419 ? 8.309 -11.509 -15.821 1.00 94.25 419 ILE A N 1
ATOM 3296 C CA . ILE A 1 419 ? 9.497 -11.460 -14.964 1.00 94.25 419 ILE A CA 1
ATOM 3297 C C . ILE A 1 419 ? 9.393 -12.517 -13.860 1.00 94.25 419 ILE A C 1
ATOM 3299 O O . ILE A 1 419 ? 8.306 -12.786 -13.356 1.00 94.25 419 ILE A O 1
ATOM 3303 N N . ASP A 1 420 ? 10.526 -13.096 -13.466 1.00 88.62 420 ASP A N 1
ATOM 3304 C CA . ASP A 1 420 ? 10.605 -14.115 -12.409 1.00 88.62 420 ASP A CA 1
ATOM 3305 C C . ASP A 1 420 ? 10.973 -13.481 -11.056 1.00 88.62 420 ASP A C 1
ATOM 3307 O O . ASP A 1 420 ? 11.974 -13.807 -10.419 1.00 88.62 420 ASP A O 1
ATOM 3311 N N . THR A 1 421 ? 10.218 -12.457 -10.659 1.00 88.88 421 THR A N 1
ATOM 3312 C CA . THR A 1 421 ? 10.351 -11.803 -9.352 1.00 88.88 421 THR A CA 1
ATOM 3313 C C . THR A 1 421 ? 8.992 -11.291 -8.890 1.00 88.88 421 THR A C 1
ATOM 3315 O O . THR A 1 421 ? 8.168 -10.886 -9.708 1.00 88.88 421 THR A O 1
ATOM 3318 N N . ASP A 1 422 ? 8.763 -11.322 -7.580 1.00 90.88 422 ASP A N 1
ATOM 3319 C CA . ASP A 1 422 ? 7.561 -10.787 -6.946 1.00 90.88 422 ASP A CA 1
ATOM 3320 C C . ASP A 1 422 ? 7.792 -9.308 -6.584 1.00 90.88 422 ASP A C 1
ATOM 3322 O O . ASP A 1 422 ? 8.654 -9.032 -5.742 1.00 90.88 422 ASP A O 1
ATOM 3326 N N . PRO A 1 423 ? 7.045 -8.349 -7.167 1.00 92.94 423 PRO A N 1
ATOM 3327 C CA . PRO A 1 423 ? 7.217 -6.924 -6.874 1.00 92.94 423 PRO A CA 1
ATOM 3328 C C . PRO A 1 423 ? 7.029 -6.542 -5.399 1.00 92.94 423 PRO A C 1
ATOM 3330 O O . PRO A 1 423 ? 7.555 -5.519 -4.958 1.00 92.94 423 PRO A O 1
ATOM 3333 N N . ARG A 1 424 ? 6.355 -7.378 -4.596 1.00 92.38 424 ARG A N 1
ATOM 3334 C CA . ARG A 1 424 ? 6.258 -7.190 -3.136 1.00 92.38 424 ARG A CA 1
ATOM 3335 C C . ARG A 1 424 ? 7.612 -7.279 -2.426 1.00 92.38 424 ARG A C 1
ATOM 3337 O O . ARG A 1 424 ? 7.760 -6.791 -1.309 1.00 92.38 424 ARG A O 1
ATOM 3344 N N . LEU A 1 425 ? 8.603 -7.890 -3.076 1.00 91.38 425 LEU A N 1
ATOM 3345 C CA . LEU A 1 425 ? 9.974 -8.026 -2.583 1.00 91.38 425 LEU A CA 1
ATOM 3346 C C . LEU A 1 425 ? 10.900 -6.900 -3.066 1.00 91.38 425 LEU A C 1
ATOM 3348 O O . LEU A 1 425 ? 12.087 -6.911 -2.741 1.00 91.38 425 LEU A O 1
ATOM 3352 N N . TRP A 1 426 ? 10.388 -5.921 -3.820 1.00 94.81 426 TRP A N 1
ATOM 3353 C CA . TRP A 1 426 ? 11.124 -4.696 -4.143 1.00 94.81 426 TRP A CA 1
ATOM 3354 C C . TRP A 1 426 ? 11.091 -3.756 -2.937 1.00 94.81 426 TRP A C 1
ATOM 3356 O O . TRP A 1 426 ? 10.262 -2.844 -2.842 1.00 94.81 426 TRP A O 1
ATOM 3366 N N . ASN A 1 427 ? 11.965 -4.055 -1.976 1.00 95.19 427 ASN A N 1
ATOM 3367 C CA . ASN A 1 427 ? 11.936 -3.464 -0.645 1.00 95.19 427 ASN A CA 1
ATOM 3368 C C . ASN A 1 427 ? 12.155 -1.948 -0.654 1.00 95.19 427 ASN A C 1
ATOM 3370 O O . ASN A 1 427 ? 13.028 -1.447 -1.362 1.00 95.19 427 ASN A O 1
ATOM 3374 N N . SER A 1 428 ? 11.398 -1.245 0.189 1.00 96.75 428 SER A N 1
ATOM 3375 C CA . SER A 1 428 ? 11.592 0.172 0.514 1.00 96.75 428 SER A CA 1
ATOM 3376 C C . SER A 1 428 ? 13.048 0.473 0.887 1.00 96.75 428 SER A C 1
ATOM 3378 O O . SER A 1 428 ? 13.672 -0.264 1.654 1.00 96.75 428 SER A O 1
ATOM 3380 N N . GLY A 1 429 ? 13.593 1.548 0.311 1.00 95.31 429 GLY A N 1
ATOM 3381 C CA . GLY A 1 429 ? 14.967 2.001 0.531 1.00 95.31 429 GLY A CA 1
ATOM 3382 C C . GLY A 1 429 ? 16.047 1.144 -0.142 1.00 95.31 429 GLY A C 1
ATOM 3383 O O . GLY A 1 429 ? 17.233 1.424 0.030 1.00 95.31 429 GLY A O 1
ATOM 3384 N N . GLU A 1 430 ? 15.673 0.116 -0.908 1.00 96.62 430 GLU A N 1
ATOM 3385 C CA . GLU A 1 430 ? 16.599 -0.832 -1.530 1.00 96.62 430 GLU A CA 1
ATOM 3386 C C . GLU A 1 430 ? 16.456 -0.848 -3.065 1.00 96.62 430 GLU A C 1
ATOM 3388 O O . GLU A 1 430 ? 15.421 -0.498 -3.642 1.00 96.62 430 GLU A O 1
ATOM 3393 N N . SER A 1 431 ? 17.521 -1.289 -3.741 1.00 97.25 431 SER A N 1
ATOM 3394 C CA . SER A 1 431 ? 17.496 -1.634 -5.165 1.00 97.25 431 SER A CA 1
ATOM 3395 C C . SER A 1 431 ? 17.334 -3.143 -5.334 1.00 97.25 431 SER A C 1
ATOM 3397 O O . SER A 1 431 ? 17.993 -3.934 -4.663 1.00 97.25 431 SER A O 1
ATOM 3399 N N . SER A 1 432 ? 16.488 -3.544 -6.274 1.00 96.38 432 SER A N 1
ATOM 3400 C CA . SER A 1 432 ? 16.247 -4.927 -6.672 1.00 96.38 432 SER A CA 1
ATOM 3401 C C . SER A 1 432 ? 16.618 -5.110 -8.136 1.00 96.38 432 SER A C 1
A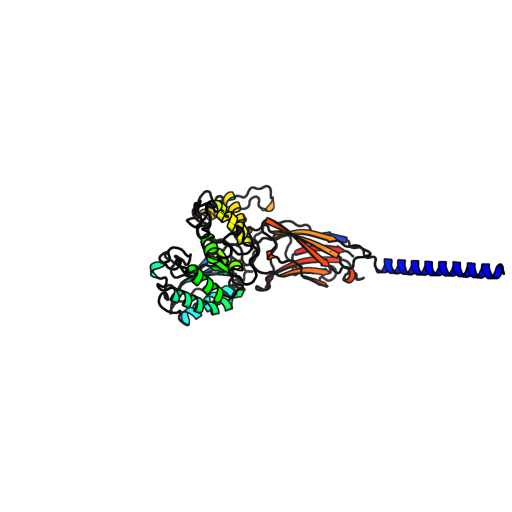TOM 3403 O O . SER A 1 432 ? 16.162 -4.356 -8.996 1.00 96.38 432 SER A O 1
ATOM 3405 N N . SER A 1 433 ? 17.428 -6.128 -8.426 1.00 96.69 433 SER A N 1
ATOM 3406 C CA . SER A 1 433 ? 17.779 -6.505 -9.795 1.00 96.69 433 SER A CA 1
ATOM 3407 C C . SER A 1 433 ? 17.227 -7.884 -10.130 1.00 96.69 433 SER A C 1
ATOM 3409 O O . SER A 1 433 ? 17.350 -8.818 -9.340 1.00 96.69 433 SER A O 1
ATOM 3411 N N . PHE A 1 434 ? 16.676 -8.027 -11.328 1.00 96.19 434 PHE A N 1
ATOM 3412 C CA . PHE A 1 434 ? 16.213 -9.304 -11.867 1.00 96.19 434 PHE A CA 1
ATOM 3413 C C . PHE A 1 434 ? 16.639 -9.442 -13.325 1.00 96.19 434 PHE A C 1
ATOM 3415 O O . PHE A 1 434 ? 16.985 -8.460 -13.987 1.00 96.19 434 PHE A O 1
ATOM 3422 N N . THR A 1 435 ? 16.637 -10.676 -13.823 1.00 97.12 435 THR A N 1
ATOM 3423 C CA . THR A 1 435 ? 17.030 -10.980 -15.198 1.00 97.12 435 THR A CA 1
ATOM 3424 C C . THR A 1 435 ? 15.866 -11.580 -15.970 1.00 97.12 435 THR A C 1
ATOM 3426 O O . THR A 1 435 ? 15.150 -12.434 -15.458 1.00 97.12 435 THR A O 1
ATOM 3429 N N . VAL A 1 436 ? 15.704 -11.147 -17.217 1.00 97.50 436 VAL A N 1
ATOM 3430 C CA . VAL A 1 436 ? 14.650 -11.581 -18.131 1.00 97.50 436 VAL A CA 1
ATOM 3431 C C . VAL A 1 436 ? 15.300 -12.162 -19.391 1.00 97.50 436 VAL A C 1
ATOM 3433 O O . VAL A 1 436 ? 16.100 -11.476 -20.034 1.00 97.50 436 VAL A O 1
ATOM 3436 N N . PRO A 1 437 ? 15.013 -13.423 -19.757 1.00 96.94 437 PRO A N 1
ATOM 3437 C CA . PRO A 1 437 ? 15.554 -14.024 -20.969 1.00 96.94 437 PRO A CA 1
ATOM 3438 C C . PRO A 1 437 ? 14.780 -13.539 -22.203 1.00 96.94 437 PRO A C 1
ATOM 3440 O O . PRO A 1 437 ? 13.587 -13.797 -22.340 1.00 96.94 437 PRO A O 1
ATOM 3443 N N . ILE A 1 438 ? 15.466 -12.868 -23.126 1.00 96.44 438 ILE A N 1
ATOM 3444 C CA . ILE A 1 438 ? 14.907 -12.389 -24.396 1.00 96.44 438 ILE A CA 1
ATOM 3445 C C . ILE A 1 438 ? 15.386 -13.304 -25.525 1.00 96.44 438 ILE A C 1
ATOM 3447 O O . ILE A 1 438 ? 16.592 -13.460 -25.716 1.00 96.44 438 ILE A O 1
ATOM 3451 N N . ASP A 1 439 ? 14.476 -13.907 -26.295 1.00 93.75 439 ASP A N 1
ATOM 3452 C CA . ASP A 1 439 ? 14.828 -14.753 -27.449 1.00 93.75 439 ASP A CA 1
ATOM 3453 C C . ASP A 1 439 ? 15.257 -13.907 -28.658 1.00 93.75 439 ASP A C 1
ATOM 3455 O O . ASP A 1 439 ? 14.534 -13.753 -29.640 1.00 93.75 439 ASP A O 1
ATOM 3459 N N . VAL A 1 440 ? 16.467 -13.358 -28.575 1.00 91.50 440 VAL A N 1
ATOM 3460 C CA . VAL A 1 440 ? 17.091 -12.518 -29.606 1.00 91.50 440 VAL A CA 1
ATOM 3461 C C . VAL A 1 440 ? 17.100 -13.202 -30.973 1.00 91.50 440 VAL A C 1
ATOM 3463 O O . VAL A 1 440 ? 16.864 -12.557 -31.991 1.00 91.50 440 VAL A O 1
ATOM 3466 N N . ARG A 1 441 ? 17.366 -14.513 -31.042 1.00 87.19 441 ARG A N 1
ATOM 3467 C CA . ARG A 1 441 ? 17.473 -15.192 -32.342 1.00 87.19 441 ARG A CA 1
ATOM 3468 C C . ARG A 1 441 ? 16.142 -15.262 -33.076 1.00 87.19 441 ARG A C 1
ATOM 3470 O O . ARG A 1 441 ? 16.152 -15.221 -34.303 1.00 87.19 441 ARG A O 1
ATOM 3477 N N . SER A 1 442 ? 15.029 -15.351 -32.351 1.00 87.69 442 SER A N 1
ATOM 3478 C CA . SER A 1 442 ? 13.693 -15.275 -32.951 1.00 87.69 442 SER A CA 1
ATOM 3479 C C . SER A 1 442 ? 13.380 -13.892 -33.542 1.00 87.69 442 SER A C 1
ATOM 3481 O O . SER A 1 442 ? 12.600 -13.796 -34.488 1.00 87.69 442 SER A O 1
ATOM 3483 N N . LEU A 1 443 ? 14.031 -12.841 -33.029 1.00 86.81 443 LEU A N 1
ATOM 3484 C CA . LEU A 1 443 ? 13.874 -11.456 -33.478 1.00 86.81 443 LEU A CA 1
ATOM 3485 C C . LEU A 1 443 ? 14.722 -11.125 -34.714 1.00 86.81 443 LEU A C 1
ATOM 3487 O O . LEU A 1 443 ? 14.442 -10.146 -35.403 1.00 86.81 443 LEU A O 1
ATOM 3491 N N . ASN A 1 444 ? 15.745 -11.930 -35.021 1.00 77.00 444 ASN A N 1
ATOM 3492 C CA . ASN A 1 444 ? 16.578 -11.742 -36.206 1.00 77.00 444 ASN A CA 1
ATOM 3493 C C . ASN A 1 444 ? 15.782 -12.091 -37.475 1.00 77.00 444 ASN A C 1
ATOM 3495 O O . ASN A 1 444 ? 15.770 -13.235 -37.942 1.00 77.00 444 ASN A O 1
ATOM 3499 N N . ASN A 1 445 ? 15.092 -11.094 -38.024 1.00 70.44 445 ASN A N 1
ATOM 3500 C CA . ASN A 1 445 ? 14.388 -11.183 -39.291 1.00 70.44 445 ASN A CA 1
ATOM 3501 C C . ASN A 1 445 ? 14.997 -10.176 -40.290 1.00 70.44 445 ASN A C 1
ATOM 3503 O O . ASN A 1 445 ? 15.604 -9.182 -39.910 1.00 70.44 445 ASN A O 1
ATOM 3507 N N . ARG A 1 446 ? 14.892 -10.454 -41.596 1.00 62.88 446 ARG A N 1
ATOM 3508 C CA . ARG A 1 446 ? 15.567 -9.650 -42.639 1.00 62.88 446 ARG A CA 1
ATOM 3509 C C . ARG A 1 446 ? 14.934 -8.274 -42.887 1.00 62.88 446 ARG A C 1
ATOM 3511 O O . ARG A 1 446 ? 15.496 -7.511 -43.668 1.00 62.88 446 ARG A O 1
ATOM 3518 N N . GLU A 1 447 ? 13.770 -7.996 -42.306 1.00 70.19 447 GLU A N 1
ATOM 3519 C CA . GLU A 1 447 ? 12.964 -6.801 -42.598 1.00 70.19 447 GLU A CA 1
ATOM 3520 C C . GLU A 1 447 ? 12.963 -5.792 -41.440 1.00 70.19 447 GLU A C 1
ATOM 3522 O O . GLU A 1 447 ? 12.870 -4.597 -41.693 1.00 70.19 447 GLU A O 1
ATOM 3527 N N . ASN A 1 448 ? 13.133 -6.256 -40.201 1.00 76.19 448 ASN A N 1
ATOM 3528 C CA . ASN A 1 448 ? 13.242 -5.475 -38.980 1.00 76.19 448 ASN A CA 1
ATOM 3529 C C . ASN A 1 448 ? 14.349 -6.028 -38.076 1.00 76.19 448 ASN A C 1
ATOM 3531 O O . ASN A 1 448 ? 14.297 -7.178 -37.632 1.00 76.19 448 ASN A O 1
ATOM 3535 N N . ASN A 1 449 ? 15.298 -5.167 -37.739 1.00 86.56 449 ASN A N 1
ATOM 3536 C CA . ASN A 1 449 ? 16.415 -5.492 -36.869 1.00 86.56 449 ASN A CA 1
ATOM 3537 C C . ASN A 1 449 ? 16.494 -4.609 -35.618 1.00 86.56 449 ASN A C 1
ATOM 3539 O O . ASN A 1 449 ? 17.400 -4.814 -34.816 1.00 86.56 449 ASN A O 1
ATOM 3543 N N . THR A 1 450 ? 15.554 -3.676 -35.425 1.00 94.06 450 THR A N 1
ATOM 3544 C CA . THR A 1 450 ? 15.507 -2.804 -34.247 1.00 94.06 450 THR A CA 1
ATOM 3545 C C . THR A 1 450 ? 14.230 -3.027 -33.440 1.00 94.06 450 THR A C 1
ATOM 3547 O O . THR A 1 450 ? 13.124 -3.192 -33.980 1.00 94.06 450 THR A O 1
ATOM 3550 N N . TYR A 1 451 ? 14.400 -3.102 -32.125 1.00 96.75 451 TYR A N 1
ATOM 3551 C CA . TYR A 1 451 ? 13.329 -3.375 -31.178 1.00 96.75 451 TYR A CA 1
ATOM 3552 C C . TYR A 1 451 ? 13.507 -2.544 -29.918 1.00 96.75 451 TYR A C 1
ATOM 3554 O O . TYR A 1 451 ? 14.604 -2.502 -29.365 1.00 96.75 451 TYR A O 1
ATOM 3562 N N . THR A 1 452 ? 12.418 -2.003 -29.387 1.00 98.00 452 THR A N 1
ATOM 3563 C CA . THR A 1 452 ? 12.404 -1.325 -28.089 1.00 98.00 452 THR A CA 1
ATOM 3564 C C . THR A 1 452 ? 11.740 -2.198 -27.031 1.00 98.00 452 THR A C 1
ATOM 3566 O O . THR A 1 452 ? 10.733 -2.869 -27.273 1.00 98.00 452 THR A O 1
ATOM 3569 N N . LEU A 1 453 ? 12.356 -2.251 -25.851 1.00 98.56 453 LEU A N 1
ATOM 3570 C CA . LEU A 1 453 ? 11.932 -3.092 -24.742 1.00 98.56 453 LEU A CA 1
ATOM 3571 C C . LEU A 1 453 ? 11.258 -2.226 -23.687 1.00 98.56 453 LEU A C 1
ATOM 3573 O O . LEU A 1 453 ? 11.804 -1.200 -23.292 1.00 98.56 453 LEU A O 1
ATOM 3577 N N . TYR A 1 454 ? 10.116 -2.679 -23.180 1.00 98.69 454 TYR A N 1
ATOM 3578 C CA . TYR A 1 454 ? 9.345 -1.976 -22.157 1.00 98.69 454 TYR A CA 1
ATOM 3579 C C . TYR A 1 454 ? 9.074 -2.878 -20.959 1.00 98.69 454 TYR A C 1
ATOM 3581 O O . TYR A 1 454 ? 8.786 -4.056 -21.130 1.00 98.69 454 TYR A O 1
ATOM 3589 N N . LEU A 1 455 ? 9.118 -2.334 -19.747 1.00 98.44 455 LEU A N 1
ATOM 3590 C CA . LEU A 1 455 ? 8.639 -2.983 -18.532 1.00 98.44 455 LEU A CA 1
ATOM 3591 C C . LEU A 1 455 ? 7.251 -2.450 -18.187 1.00 98.44 455 LEU A C 1
ATOM 3593 O O . LEU A 1 455 ? 7.077 -1.253 -17.955 1.00 98.44 455 LEU A O 1
ATOM 3597 N N . LYS A 1 456 ? 6.277 -3.349 -18.060 1.00 97.81 456 LYS A N 1
ATOM 3598 C CA . LYS A 1 456 ? 4.955 -3.028 -17.521 1.00 97.81 456 LYS A CA 1
ATOM 3599 C C . LYS A 1 456 ? 4.719 -3.810 -16.246 1.00 97.81 456 LYS A C 1
ATOM 3601 O O . LYS A 1 456 ? 4.915 -5.021 -16.234 1.00 97.81 456 LYS A O 1
ATOM 3606 N N . CYS A 1 457 ? 4.267 -3.113 -15.211 1.00 97.12 457 CYS A N 1
ATOM 3607 C CA . CYS A 1 457 ? 3.777 -3.694 -13.970 1.00 97.12 457 CYS A CA 1
ATOM 3608 C C . CYS A 1 457 ? 2.286 -3.364 -13.836 1.00 97.12 457 CYS A C 1
ATOM 3610 O O . CYS A 1 457 ? 1.848 -2.278 -14.226 1.00 97.12 457 CYS A O 1
ATOM 3612 N N . SER A 1 458 ? 1.471 -4.300 -13.371 1.00 95.44 458 SER A N 1
ATOM 3613 C CA . SER A 1 458 ? 0.021 -4.139 -13.301 1.00 95.44 458 SER A CA 1
ATOM 3614 C C . SER A 1 458 ? -0.562 -4.872 -12.106 1.00 95.44 458 SER A C 1
ATOM 3616 O O . SER A 1 458 ? -0.161 -5.985 -11.775 1.00 95.44 458 SER A O 1
ATOM 3618 N N . ASP A 1 459 ? -1.554 -4.241 -11.499 1.00 93.88 459 ASP A N 1
ATOM 3619 C CA . ASP A 1 459 ? -2.482 -4.894 -10.597 1.00 93.88 459 ASP A CA 1
ATOM 3620 C C . ASP A 1 459 ? -3.594 -5.529 -11.435 1.00 93.88 459 ASP A C 1
ATOM 3622 O O . ASP A 1 459 ? -4.405 -4.834 -12.056 1.00 93.88 459 ASP A O 1
ATOM 3626 N N . THR A 1 460 ? -3.622 -6.857 -11.480 1.00 89.81 460 THR A N 1
ATOM 3627 C CA . THR A 1 460 ? -4.625 -7.609 -12.240 1.00 89.81 460 THR A CA 1
ATOM 3628 C C . THR A 1 460 ? -5.979 -7.684 -11.544 1.00 89.81 460 THR A C 1
ATOM 3630 O O . THR A 1 460 ? -6.986 -7.873 -12.223 1.00 89.81 460 THR A O 1
ATOM 3633 N N . THR A 1 461 ? -6.032 -7.476 -10.226 1.00 88.38 461 THR A N 1
ATOM 3634 C CA . THR A 1 461 ? -7.283 -7.427 -9.454 1.00 88.38 461 THR A CA 1
ATOM 3635 C C . THR A 1 461 ? -8.054 -6.152 -9.776 1.00 88.38 461 THR A C 1
ATOM 3637 O O . THR A 1 461 ? -9.267 -6.190 -9.971 1.00 88.38 461 THR A O 1
ATOM 3640 N N . LEU A 1 462 ? -7.342 -5.027 -9.882 1.00 88.06 462 LEU A N 1
ATOM 3641 C CA . LEU A 1 462 ? -7.916 -3.725 -10.233 1.00 88.06 462 LEU A CA 1
ATOM 3642 C C . LEU A 1 462 ? -7.888 -3.426 -11.739 1.00 88.06 462 LEU A C 1
ATOM 3644 O O . LEU A 1 462 ? -8.464 -2.429 -12.171 1.00 88.06 462 LEU A O 1
ATOM 3648 N N . ASN A 1 463 ? -7.216 -4.262 -12.538 1.00 88.88 463 ASN A N 1
ATOM 3649 C CA . ASN A 1 463 ? -6.925 -4.010 -13.952 1.00 88.88 463 ASN A CA 1
ATOM 3650 C C . ASN A 1 463 ? -6.275 -2.627 -14.177 1.00 88.88 463 ASN A C 1
ATOM 3652 O O . ASN A 1 463 ? -6.664 -1.865 -15.066 1.00 88.88 463 ASN A O 1
ATOM 3656 N N . ARG A 1 464 ? -5.285 -2.290 -13.341 1.00 89.62 464 ARG A N 1
ATOM 3657 C CA . ARG A 1 464 ? -4.620 -0.980 -13.320 1.00 89.62 464 ARG A CA 1
ATOM 3658 C C . ARG A 1 464 ? -3.121 -1.127 -13.555 1.00 89.62 464 ARG A C 1
ATOM 3660 O O . ARG A 1 464 ? -2.470 -1.988 -12.971 1.00 89.62 464 ARG A O 1
ATOM 3667 N N . THR A 1 465 ? -2.558 -0.261 -14.396 1.00 94.62 465 THR A N 1
ATOM 3668 C CA . THR A 1 465 ? -1.099 -0.194 -14.581 1.00 94.62 465 THR A CA 1
ATOM 3669 C C . THR A 1 465 ? -0.463 0.507 -13.384 1.00 94.62 465 THR A C 1
ATOM 3671 O O . THR A 1 465 ? -0.944 1.556 -12.962 1.00 94.62 465 THR A O 1
ATOM 3674 N N . ILE A 1 466 ? 0.624 -0.058 -12.860 1.00 96.50 466 ILE A N 1
ATOM 3675 C CA . ILE A 1 466 ? 1.414 0.555 -11.793 1.00 96.50 466 ILE A CA 1
ATOM 3676 C C . ILE A 1 466 ? 2.362 1.588 -12.394 1.00 96.50 466 ILE A C 1
ATOM 3678 O O . ILE A 1 466 ? 3.122 1.291 -13.318 1.00 96.50 466 ILE A O 1
ATOM 3682 N N . LEU A 1 467 ? 2.313 2.801 -11.852 1.00 96.88 467 LEU A N 1
ATOM 3683 C CA . LEU A 1 467 ? 3.122 3.930 -12.283 1.00 96.88 467 LEU A CA 1
ATOM 3684 C C . LEU A 1 467 ? 4.486 3.907 -11.594 1.00 96.88 467 LEU A C 1
ATOM 3686 O O . LEU A 1 467 ? 4.586 3.715 -10.380 1.00 96.88 467 LEU A O 1
ATOM 3690 N N . PHE A 1 468 ? 5.533 4.127 -12.379 1.00 97.75 468 PHE A N 1
ATOM 3691 C CA . PHE A 1 468 ? 6.901 4.305 -11.914 1.00 97.75 468 PHE A CA 1
ATOM 3692 C C . PHE A 1 468 ? 7.213 5.801 -11.870 1.00 97.75 468 PHE A C 1
ATOM 3694 O O . PHE A 1 468 ? 6.786 6.571 -12.732 1.00 97.75 468 PHE A O 1
ATOM 3701 N N . ALA A 1 469 ? 7.994 6.206 -10.878 1.00 97.19 469 ALA A N 1
ATOM 3702 C CA . ALA A 1 469 ? 8.455 7.567 -10.657 1.00 97.19 469 ALA A CA 1
ATOM 3703 C C . ALA A 1 469 ? 9.656 7.908 -11.549 1.00 97.19 469 ALA A C 1
ATOM 3705 O O . ALA A 1 469 ? 10.673 8.409 -11.076 1.00 97.19 469 ALA A O 1
ATOM 3706 N N . ASN A 1 470 ? 9.558 7.626 -12.845 1.00 97.06 470 ASN A N 1
ATOM 3707 C CA . ASN A 1 470 ? 10.547 8.043 -13.830 1.00 97.06 470 ASN A CA 1
ATOM 3708 C C . ASN A 1 470 ? 10.037 9.254 -14.622 1.00 97.06 470 ASN A C 1
ATOM 3710 O O . ASN A 1 470 ? 8.838 9.404 -14.821 1.00 97.06 470 ASN A O 1
ATOM 3714 N N . THR A 1 471 ? 10.943 10.104 -15.110 1.00 96.12 471 THR A N 1
ATOM 3715 C CA . THR A 1 471 ? 10.593 11.278 -15.943 1.00 96.12 471 THR A CA 1
ATOM 3716 C C . THR A 1 471 ? 10.046 10.914 -17.324 1.00 96.12 471 THR A C 1
ATOM 3718 O O . THR A 1 471 ? 9.444 11.750 -17.996 1.00 96.12 471 THR A O 1
ATOM 3721 N N . GLN A 1 472 ? 10.265 9.675 -17.767 1.00 95.81 472 GLN A N 1
ATOM 3722 C CA . GLN A 1 472 ? 9.692 9.159 -19.004 1.00 95.81 472 GLN A CA 1
ATOM 3723 C C . GLN A 1 472 ? 8.178 8.943 -18.863 1.00 95.81 472 GLN A C 1
ATOM 3725 O O . GLN A 1 472 ? 7.674 8.591 -17.797 1.00 95.81 472 GLN A O 1
ATOM 3730 N N . SER A 1 473 ? 7.446 9.132 -19.958 1.00 93.75 473 SER A N 1
ATOM 3731 C CA . SER A 1 473 ? 5.999 8.915 -19.977 1.00 93.75 473 SER A CA 1
ATOM 3732 C C . SER A 1 473 ? 5.655 7.430 -20.091 1.00 93.75 473 SER A C 1
ATOM 3734 O O . SER A 1 473 ? 6.304 6.688 -20.825 1.00 93.75 473 SER A O 1
ATOM 3736 N N . LEU A 1 474 ? 4.596 7.011 -19.397 1.00 95.31 474 LEU A N 1
ATOM 3737 C CA . LEU A 1 474 ? 4.030 5.673 -19.543 1.00 95.31 474 LEU A CA 1
ATOM 3738 C C . LEU A 1 474 ? 3.474 5.480 -20.964 1.00 95.31 474 LEU A C 1
ATOM 3740 O O . LEU A 1 474 ? 2.709 6.312 -21.453 1.00 95.31 474 LEU A O 1
ATOM 3744 N N . THR A 1 475 ? 3.806 4.354 -21.593 1.00 95.94 475 THR A N 1
ATOM 3745 C CA . THR A 1 475 ? 3.211 3.910 -22.864 1.00 95.94 475 THR A CA 1
ATOM 3746 C C . THR A 1 475 ? 2.213 2.771 -22.637 1.00 95.94 475 THR A C 1
ATOM 3748 O O . THR A 1 475 ? 2.108 2.224 -21.536 1.00 95.94 475 THR A O 1
ATOM 3751 N N . GLU A 1 476 ? 1.509 2.335 -23.685 1.00 95.19 476 GLU A N 1
ATOM 3752 C CA . GLU A 1 476 ? 0.639 1.152 -23.602 1.00 95.19 476 GLU A CA 1
ATOM 3753 C C . GLU A 1 476 ? 1.398 -0.135 -23.211 1.00 95.19 476 GLU A C 1
ATOM 3755 O O . GLU A 1 476 ? 0.836 -1.014 -22.542 1.00 95.19 476 GLU A O 1
ATOM 3760 N N . TYR A 1 477 ? 2.690 -0.204 -23.556 1.00 97.19 477 TYR A N 1
ATOM 3761 C CA . TYR A 1 477 ? 3.597 -1.318 -23.273 1.00 97.19 477 TYR A CA 1
ATOM 3762 C C . TYR A 1 477 ? 4.399 -1.143 -21.978 1.00 97.19 477 TYR A C 1
ATOM 3764 O O . TYR A 1 477 ? 5.114 -2.062 -21.587 1.00 97.19 477 TYR A O 1
ATOM 3772 N N . GLY A 1 478 ? 4.250 -0.009 -21.283 1.00 97.31 478 GLY A N 1
ATOM 3773 C CA . GLY A 1 478 ? 4.950 0.292 -20.036 1.00 97.31 478 GLY A CA 1
ATOM 3774 C C . GLY A 1 478 ? 6.043 1.353 -20.183 1.00 97.31 478 GLY A C 1
ATOM 3775 O O . GLY A 1 478 ? 5.938 2.263 -21.007 1.00 97.31 478 GLY A O 1
ATOM 3776 N N . TYR A 1 479 ? 7.071 1.236 -19.347 1.00 98.31 479 TYR A N 1
ATOM 3777 C CA . TYR A 1 479 ? 8.233 2.122 -19.278 1.00 98.31 479 TYR A CA 1
ATOM 3778 C C . TYR A 1 479 ? 9.383 1.552 -20.105 1.00 98.31 479 TYR A C 1
ATOM 3780 O O . TYR A 1 479 ? 9.700 0.371 -19.985 1.00 98.31 479 TYR A O 1
ATOM 3788 N N . GLU A 1 480 ? 10.012 2.372 -20.935 1.00 98.38 480 GLU A N 1
ATOM 3789 C CA . GLU A 1 480 ? 11.126 1.969 -21.784 1.00 98.38 480 GLU A CA 1
ATOM 3790 C C . GLU A 1 480 ? 12.343 1.550 -20.945 1.00 98.38 480 GLU A C 1
ATOM 3792 O O . GLU A 1 480 ? 12.771 2.249 -20.021 1.00 98.38 480 GLU A O 1
ATOM 3797 N N . LEU A 1 481 ? 12.893 0.385 -21.291 1.00 98.50 481 LEU A N 1
ATOM 3798 C CA . LEU A 1 481 ? 14.160 -0.156 -20.801 1.00 98.50 481 LEU A CA 1
ATOM 3799 C C . LEU A 1 481 ? 15.314 0.168 -21.768 1.00 98.50 481 LEU A C 1
ATOM 3801 O O . LEU A 1 481 ? 16.481 0.165 -21.391 1.00 98.50 481 LEU A O 1
ATOM 3805 N N . GLY A 1 482 ? 15.026 0.385 -23.045 1.00 98.12 482 GLY A N 1
ATOM 3806 C CA . GLY A 1 482 ? 16.012 0.664 -24.087 1.00 98.12 482 GLY A CA 1
ATOM 3807 C C . GLY A 1 482 ? 15.827 -0.229 -25.304 1.00 98.12 482 GLY A C 1
ATOM 3808 O O . GLY A 1 482 ? 14.901 -1.042 -25.355 1.00 98.12 482 GLY A O 1
ATOM 3809 N N . SER A 1 483 ? 16.735 -0.106 -26.264 1.00 97.56 483 SER A N 1
ATOM 3810 C CA . SER A 1 483 ? 16.578 -0.698 -27.593 1.00 97.56 483 SER A CA 1
ATOM 3811 C C . SER A 1 483 ? 17.667 -1.715 -27.918 1.00 97.56 483 SER A C 1
ATOM 3813 O O . SER A 1 483 ? 18.815 -1.596 -27.482 1.00 97.56 483 SER A O 1
ATOM 3815 N N . ILE A 1 484 ? 17.284 -2.729 -28.687 1.00 95.81 484 ILE A N 1
ATOM 3816 C CA . ILE A 1 484 ? 18.143 -3.771 -29.241 1.00 95.81 484 ILE A CA 1
ATOM 3817 C C . ILE A 1 484 ? 18.241 -3.575 -30.756 1.00 95.81 484 ILE A C 1
ATOM 3819 O O . ILE A 1 484 ? 17.213 -3.496 -31.426 1.00 95.81 484 ILE A O 1
ATOM 3823 N N . GLU A 1 485 ? 19.463 -3.585 -31.287 1.00 94.69 485 GLU A N 1
ATOM 3824 C CA . GLU A 1 485 ? 19.766 -3.709 -32.718 1.00 94.69 485 GLU A CA 1
ATOM 3825 C C . GLU A 1 485 ? 20.473 -5.052 -32.982 1.00 94.69 485 GLU A C 1
ATOM 3827 O O . GLU A 1 485 ? 21.391 -5.414 -32.241 1.00 94.69 485 GLU A O 1
ATOM 3832 N N . ILE A 1 486 ? 20.012 -5.816 -33.984 1.00 90.38 486 ILE A N 1
ATOM 3833 C CA . ILE A 1 486 ? 20.435 -7.207 -34.282 1.00 90.38 486 ILE A CA 1
ATOM 3834 C C . ILE A 1 486 ? 21.128 -7.336 -35.647 1.00 90.38 486 ILE A C 1
ATOM 3836 O O . ILE A 1 486 ? 20.650 -6.707 -36.620 1.00 90.38 486 ILE A O 1
#

Mean predicted aligned error: 6.57 Å

Sequence (486 aa):
MKQKHSNRLCSVIVSIIVILLVLIAVSLFWVNSRLCFVDYTPYSYSESGDAIKNPYVGLYSIRGYLLAEDATFSLPETNAAIDSNSSSFELSLLEINLKNYGNCDLSDNALSQIDSILSAWTKTGSQLILRFLYDWDGQNLESEPNELSQILIHMEQVGPIVNKYASSVYIMQGIFVGNWGEMNNTTHMGNGEMETLIQKLDDVIDPSIFLSVRTPAQWRTIVGEYHGTKVPRCPQPNLLASRLGLYNDGMLGSANDTGTYGDKAAADLDTNYNDAWTREDELAFQNNLCRYVPNGGEVIIDNVYNDFDNAVKDLSQMHVSYLNSEYDSTVLNKWKETIVNGTDNVWNGMSGYDYIERHLGYRYVLDSSSLKFHPLFDNTGMLTVTIRNVGFSNCYRPLEASVYVVSDLTGDCVAKVPIDTDPRLWNSGESSSFTVPIDVRSLNNRENNTYTLYLKCSDTTLNRTILFANTQSLTEYGYELGSIEI